Protein AF-0000000080283715 (afdb_homodimer)

Sequence (428 aa):
MSQRSVEQGFRPPQQARSRESLHKVLAAAEHVLAEQGIEEFTVAAVAERAGMSVGAIYRRFVGKNQLLYAVKDQLLGQLESGVSEALRAAPPGLDGIVGAFTRALADTFARHDRIFPELLDGQRADGRERGLQALAAIQTAFVEAARPWFEEIRRTDREQAIGMLTRTVIGSCVHRAATGRYWSDGLSWEVWASEMTEMALAYLGSGEPAAVVPMSQRSVEQGFRPPQQARSRESLHKVLAAAEHVLAEQGIEEFTVAAVAERAGMSVGAIYRRFVGKNQLLYAVKDQLLGQLESGVSEALRAAPPGLDGIVGAFTRALADTFARHDRIFPELLDGQRADGRERGLQALAAIQTAFVEAARPWFEEIRRTDREQAIGMLTRTVIGSCVHRAATGRYWSDGLSWEVWASEMTEMALAYLGSGEPAAVVP

Nearest PDB structures (foldseek):
  6o6o-assembly1_B  TM=7.882E-01  e=3.970E-05  Mycobacterium tuberculosis
  3on2-assembly3_C  TM=7.457E-01  e=5.225E-05  Rhodococcus jostii RHA1
  3anp-assembly2_B  TM=5.891E-01  e=2.630E-05  Thermus thermophilus
  5d1w-assembly3_E  TM=5.354E-01  e=2.159E-04  Mycobacterium tuberculosis H37Rv
  5d1w-assembly3_F  TM=5.425E-01  e=3.915E-04  Mycobacterium tuberculosis H37Rv

InterPro domains:
  IPR001647 DNA-binding HTH domain, TetR-type [PF00440] (26-71)
  IPR001647 DNA-binding HTH domain, TetR-type [PR00455] (25-38)
  IPR001647 DNA-binding HTH domain, TetR-type [PR00455] (46-69)
  IPR001647 DNA-binding HTH domain, TetR-type [PS50977] (19-79)
  IPR009057 Homedomain-like superfamily [SSF46689] (12-94)
  IPR050109 HTH-type, TetR-like transcriptional regulator [PTHR30055] (12-193)

Solvent-accessible surface area (backbone atoms only — not comparable to full-atom values): 22877 Å² total; per-residue (Å²): 134,78,70,76,56,71,75,71,59,52,71,80,58,86,51,73,73,39,49,54,51,48,49,42,45,42,52,20,41,50,49,40,30,47,75,58,28,68,90,65,54,42,58,58,59,25,17,59,66,47,72,45,53,55,65,64,50,49,75,52,29,91,41,60,66,55,46,50,45,50,44,50,51,51,52,45,49,48,46,42,50,42,34,53,53,32,48,72,68,31,53,84,55,55,68,26,40,45,41,25,42,36,42,30,52,27,52,50,46,61,76,38,53,61,39,40,35,55,65,70,44,50,55,52,72,68,53,49,51,52,51,51,51,40,52,51,50,45,48,51,52,49,52,61,68,41,54,88,36,51,84,69,40,46,33,84,56,51,69,58,50,52,51,52,46,51,49,39,52,51,20,20,48,52,38,42,45,47,35,35,90,84,56,65,87,86,65,53,47,67,56,46,21,53,52,51,30,50,30,50,51,28,29,37,58,32,62,67,79,73,73,76,70,126,133,81,68,76,58,69,75,70,63,53,71,80,58,86,51,72,71,41,48,54,52,49,49,43,45,45,52,20,40,49,48,42,30,47,75,59,28,67,88,64,54,42,57,60,58,25,17,59,66,48,73,45,52,56,65,64,50,50,76,51,27,89,41,60,64,54,47,52,43,50,45,48,51,52,53,42,48,48,45,42,50,41,34,52,52,31,48,73,67,29,52,84,54,55,69,27,39,46,40,26,43,36,41,31,52,26,53,51,45,59,76,38,53,61,40,40,34,55,64,69,45,48,54,53,73,67,54,48,51,53,51,51,50,40,52,50,50,46,48,50,53,48,52,61,68,41,53,90,36,50,84,69,39,47,33,84,55,50,69,59,51,52,51,52,46,51,50,38,52,51,22,19,50,53,39,42,45,48,36,36,90,84,56,66,86,86,66,53,47,65,56,47,21,53,51,51,30,50,29,48,49,28,30,38,58,30,62,70,78,73,72,77,69,127

Structure (mmCIF, N/CA/C/O backbone):
data_AF-0000000080283715-model_v1
#
loop_
_entity.id
_entity.type
_entity.pdbx_description
1 polymer 'TetR family transcriptional regulator'
#
loop_
_atom_site.group_PDB
_atom_site.id
_atom_site.type_symbol
_atom_site.label_atom_id
_atom_site.label_alt_id
_atom_site.label_comp_id
_atom_site.label_asym_id
_atom_site.label_entity_id
_atom_site.label_seq_id
_atom_site.pdbx_PDB_ins_code
_atom_site.Cartn_x
_atom_site.Cartn_y
_atom_site.Cartn_z
_atom_site.occupancy
_atom_site.B_iso_or_equiv
_atom_site.auth_seq_id
_atom_site.auth_comp_id
_atom_site.auth_asym_id
_atom_site.auth_atom_id
_atom_site.pdbx_PDB_model_num
ATOM 1 N N . MET A 1 1 ? 32.219 -18.859 5.137 1 27.64 1 MET A N 1
ATOM 2 C CA . MET A 1 1 ? 31.875 -18.734 3.721 1 27.64 1 MET A CA 1
ATOM 3 C C . MET A 1 1 ? 30.406 -19.047 3.48 1 27.64 1 MET A C 1
ATOM 5 O O . MET A 1 1 ? 29.953 -20.172 3.729 1 27.64 1 MET A O 1
ATOM 9 N N . SER A 1 2 ? 29.344 -18.141 3.621 1 33.16 2 SER A N 1
ATOM 10 C CA . SER A 1 2 ? 27.984 -18.266 4.156 1 33.16 2 SER A CA 1
ATOM 11 C C 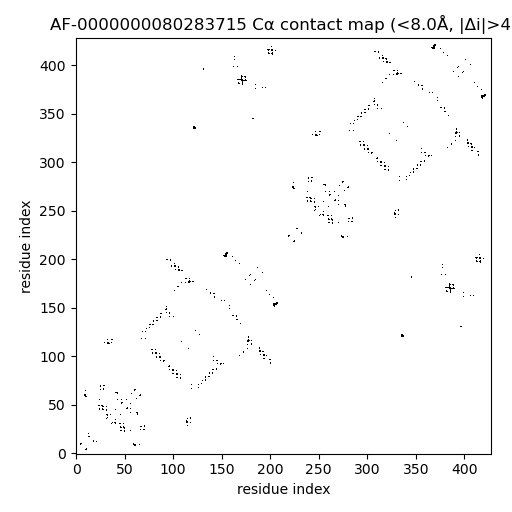. SER A 1 2 ? 27.094 -19.078 3.229 1 33.16 2 SER A C 1
ATOM 13 O O . SER A 1 2 ? 27.141 -18.906 2.01 1 33.16 2 SER A O 1
ATOM 15 N N . GLN A 1 3 ? 26.547 -20.25 3.564 1 35.31 3 GLN A N 1
ATOM 16 C CA . GLN A 1 3 ? 25.797 -21.375 3.018 1 35.31 3 GLN A CA 1
ATOM 17 C C . GLN A 1 3 ? 24.547 -20.906 2.291 1 35.31 3 GLN A C 1
ATOM 19 O O . GLN A 1 3 ? 23.922 -21.672 1.563 1 35.31 3 GLN A O 1
ATOM 24 N N . ARG A 1 4 ? 23.953 -19.828 2.682 1 39.78 4 ARG A N 1
ATOM 25 C CA . ARG A 1 4 ? 22.656 -19.406 2.172 1 39.78 4 ARG A CA 1
ATOM 26 C C . ARG A 1 4 ? 22.75 -19.016 0.699 1 39.78 4 ARG A C 1
ATOM 28 O O . ARG A 1 4 ? 21.734 -18.766 0.054 1 39.78 4 ARG A O 1
ATOM 35 N N . SER A 1 5 ? 23.891 -18.625 0.132 1 39.31 5 SER A N 1
ATOM 36 C CA . SER A 1 5 ? 24.094 -18.234 -1.26 1 39.31 5 SER A CA 1
ATOM 37 C C . SER A 1 5 ? 23.844 -19.406 -2.203 1 39.31 5 SER A C 1
ATOM 39 O O . SER A 1 5 ? 23.453 -19.219 -3.355 1 39.31 5 SER A O 1
ATOM 41 N N . VAL A 1 6 ? 24.219 -20.672 -1.836 1 41.06 6 VAL A N 1
ATOM 42 C CA . VAL A 1 6 ? 24.266 -21.859 -2.697 1 41.06 6 VAL A CA 1
ATOM 43 C C . VAL A 1 6 ? 22.844 -22.297 -3.053 1 41.06 6 VAL A C 1
ATOM 45 O O . VAL A 1 6 ? 22.625 -22.906 -4.094 1 41.06 6 VAL A O 1
ATOM 48 N N . GLU A 1 7 ? 21.844 -22.188 -2.086 1 38.78 7 GLU A N 1
ATOM 49 C CA . GLU A 1 7 ? 20.531 -22.781 -2.34 1 38.78 7 GLU A CA 1
ATOM 50 C C . GLU A 1 7 ? 19.734 -21.953 -3.342 1 38.78 7 GLU A C 1
ATOM 52 O O . GLU A 1 7 ? 18.688 -22.391 -3.834 1 38.78 7 GLU A O 1
ATOM 57 N N . GLN A 1 8 ? 19.844 -20.578 -3.318 1 44.84 8 GLN A N 1
ATOM 58 C CA . GLN A 1 8 ? 18.922 -19.844 -4.188 1 44.84 8 GLN A CA 1
ATOM 59 C C . GLN A 1 8 ? 19.453 -19.797 -5.621 1 44.84 8 GLN A C 1
ATOM 61 O O . GLN A 1 8 ? 18.859 -19.156 -6.484 1 44.84 8 GLN A O 1
ATOM 66 N N . GLY A 1 9 ? 20.172 -20.703 -6.172 1 42.84 9 GLY A N 1
ATOM 67 C CA . GLY A 1 9 ? 20.734 -21 -7.477 1 42.84 9 GLY A CA 1
ATOM 68 C C . GLY A 1 9 ? 21.359 -19.797 -8.156 1 42.84 9 GLY A C 1
ATOM 69 O O . GLY A 1 9 ? 21.562 -19.797 -9.375 1 42.84 9 GLY A O 1
ATOM 70 N N . PHE A 1 10 ? 21.094 -18.547 -7.684 1 46.72 10 PHE A N 1
ATOM 71 C CA . PHE A 1 10 ? 21.734 -17.422 -8.352 1 46.72 10 PHE A CA 1
ATOM 72 C C . PHE A 1 10 ? 23.234 -17.391 -8.078 1 46.72 10 PHE A C 1
ATOM 74 O O . PHE A 1 10 ? 23.656 -17.438 -6.922 1 46.72 10 PHE A O 1
ATOM 81 N N . ARG A 1 11 ? 24.125 -17.797 -8.922 1 48.97 11 ARG A N 1
ATOM 82 C CA . ARG A 1 11 ? 25.562 -17.625 -8.703 1 48.97 11 ARG A CA 1
ATOM 83 C C . ARG A 1 11 ? 26 -16.203 -9.07 1 48.97 11 ARG A C 1
ATOM 85 O O . ARG A 1 11 ? 25.938 -15.812 -10.234 1 48.97 11 ARG A O 1
ATOM 92 N N . PRO A 1 12 ? 26.188 -15.234 -8.133 1 50.72 12 PRO A N 1
ATOM 93 C CA . PRO A 1 12 ? 26.688 -13.914 -8.492 1 50.72 12 PRO A CA 1
ATOM 94 C C . PRO A 1 12 ? 28 -13.977 -9.273 1 50.72 12 PRO A C 1
ATOM 96 O O . PRO A 1 12 ? 28.875 -14.797 -8.961 1 50.72 12 PRO A O 1
ATOM 99 N N . PRO A 1 13 ? 28.078 -13.477 -10.484 1 51.12 13 PRO A N 1
ATOM 100 C CA . PRO A 1 13 ? 29.328 -13.57 -11.25 1 51.12 13 PRO A CA 1
ATOM 101 C C . PRO A 1 13 ? 30.484 -12.836 -10.578 1 51.12 13 PRO A C 1
ATOM 103 O O . PRO A 1 13 ? 30.281 -11.805 -9.938 1 51.12 13 PRO A O 1
ATOM 106 N N . GLN A 1 14 ? 31.531 -13.453 -10.312 1 50.94 14 GLN A N 1
ATOM 107 C CA . GLN A 1 14 ? 32.781 -12.891 -9.781 1 50.94 14 GLN A CA 1
ATOM 108 C C . GLN A 1 14 ? 33.469 -12 -10.805 1 50.94 14 GLN A C 1
ATOM 110 O O . GLN A 1 14 ? 34.188 -11.086 -10.445 1 50.94 14 GLN A O 1
ATOM 115 N N . GLN A 1 15 ? 33.5 -12.336 -12.07 1 55.72 15 GLN A N 1
ATOM 116 C CA . GLN A 1 15 ? 34.344 -11.609 -13.008 1 55.72 15 GLN A CA 1
ATOM 117 C C . GLN A 1 15 ? 33.594 -10.461 -13.664 1 55.72 15 GLN A C 1
ATOM 119 O O . GLN A 1 15 ? 32.375 -10.5 -13.758 1 55.72 15 GLN A O 1
ATOM 124 N N . ALA A 1 16 ? 34.219 -9.297 -13.898 1 51.44 16 ALA A N 1
ATOM 125 C CA . ALA A 1 16 ? 33.719 -8.062 -14.5 1 51.44 16 ALA A CA 1
ATOM 126 C C . ALA A 1 16 ? 32.75 -8.352 -15.656 1 51.44 16 ALA A C 1
ATOM 128 O O . ALA A 1 16 ? 31.719 -7.703 -15.797 1 51.44 16 ALA A O 1
ATOM 129 N N . ARG A 1 17 ? 33.156 -9.133 -16.594 1 52.16 17 ARG A N 1
ATOM 130 C CA . ARG A 1 17 ? 32.344 -9.516 -17.75 1 52.16 17 ARG A CA 1
ATOM 131 C C . ARG A 1 17 ? 31.016 -10.133 -17.297 1 52.16 17 ARG A C 1
ATOM 133 O O . ARG A 1 17 ? 29.984 -9.945 -17.953 1 52.16 17 ARG A O 1
ATOM 140 N N . SER A 1 18 ? 31 -10.758 -16.156 1 68.44 18 SER A N 1
ATOM 141 C CA . SER A 1 18 ? 29.828 -11.422 -15.586 1 68.44 18 SER A CA 1
ATOM 142 C C . SER A 1 18 ? 28.844 -10.414 -15.008 1 68.44 18 SER A C 1
ATOM 144 O O . SER A 1 18 ? 27.641 -10.531 -15.211 1 68.44 18 SER A O 1
ATOM 146 N N . ARG A 1 19 ? 29.375 -9.375 -14.586 1 73.25 19 ARG A N 1
ATOM 147 C CA . ARG A 1 19 ? 28.516 -8.328 -14.031 1 73.25 19 ARG A CA 1
ATOM 148 C C . ARG A 1 19 ? 27.812 -7.566 -15.141 1 73.25 19 ARG A C 1
ATOM 150 O O . ARG A 1 19 ? 26.625 -7.238 -15.016 1 73.25 19 ARG A O 1
ATOM 157 N N . GLU A 1 20 ? 28.531 -7.301 -16.188 1 80.69 20 GLU A N 1
ATOM 158 C CA . GLU A 1 20 ? 27.938 -6.613 -17.328 1 80.69 20 GLU A CA 1
ATOM 159 C C . GLU A 1 20 ? 26.828 -7.453 -17.969 1 80.69 20 GLU A C 1
ATOM 161 O O . GLU A 1 20 ? 25.781 -6.922 -18.359 1 80.69 20 GLU A O 1
ATOM 166 N N . SER A 1 21 ? 27.094 -8.711 -18.109 1 84.44 21 SER A N 1
ATOM 167 C CA . SER A 1 21 ? 26.109 -9.617 -18.672 1 84.44 21 SER A CA 1
ATOM 168 C C . SER A 1 21 ? 24.844 -9.68 -17.812 1 84.44 21 SER A C 1
ATOM 170 O O . SER A 1 21 ? 23.734 -9.672 -18.328 1 84.44 21 SER A O 1
ATOM 172 N N . LEU A 1 22 ? 25.062 -9.688 -16.578 1 88.62 22 LEU A N 1
ATOM 173 C CA . LEU A 1 22 ? 23.922 -9.695 -15.664 1 88.62 22 LEU A CA 1
ATOM 174 C C . LEU A 1 22 ? 23.094 -8.43 -15.82 1 88.62 22 LEU A C 1
ATOM 176 O O . LEU A 1 22 ? 21.859 -8.492 -15.898 1 88.62 22 LEU A O 1
ATOM 180 N N . HIS A 1 23 ? 23.797 -7.316 -15.891 1 91.06 23 HIS A N 1
ATOM 181 C CA . HIS A 1 23 ? 23.109 -6.043 -16.047 1 91.06 23 HIS A CA 1
ATOM 182 C C . HIS A 1 23 ? 22.297 -6.012 -17.344 1 91.06 23 HIS A C 1
ATOM 184 O O . HIS A 1 23 ? 21.172 -5.5 -17.359 1 91.06 23 HIS A O 1
ATOM 190 N N . LYS A 1 24 ? 22.859 -6.512 -18.312 1 92.75 24 LYS A N 1
ATOM 191 C CA . LYS A 1 24 ? 22.172 -6.559 -19.609 1 92.75 24 LYS A CA 1
ATOM 192 C C . LYS A 1 24 ? 20.906 -7.391 -19.531 1 92.75 24 LYS A C 1
ATOM 194 O O . LYS A 1 24 ? 19.859 -7 -20.062 1 92.75 24 LYS A O 1
ATOM 199 N N . VAL A 1 25 ? 21.047 -8.5 -18.906 1 95.25 25 VAL A N 1
ATOM 200 C CA . VAL A 1 25 ? 19.906 -9.406 -18.781 1 95.25 25 VAL A CA 1
ATOM 201 C C . VAL A 1 25 ? 18.812 -8.75 -17.938 1 95.25 25 VAL A C 1
ATOM 203 O O . VAL A 1 25 ? 17.625 -8.789 -18.297 1 95.25 25 VAL A O 1
ATOM 206 N N . LEU A 1 26 ? 19.203 -8.133 -16.891 1 96.06 26 LEU A N 1
ATOM 207 C CA . LEU A 1 26 ? 18.234 -7.52 -15.992 1 96.06 26 LEU A CA 1
ATOM 208 C C . LEU A 1 26 ? 17.578 -6.312 -16.656 1 96.06 26 LEU A C 1
ATOM 210 O O . LEU A 1 26 ? 16.375 -6.09 -16.484 1 96.06 26 LEU A O 1
ATOM 214 N N . ALA A 1 27 ? 18.359 -5.59 -17.406 1 95.81 27 ALA A N 1
ATOM 215 C CA . ALA A 1 27 ? 17.781 -4.469 -18.141 1 95.81 27 ALA A CA 1
ATOM 216 C C . ALA A 1 27 ? 16.781 -4.953 -19.188 1 95.81 27 ALA A C 1
ATOM 218 O O . ALA A 1 27 ? 15.719 -4.348 -19.359 1 95.81 27 ALA A O 1
ATOM 219 N N . ALA A 1 28 ? 17.109 -5.992 -19.812 1 96.75 28 ALA A N 1
ATOM 220 C CA . ALA A 1 28 ? 16.219 -6.594 -20.797 1 96.75 28 ALA A CA 1
ATOM 221 C C . ALA A 1 28 ? 14.938 -7.102 -20.125 1 96.75 28 ALA A C 1
ATOM 223 O O . ALA A 1 28 ? 13.836 -6.91 -20.641 1 96.75 28 ALA A O 1
ATOM 224 N N . ALA A 1 29 ? 15.117 -7.746 -19 1 96.44 29 ALA A N 1
ATOM 225 C CA . ALA A 1 29 ? 13.977 -8.258 -18.25 1 96.44 29 ALA A CA 1
ATOM 226 C C . ALA A 1 29 ? 13.047 -7.129 -17.828 1 96.44 29 ALA A C 1
ATOM 228 O O . ALA A 1 29 ? 11.82 -7.246 -17.938 1 96.44 29 ALA A O 1
ATOM 229 N N . GLU A 1 30 ? 13.625 -6.074 -17.391 1 94.94 30 GLU A N 1
ATOM 230 C CA . GLU A 1 30 ? 12.828 -4.914 -17.016 1 94.94 30 GLU A CA 1
ATOM 231 C C . GLU A 1 30 ? 12.047 -4.367 -18.203 1 94.94 30 GLU A C 1
ATOM 233 O O . GLU A 1 30 ? 10.875 -4.012 -18.062 1 94.94 30 GLU A O 1
ATOM 238 N N . HIS A 1 31 ? 12.703 -4.301 -19.266 1 95.38 31 HIS A N 1
ATOM 239 C CA . HIS A 1 31 ? 12.062 -3.799 -20.484 1 95.38 31 HIS A CA 1
ATOM 240 C C . HIS A 1 31 ? 10.891 -4.676 -20.891 1 95.38 31 HIS A C 1
ATOM 242 O O . HIS A 1 31 ? 9.812 -4.172 -21.219 1 95.38 31 HIS A O 1
ATOM 248 N N . VAL A 1 32 ? 11.086 -5.949 -20.859 1 95.94 32 VAL A N 1
ATOM 249 C CA . VAL A 1 32 ? 10.039 -6.891 -21.25 1 95.94 32 VAL A CA 1
ATOM 250 C C . VAL A 1 32 ? 8.859 -6.77 -20.297 1 95.94 32 VAL A C 1
ATOM 252 O O . VAL A 1 32 ? 7.703 -6.738 -20.719 1 95.94 32 VAL A O 1
ATOM 255 N N . LEU A 1 33 ? 9.156 -6.668 -19.094 1 93 33 LEU A N 1
ATOM 256 C CA . LEU A 1 33 ? 8.109 -6.543 -18.094 1 93 33 LEU A CA 1
ATOM 257 C C . LEU A 1 33 ? 7.32 -5.25 -18.281 1 93 33 LEU A C 1
ATOM 259 O O . LEU A 1 33 ? 6.09 -5.246 -18.203 1 93 33 LEU A O 1
ATOM 263 N N . ALA A 1 34 ? 8.016 -4.207 -18.531 1 92 34 ALA A N 1
ATOM 264 C CA . ALA A 1 34 ? 7.402 -2.889 -18.672 1 92 34 ALA A CA 1
ATOM 265 C C . ALA A 1 34 ? 6.543 -2.812 -19.938 1 92 34 ALA A C 1
ATOM 267 O O . ALA A 1 34 ? 5.465 -2.217 -19.922 1 92 34 ALA A O 1
ATOM 268 N N . GLU A 1 35 ? 6.957 -3.43 -20.969 1 92.56 35 GLU A N 1
ATOM 269 C CA . GLU A 1 35 ? 6.312 -3.277 -22.266 1 92.56 35 GLU A CA 1
ATOM 270 C C . GLU A 1 35 ? 5.234 -4.34 -22.469 1 92.56 35 GLU A C 1
ATOM 272 O O . GLU A 1 35 ? 4.195 -4.062 -23.078 1 92.56 35 GLU A O 1
ATOM 277 N N . GLN A 1 36 ? 5.547 -5.559 -21.953 1 91.12 36 GLN A N 1
ATOM 278 C CA . GLN A 1 36 ? 4.672 -6.672 -22.312 1 91.12 36 GLN A CA 1
ATOM 279 C C . GLN A 1 36 ? 3.893 -7.172 -21.109 1 91.12 36 GLN A C 1
ATOM 281 O O . GLN A 1 36 ? 2.891 -7.871 -21.25 1 91.12 36 GLN A O 1
ATOM 286 N N . GLY A 1 37 ? 4.352 -6.816 -19.984 1 88.81 37 GLY A N 1
ATOM 287 C CA . GLY A 1 37 ? 3.67 -7.266 -18.781 1 88.81 37 GLY A CA 1
ATOM 288 C C . GLY A 1 37 ? 4.094 -8.656 -18.328 1 88.81 37 GLY A C 1
ATOM 289 O O . GLY A 1 37 ? 4.859 -9.328 -19.031 1 88.81 37 GLY A O 1
ATOM 290 N N . ILE A 1 38 ? 3.605 -9.094 -17.188 1 88.06 38 ILE A N 1
ATOM 291 C CA . ILE A 1 38 ? 4.039 -10.328 -16.547 1 88.06 38 ILE A CA 1
ATOM 292 C C . ILE A 1 38 ? 3.498 -11.531 -17.312 1 88.06 38 ILE A C 1
ATOM 294 O O . ILE A 1 38 ? 4.141 -12.578 -17.359 1 88.06 38 ILE A O 1
ATOM 298 N N . GLU A 1 39 ? 2.348 -11.43 -17.891 1 84.75 39 GLU A N 1
ATOM 299 C CA . GLU A 1 39 ? 1.719 -12.539 -18.594 1 84.75 39 GLU A CA 1
ATOM 300 C C . GLU A 1 39 ? 2.523 -12.938 -19.828 1 84.75 39 GLU A C 1
ATOM 302 O O . GLU A 1 39 ? 2.557 -14.117 -20.203 1 84.75 39 GLU A O 1
ATOM 307 N N . GLU A 1 40 ? 3.182 -12.07 -20.375 1 90.81 40 GLU A N 1
ATOM 308 C CA . GLU A 1 40 ? 3.949 -12.328 -21.594 1 90.81 40 GLU A CA 1
ATOM 309 C C . GLU A 1 40 ? 5.441 -12.414 -21.297 1 90.81 40 GLU A C 1
ATOM 311 O O . GLU A 1 40 ? 6.262 -12.539 -22.219 1 90.81 40 GLU A O 1
ATOM 316 N N . PHE A 1 41 ? 5.766 -12.32 -20.062 1 93.81 41 PHE A N 1
ATOM 317 C CA . PHE A 1 41 ? 7.16 -12.375 -19.656 1 93.81 41 PHE A CA 1
ATOM 318 C C . PHE A 1 41 ? 7.699 -13.797 -19.75 1 93.81 41 PHE A C 1
ATOM 320 O O . PHE A 1 41 ? 7.211 -14.695 -19.062 1 93.81 41 PHE A O 1
ATOM 327 N N . THR A 1 42 ? 8.688 -14.016 -20.594 1 95.56 42 THR A N 1
ATOM 328 C CA . THR A 1 42 ? 9.328 -15.312 -20.734 1 95.56 42 THR A CA 1
ATOM 329 C C . THR A 1 42 ? 10.844 -15.156 -20.844 1 95.56 42 THR A C 1
ATOM 331 O O . THR A 1 42 ? 11.336 -14.078 -21.188 1 95.56 42 THR A O 1
ATOM 334 N N . VAL A 1 43 ? 11.484 -16.234 -20.547 1 96.12 43 VAL A N 1
ATOM 335 C CA . VAL A 1 43 ? 12.938 -16.25 -20.703 1 96.12 43 VAL A CA 1
ATOM 336 C C . VAL A 1 43 ? 13.305 -15.992 -22.156 1 96.12 43 VAL A C 1
ATOM 338 O O . VAL A 1 43 ? 14.266 -15.273 -22.438 1 96.12 43 VAL A O 1
ATOM 341 N N . ALA A 1 44 ? 12.523 -16.5 -23.047 1 96.94 44 ALA A N 1
ATOM 342 C CA . ALA A 1 44 ? 12.773 -16.328 -24.469 1 96.94 44 ALA A CA 1
ATOM 343 C C . ALA A 1 44 ? 12.68 -14.859 -24.859 1 96.94 44 ALA A C 1
ATOM 345 O O . ALA A 1 44 ? 13.523 -14.352 -25.594 1 96.94 44 ALA A O 1
ATOM 346 N N . ALA A 1 45 ? 11.68 -14.18 -24.422 1 97.25 45 ALA A N 1
ATOM 347 C CA . ALA A 1 45 ? 11.5 -12.758 -24.719 1 97.25 45 ALA A CA 1
ATOM 348 C C . ALA A 1 45 ? 12.664 -11.938 -24.172 1 97.25 45 ALA A C 1
ATOM 350 O O . ALA A 1 45 ? 13.141 -11.008 -24.844 1 97.25 45 ALA A O 1
ATOM 351 N N . VAL A 1 46 ? 13.125 -12.266 -22.984 1 97.56 46 VAL A N 1
ATOM 352 C CA . VAL A 1 46 ? 14.234 -11.562 -22.344 1 97.56 46 VAL A CA 1
ATOM 353 C C . VAL A 1 46 ? 15.516 -11.805 -23.125 1 97.56 46 VAL A C 1
ATOM 355 O O . VAL A 1 46 ? 16.297 -10.875 -23.375 1 97.56 46 VAL A O 1
ATOM 358 N N . ALA A 1 47 ? 15.703 -13.07 -23.484 1 97.31 47 ALA A N 1
ATOM 359 C CA . ALA A 1 47 ? 16.891 -13.43 -24.266 1 97.31 47 ALA A CA 1
ATOM 360 C C . ALA A 1 47 ? 16.938 -12.641 -25.578 1 97.31 47 ALA A C 1
ATOM 362 O O . ALA A 1 47 ? 17.984 -12.086 -25.922 1 97.31 47 ALA A O 1
ATOM 363 N N . GLU A 1 48 ? 15.859 -12.602 -26.234 1 97.31 48 GLU A N 1
ATOM 364 C CA . GLU A 1 48 ? 15.766 -11.867 -27.484 1 97.31 48 GLU A CA 1
ATOM 365 C C . GLU A 1 48 ? 16.094 -10.391 -27.281 1 97.31 48 GLU A C 1
ATOM 367 O O . GLU A 1 48 ? 16.891 -9.82 -28.031 1 97.31 48 GLU A O 1
ATOM 372 N N . ARG A 1 49 ? 15.539 -9.789 -26.297 1 96.56 49 ARG A N 1
ATOM 373 C CA . ARG A 1 49 ? 15.766 -8.375 -26 1 96.56 49 ARG A CA 1
ATOM 374 C C . ARG A 1 49 ? 17.219 -8.125 -25.625 1 96.56 49 ARG A C 1
ATOM 376 O O . ARG A 1 49 ? 17.781 -7.066 -25.938 1 96.56 49 ARG A O 1
ATOM 383 N N . ALA A 1 50 ? 17.828 -9.078 -24.953 1 96.38 50 ALA A N 1
ATOM 384 C CA . ALA A 1 50 ? 19.203 -8.945 -24.453 1 96.38 50 ALA A CA 1
ATOM 385 C C . ALA A 1 50 ? 20.219 -9.266 -25.562 1 96.38 50 ALA A C 1
ATOM 387 O O . ALA A 1 50 ? 21.406 -9.023 -25.391 1 96.38 50 ALA A O 1
ATOM 388 N N . GLY A 1 51 ? 19.734 -9.844 -26.641 1 96.62 51 GLY A N 1
ATOM 389 C CA . GLY A 1 51 ? 20.641 -10.297 -27.672 1 96.62 51 GLY A CA 1
ATOM 390 C C . GLY A 1 51 ? 21.469 -11.5 -27.266 1 96.62 51 GLY A C 1
ATOM 391 O O . GLY A 1 51 ? 22.656 -11.578 -27.578 1 96.62 51 GLY A O 1
ATOM 392 N N . MET A 1 52 ? 20.859 -12.289 -26.5 1 95.88 52 MET A N 1
ATOM 393 C CA . MET A 1 52 ? 21.531 -13.484 -26 1 95.88 52 MET A CA 1
ATOM 394 C C . MET A 1 52 ? 20.719 -14.734 -26.344 1 95.88 52 MET A C 1
ATOM 396 O O . MET A 1 52 ? 19.547 -14.641 -26.703 1 95.88 52 MET A O 1
ATOM 400 N N . SER A 1 53 ? 21.406 -15.891 -26.219 1 95.25 53 SER A N 1
ATOM 401 C CA . SER A 1 53 ? 20.672 -17.141 -26.375 1 95.25 53 SER A CA 1
ATOM 402 C C . SER A 1 53 ? 19.891 -17.484 -25.109 1 95.25 53 SER A C 1
ATOM 404 O O . SER A 1 53 ? 20.266 -17.078 -24.016 1 95.25 53 SER A O 1
ATOM 406 N N . VAL A 1 54 ? 18.797 -18.203 -25.328 1 95.69 54 VAL A N 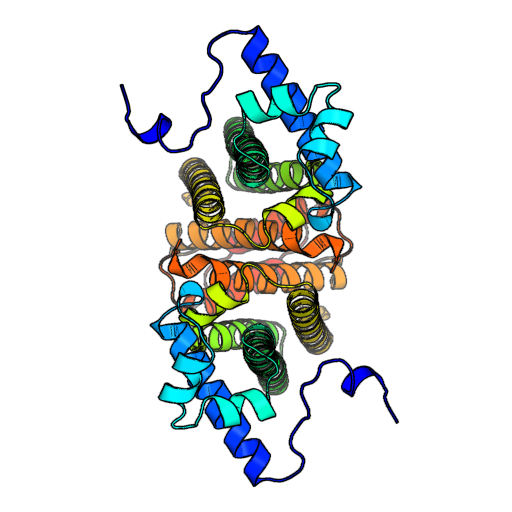1
ATOM 407 C CA . VAL A 1 54 ? 18.031 -18.688 -24.188 1 95.69 54 VAL A CA 1
ATOM 408 C C . VAL A 1 54 ? 18.922 -19.5 -23.266 1 95.69 54 VAL A C 1
ATOM 410 O O . VAL A 1 54 ? 18.828 -19.375 -22.031 1 95.69 54 VAL A O 1
ATOM 413 N N . GLY A 1 55 ? 19.844 -20.234 -23.797 1 94.56 55 GLY A N 1
ATOM 414 C CA . GLY A 1 55 ? 20.781 -21.047 -23.031 1 94.56 55 GLY A CA 1
ATOM 415 C C . GLY A 1 55 ? 21.688 -20.203 -22.141 1 94.56 55 GLY A C 1
ATOM 416 O O . GLY A 1 55 ? 21.969 -20.594 -21 1 94.56 55 GLY A O 1
ATOM 417 N N . ALA A 1 56 ? 22.125 -19.125 -22.625 1 93.31 56 ALA A N 1
ATOM 418 C CA . ALA A 1 56 ? 22.969 -18.219 -21.859 1 93.31 56 ALA A CA 1
ATOM 419 C C . ALA A 1 56 ? 22.25 -17.703 -20.625 1 93.31 56 ALA A C 1
ATOM 421 O O . ALA A 1 56 ? 22.875 -17.531 -19.562 1 93.31 56 ALA A O 1
ATOM 422 N N . ILE A 1 57 ? 20.938 -17.422 -20.75 1 94.5 57 ILE A N 1
ATOM 423 C CA . ILE A 1 57 ? 20.156 -16.953 -19.609 1 94.5 57 ILE A CA 1
ATOM 424 C C . ILE A 1 57 ? 20 -18.094 -18.594 1 94.5 57 ILE A C 1
ATOM 426 O O . ILE A 1 57 ? 20.141 -17.875 -17.391 1 94.5 57 ILE A O 1
ATOM 430 N N . TYR A 1 58 ? 19.828 -19.281 -19.062 1 93.69 58 TYR A N 1
ATOM 431 C CA . TYR A 1 58 ? 19.578 -20.438 -18.203 1 93.69 58 TYR A CA 1
ATOM 432 C C . TYR A 1 58 ? 20.844 -20.828 -17.469 1 93.69 58 TYR A C 1
ATOM 434 O O . TYR A 1 58 ? 20.781 -21.516 -16.438 1 93.69 58 TYR A O 1
ATOM 442 N N . ARG A 1 59 ? 21.984 -20.469 -17.953 1 92.19 59 ARG A N 1
ATOM 443 C CA . ARG A 1 59 ? 23.234 -20.703 -17.219 1 92.19 59 ARG A CA 1
ATOM 444 C C . ARG A 1 59 ? 23.281 -19.859 -15.953 1 92.19 59 ARG A C 1
ATOM 446 O O . ARG A 1 59 ? 23.938 -20.234 -14.977 1 92.19 59 ARG A O 1
ATOM 453 N N . ARG A 1 60 ? 22.547 -18.781 -16.031 1 90.94 60 ARG A N 1
ATOM 454 C CA . ARG A 1 60 ? 22.594 -17.844 -14.898 1 90.94 60 ARG A CA 1
ATOM 455 C C . ARG A 1 60 ? 21.328 -17.969 -14.047 1 90.94 60 ARG A C 1
ATOM 457 O O . ARG A 1 60 ? 21.391 -17.781 -12.828 1 90.94 60 ARG A O 1
ATOM 464 N N . PHE A 1 61 ? 20.25 -18.203 -14.766 1 92.94 61 PHE A N 1
ATOM 465 C CA . PHE A 1 61 ? 18.969 -18.25 -14.07 1 92.94 61 PHE A CA 1
ATOM 466 C C . PHE A 1 61 ? 18.25 -19.578 -14.352 1 92.94 61 PHE A C 1
ATOM 468 O O . PHE A 1 61 ? 18.188 -20.016 -15.5 1 92.94 61 PHE A O 1
ATOM 475 N N . VAL A 1 62 ? 17.688 -20.125 -13.305 1 89.81 62 VAL A N 1
ATOM 476 C CA . VAL A 1 62 ? 17.031 -21.422 -13.414 1 89.81 62 VAL A CA 1
ATOM 477 C C . VAL A 1 62 ? 15.695 -21.281 -14.125 1 89.81 62 VAL A C 1
ATOM 479 O O . VAL A 1 62 ? 15.172 -22.234 -14.688 1 89.81 62 VAL A O 1
ATOM 482 N N . GLY A 1 63 ? 15.141 -20.031 -14.234 1 90 63 GLY A N 1
ATOM 483 C CA . GLY A 1 63 ? 13.844 -19.844 -14.867 1 90 63 GLY A CA 1
ATOM 484 C C . GLY A 1 63 ? 13.289 -18.438 -14.68 1 90 63 GLY A C 1
ATOM 485 O O . GLY A 1 63 ? 13.977 -17.562 -14.172 1 90 63 GLY A O 1
ATOM 486 N N . LYS A 1 64 ? 12.047 -18.328 -15.102 1 90.19 64 LYS A N 1
ATOM 487 C CA . LYS A 1 64 ? 11.367 -17.031 -15.117 1 90.19 64 LYS A CA 1
ATOM 488 C C . LYS A 1 64 ? 11.25 -16.453 -13.703 1 90.19 64 LYS A C 1
ATOM 490 O O . LYS A 1 64 ? 11.445 -15.258 -13.5 1 90.19 64 LYS A O 1
ATOM 495 N N . ASN A 1 65 ? 11.031 -17.328 -12.727 1 89.5 65 ASN A N 1
ATOM 496 C CA . ASN A 1 65 ? 10.812 -16.859 -11.367 1 89.5 65 ASN A CA 1
ATOM 497 C C . ASN A 1 65 ? 12.094 -16.297 -10.75 1 89.5 65 ASN A C 1
ATOM 499 O O . ASN A 1 65 ? 12.055 -15.281 -10.062 1 89.5 65 ASN A O 1
ATOM 503 N N . GLN A 1 66 ? 13.125 -16.969 -10.984 1 91.56 66 GLN A N 1
ATOM 504 C CA . GLN A 1 66 ? 14.398 -16.484 -10.477 1 91.56 66 GLN A CA 1
ATOM 505 C C . GLN A 1 66 ? 14.789 -15.164 -11.148 1 91.56 66 GLN A C 1
ATOM 507 O O . GLN A 1 66 ? 15.375 -14.289 -10.516 1 91.56 66 GLN A O 1
ATOM 512 N N . LEU A 1 67 ? 14.508 -15.094 -12.406 1 92.44 67 LEU A N 1
ATOM 513 C CA . LEU A 1 67 ? 14.789 -13.867 -13.141 1 92.44 67 LEU A CA 1
ATOM 514 C C . LEU A 1 67 ? 13.945 -12.703 -12.609 1 92.44 67 LEU A C 1
ATOM 516 O O . LEU A 1 67 ? 14.469 -11.609 -12.391 1 92.44 67 LEU A O 1
ATOM 520 N N . LEU A 1 68 ? 12.727 -12.93 -12.359 1 92 68 LEU A N 1
ATOM 521 C CA . LEU A 1 68 ? 11.836 -11.914 -11.805 1 92 68 LEU A CA 1
ATOM 522 C C . LEU A 1 68 ? 12.297 -11.484 -10.414 1 92 68 LEU A C 1
ATOM 524 O O . LEU A 1 68 ? 12.266 -10.297 -10.078 1 92 68 LEU A O 1
ATOM 528 N N . TYR A 1 69 ? 12.711 -12.461 -9.656 1 92.25 69 TYR A N 1
ATOM 529 C CA . TYR A 1 69 ? 13.234 -12.156 -8.336 1 92.25 69 TYR A CA 1
ATOM 530 C C . TYR A 1 69 ? 14.461 -11.258 -8.43 1 92.25 69 TYR A C 1
ATOM 532 O O . TYR A 1 69 ? 14.602 -10.305 -7.656 1 92.25 69 TYR A O 1
ATOM 540 N N . ALA A 1 70 ? 15.273 -11.586 -9.352 1 93.88 70 ALA A N 1
ATOM 541 C CA . ALA A 1 70 ? 16.5 -10.812 -9.516 1 93.88 70 ALA A CA 1
ATOM 542 C C . ALA A 1 70 ? 16.188 -9.375 -9.922 1 93.88 70 ALA A C 1
ATOM 544 O O . ALA A 1 70 ? 16.828 -8.438 -9.453 1 93.88 70 ALA A O 1
ATOM 545 N N . VAL A 1 71 ? 15.242 -9.18 -10.766 1 94.06 71 VAL A N 1
ATOM 546 C CA . VAL A 1 71 ? 14.805 -7.844 -11.156 1 94.06 71 VAL A CA 1
ATOM 547 C C . VAL A 1 71 ? 14.273 -7.098 -9.938 1 94.06 71 VAL A C 1
ATOM 549 O O . VAL A 1 71 ? 14.656 -5.949 -9.688 1 94.06 71 VAL A O 1
ATOM 552 N N . LYS A 1 72 ? 13.461 -7.738 -9.203 1 94.06 72 LYS A N 1
ATOM 553 C CA . LYS A 1 72 ? 12.906 -7.133 -7.992 1 94.06 72 LYS A CA 1
ATOM 554 C C . LYS A 1 72 ? 14.008 -6.754 -7.008 1 94.06 72 LYS A C 1
ATOM 556 O O . LYS A 1 72 ? 14.008 -5.648 -6.461 1 94.06 72 LYS A O 1
ATOM 561 N N . ASP A 1 73 ? 14.875 -7.707 -6.812 1 94.88 73 ASP A N 1
ATOM 562 C CA . ASP A 1 73 ? 15.977 -7.477 -5.879 1 94.88 73 ASP A CA 1
ATOM 563 C C . ASP A 1 73 ? 16.797 -6.262 -6.293 1 94.88 73 ASP A C 1
ATOM 565 O O . ASP A 1 73 ? 17.188 -5.453 -5.449 1 94.88 73 ASP A O 1
ATOM 569 N N . GLN A 1 74 ? 17.047 -6.152 -7.523 1 94.5 74 GLN A N 1
ATOM 570 C CA . GLN A 1 74 ? 17.797 -5.012 -8.031 1 94.5 74 GLN A CA 1
ATOM 571 C C . GLN A 1 74 ? 17.062 -3.703 -7.766 1 94.5 74 GLN A C 1
ATOM 573 O O . GLN A 1 74 ? 17.656 -2.725 -7.316 1 94.5 74 GLN A O 1
ATOM 578 N N . LEU A 1 75 ? 15.836 -3.65 -8.031 1 94.5 75 LEU A N 1
ATOM 579 C CA . LEU A 1 75 ? 15.031 -2.443 -7.855 1 94.5 75 LEU A CA 1
ATOM 580 C C . LEU A 1 75 ? 14.922 -2.076 -6.383 1 94.5 75 LEU A C 1
ATOM 582 O O . LEU A 1 75 ? 14.961 -0.896 -6.027 1 94.5 75 LEU A O 1
ATOM 586 N N . LEU A 1 76 ? 14.797 -3.076 -5.539 1 95.88 76 LEU A N 1
ATOM 587 C CA . LEU A 1 76 ? 14.742 -2.84 -4.102 1 95.88 76 LEU A CA 1
ATOM 588 C C . LEU A 1 76 ? 16.078 -2.334 -3.576 1 95.88 76 LEU A C 1
ATOM 590 O O . LEU A 1 76 ? 16.125 -1.5 -2.668 1 95.88 76 LEU A O 1
ATOM 594 N N . GLY A 1 77 ? 17.109 -2.881 -4.141 1 96.69 77 GLY A N 1
ATOM 595 C CA . GLY A 1 77 ? 18.422 -2.33 -3.826 1 96.69 77 GLY A CA 1
ATOM 596 C C . GLY A 1 77 ? 18.547 -0.865 -4.191 1 96.69 77 GLY A C 1
ATOM 597 O O . GLY A 1 77 ? 19.109 -0.077 -3.428 1 96.69 77 GLY A O 1
ATOM 598 N N . GLN A 1 78 ? 18.047 -0.507 -5.316 1 95.94 78 GLN A N 1
ATOM 599 C CA . GLN A 1 78 ? 18.047 0.886 -5.754 1 95.94 78 GLN A CA 1
ATOM 600 C C . GLN A 1 78 ? 17.219 1.757 -4.812 1 95.94 78 GLN A C 1
ATOM 602 O O . GLN A 1 78 ? 17.594 2.891 -4.512 1 95.94 78 GLN A O 1
ATOM 607 N N . LEU A 1 79 ? 16.141 1.279 -4.391 1 97.44 79 LEU A N 1
ATOM 608 C CA . LEU A 1 79 ? 15.305 1.988 -3.426 1 97.44 79 LEU A CA 1
ATOM 609 C C . LEU A 1 79 ? 16.062 2.25 -2.133 1 97.44 79 LEU A C 1
ATOM 611 O O . LEU A 1 79 ? 16.109 3.381 -1.646 1 97.44 79 LEU A O 1
ATOM 615 N N . GLU A 1 80 ? 16.672 1.159 -1.609 1 98.5 80 GLU A N 1
ATOM 616 C CA . GLU A 1 80 ? 17.438 1.261 -0.369 1 98.5 80 GLU A CA 1
ATOM 617 C C . GLU A 1 80 ? 18.578 2.264 -0.504 1 98.5 80 GLU A C 1
ATOM 619 O O . GLU A 1 80 ? 18.75 3.146 0.342 1 98.5 80 GLU A O 1
ATOM 624 N N . SER A 1 81 ? 19.312 2.168 -1.626 1 98.06 81 SER A N 1
ATOM 625 C CA . SER A 1 81 ? 20.453 3.061 -1.836 1 98.06 81 SER A CA 1
ATOM 626 C C . SER A 1 81 ? 19.984 4.492 -2.092 1 98.06 81 SER A C 1
ATOM 628 O O . SER A 1 81 ? 20.594 5.441 -1.596 1 98.06 81 SER A O 1
ATOM 630 N N . GLY A 1 82 ? 18.922 4.613 -2.863 1 98 82 GLY A N 1
ATOM 631 C CA . GLY A 1 82 ? 18.375 5.934 -3.143 1 98 82 GLY A CA 1
ATOM 632 C C . GLY A 1 82 ? 17.922 6.664 -1.895 1 98 82 GLY A C 1
ATOM 633 O O . GLY A 1 82 ? 18.234 7.844 -1.71 1 98 82 GLY A O 1
ATOM 634 N N . VAL A 1 83 ? 17.25 5.996 -1.024 1 98.75 83 VAL A N 1
ATOM 635 C CA . VAL A 1 83 ? 16.766 6.586 0.217 1 98.75 83 VAL A CA 1
ATOM 636 C C . VAL A 1 83 ? 17.938 6.949 1.116 1 98.75 83 VAL A C 1
ATOM 638 O O . VAL A 1 83 ? 18 8.055 1.664 1 98.75 83 VAL A O 1
ATOM 641 N N . SER A 1 84 ? 18.875 6 1.23 1 98.56 84 SER A N 1
ATOM 642 C CA . SER A 1 84 ? 20.047 6.242 2.07 1 98.56 84 SER A CA 1
ATOM 643 C C . SER A 1 84 ? 20.828 7.469 1.604 1 98.56 84 SER A C 1
ATOM 645 O O . SER A 1 84 ? 21.188 8.328 2.414 1 98.56 84 SER A O 1
ATOM 647 N N . GLU A 1 85 ? 21.031 7.574 0.332 1 98.56 85 GLU A N 1
ATOM 648 C CA . GLU A 1 85 ? 21.766 8.695 -0.238 1 98.56 85 GLU A CA 1
ATOM 649 C C . GLU A 1 85 ? 21.016 10.008 -0.053 1 98.56 85 GLU A C 1
ATOM 651 O O . GLU A 1 85 ? 21.609 11.031 0.296 1 98.56 85 GLU A O 1
ATOM 656 N N . ALA A 1 86 ? 19.734 10.008 -0.297 1 98.81 86 ALA A N 1
ATOM 657 C CA . ALA A 1 86 ? 18.906 11.203 -0.152 1 98.81 86 ALA A CA 1
ATOM 658 C C . ALA A 1 86 ? 18.922 11.703 1.289 1 98.81 86 ALA A C 1
ATOM 660 O O . ALA A 1 86 ? 19 12.906 1.532 1 98.81 86 ALA A O 1
ATOM 661 N N . LEU A 1 87 ? 18.859 10.789 2.264 1 98.81 87 LEU A N 1
ATOM 662 C CA . LEU A 1 87 ? 18.828 11.164 3.672 1 98.81 87 LEU A CA 1
ATOM 663 C C . LEU A 1 87 ? 20.188 11.719 4.121 1 98.81 87 LEU A C 1
ATOM 665 O O . LEU A 1 87 ? 20.234 12.656 4.914 1 98.81 87 LEU A O 1
ATOM 669 N N . ARG A 1 88 ? 21.234 11.156 3.57 1 98.25 88 ARG A N 1
ATOM 670 C CA . ARG A 1 88 ? 22.578 11.641 3.898 1 98.25 88 ARG A CA 1
ATOM 671 C C . ARG A 1 88 ? 22.781 13.062 3.383 1 98.25 88 ARG A C 1
ATOM 673 O O . ARG A 1 88 ? 23.469 13.867 4.023 1 98.25 88 ARG A O 1
ATOM 680 N N . ALA A 1 89 ? 22.156 13.367 2.309 1 98.44 89 ALA A N 1
ATOM 681 C CA . ALA A 1 89 ? 22.359 14.656 1.652 1 98.44 89 ALA A CA 1
ATOM 682 C C . ALA A 1 89 ? 21.25 15.648 2.039 1 98.44 89 ALA A C 1
ATOM 684 O O . ALA A 1 89 ? 21.219 16.766 1.534 1 98.44 89 ALA A O 1
ATOM 685 N N . ALA A 1 90 ? 20.375 15.25 2.875 1 98.56 90 ALA A N 1
ATOM 686 C CA . ALA A 1 90 ? 19.203 16.047 3.189 1 98.56 90 ALA A CA 1
ATOM 687 C C . ALA A 1 90 ? 19.594 17.344 3.898 1 98.56 90 ALA A C 1
ATOM 689 O O . ALA A 1 90 ? 20.484 17.359 4.738 1 9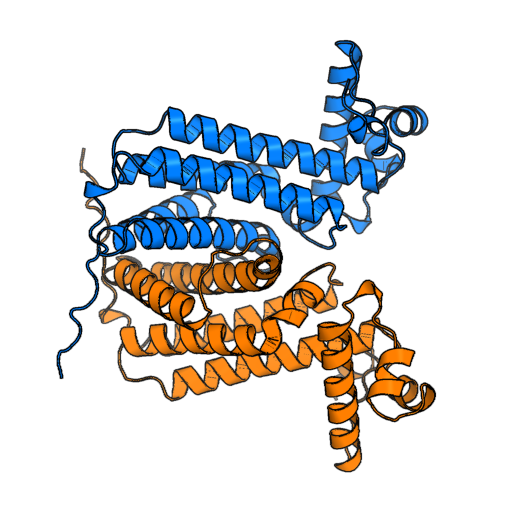8.56 90 ALA A O 1
ATOM 690 N N . PRO A 1 91 ? 18.906 18.453 3.572 1 97.88 91 PRO A N 1
ATOM 691 C CA . PRO A 1 91 ? 19.078 19.656 4.402 1 97.88 91 PRO A CA 1
ATOM 692 C C . PRO A 1 91 ? 18.75 19.406 5.871 1 97.88 91 PRO A C 1
ATOM 694 O O . PRO A 1 91 ? 17.922 18.547 6.191 1 97.88 91 PRO A O 1
ATOM 697 N N . PRO A 1 92 ? 19.375 20.156 6.699 1 97.31 92 PRO A N 1
ATOM 698 C CA . PRO A 1 92 ? 19.109 19.953 8.125 1 97.31 92 PRO A CA 1
ATOM 699 C C . PRO A 1 92 ? 17.672 20.281 8.516 1 97.31 92 PRO A C 1
ATOM 701 O O . PRO A 1 92 ? 17.062 21.172 7.91 1 97.31 92 PRO A O 1
ATOM 704 N N . GLY A 1 93 ? 17.188 19.5 9.562 1 98.19 93 GLY A N 1
ATOM 705 C CA . GLY A 1 93 ? 15.844 19.719 10.078 1 98.19 93 GLY A CA 1
ATOM 706 C C . GLY A 1 93 ? 14.867 18.625 9.695 1 98.19 93 GLY A C 1
ATOM 707 O O . GLY A 1 93 ? 15.141 17.828 8.789 1 98.19 93 GLY A O 1
ATOM 708 N N . LEU A 1 94 ? 13.844 18.609 10.391 1 97.62 94 LEU A N 1
ATOM 709 C CA . LEU A 1 94 ? 12.828 17.594 10.164 1 97.62 94 LEU A CA 1
ATOM 710 C C . LEU A 1 94 ? 12.219 17.734 8.773 1 97.62 94 LEU A C 1
ATOM 712 O O . LEU A 1 94 ? 11.938 16.734 8.102 1 97.62 94 LEU A O 1
ATOM 716 N N . ASP A 1 95 ? 11.992 18.969 8.352 1 97.94 95 ASP A N 1
ATOM 717 C CA . ASP A 1 95 ? 11.422 19.219 7.031 1 97.94 95 ASP A CA 1
ATOM 718 C C . ASP A 1 95 ? 12.336 18.703 5.926 1 97.94 95 ASP A C 1
ATOM 720 O O . ASP A 1 95 ? 11.875 18.109 4.953 1 97.94 95 ASP A O 1
ATOM 724 N N . GLY A 1 96 ? 13.648 18.906 6.082 1 98.56 96 GLY A N 1
ATOM 725 C CA . GLY A 1 96 ? 14.609 18.391 5.117 1 98.56 96 GLY A CA 1
ATOM 726 C C . GLY A 1 96 ? 14.625 16.875 5.027 1 98.56 96 GLY A C 1
ATOM 727 O O . GLY A 1 96 ? 14.633 16.312 3.932 1 98.56 96 GLY A O 1
ATOM 728 N N . ILE A 1 97 ? 14.562 16.172 6.168 1 98.62 97 ILE A N 1
ATOM 729 C CA . ILE A 1 97 ? 14.633 14.719 6.242 1 98.62 97 ILE A CA 1
ATOM 730 C C . ILE A 1 97 ? 13.359 14.117 5.664 1 98.62 97 ILE A C 1
ATOM 732 O O . ILE A 1 97 ? 13.414 13.172 4.871 1 98.62 97 ILE A O 1
ATOM 736 N N . VAL A 1 98 ? 12.203 14.695 6.012 1 98.75 98 VAL A N 1
ATOM 737 C CA . VAL A 1 98 ? 10.93 14.188 5.527 1 98.75 98 VAL A CA 1
ATOM 738 C C . VAL A 1 98 ? 10.828 14.391 4.016 1 98.75 98 VAL A C 1
ATOM 740 O O . VAL A 1 98 ? 10.438 13.484 3.283 1 98.75 98 VAL A O 1
ATOM 743 N N . GLY A 1 99 ? 11.227 15.578 3.572 1 98.81 99 GLY A N 1
ATOM 744 C CA . GLY A 1 99 ? 11.211 15.867 2.146 1 98.81 99 GLY A CA 1
ATOM 745 C C . GLY A 1 99 ? 12.125 14.961 1.343 1 98.81 99 GLY A C 1
ATOM 746 O O . GLY A 1 99 ? 11.742 14.461 0.287 1 98.81 99 GLY A O 1
ATOM 747 N N . ALA A 1 100 ? 13.336 14.75 1.829 1 98.88 100 ALA A N 1
ATOM 748 C CA . ALA A 1 100 ? 14.297 13.875 1.148 1 98.88 100 ALA A CA 1
ATOM 749 C C . ALA A 1 100 ? 13.766 12.453 1.049 1 98.88 100 ALA A C 1
ATOM 751 O O . ALA A 1 100 ? 13.906 11.797 0.011 1 98.88 100 ALA A O 1
ATOM 752 N N . PHE A 1 101 ? 13.195 12 2.127 1 98.94 101 PHE A N 1
ATOM 753 C CA . PHE A 1 101 ? 12.664 10.641 2.178 1 98.94 101 PHE A CA 1
ATOM 754 C C . PHE A 1 101 ? 11.539 10.461 1.165 1 98.94 101 PHE A C 1
ATOM 756 O O . PHE A 1 101 ? 11.586 9.547 0.34 1 98.94 101 PHE A O 1
ATOM 763 N N . THR A 1 102 ? 10.516 11.336 1.173 1 98.88 102 THR A N 1
ATOM 764 C CA . THR A 1 102 ? 9.359 11.219 0.29 1 98.88 102 THR A CA 1
ATOM 765 C C . THR A 1 102 ? 9.773 11.359 -1.171 1 98.88 102 THR A C 1
ATOM 767 O O . THR A 1 102 ? 9.289 10.633 -2.037 1 98.88 102 THR A O 1
ATOM 770 N N . ARG A 1 103 ? 10.703 12.258 -1.455 1 98.69 103 ARG A N 1
ATOM 771 C CA . ARG A 1 103 ? 11.18 12.461 -2.82 1 98.69 103 ARG A CA 1
ATOM 772 C C . ARG A 1 103 ? 11.938 11.242 -3.328 1 98.69 103 ARG A C 1
ATOM 774 O O . ARG A 1 103 ? 11.789 10.852 -4.488 1 98.69 103 ARG A O 1
ATOM 781 N N . ALA A 1 104 ? 12.758 10.664 -2.467 1 98.75 104 ALA A N 1
ATOM 782 C CA . ALA A 1 104 ? 13.523 9.484 -2.867 1 98.75 104 ALA A CA 1
ATOM 783 C C . ALA A 1 104 ? 12.594 8.328 -3.221 1 98.75 104 ALA A C 1
ATOM 785 O O . ALA A 1 104 ? 12.812 7.621 -4.207 1 98.75 104 ALA A O 1
ATOM 786 N N . LEU A 1 105 ? 11.578 8.133 -2.396 1 98.56 105 LEU A N 1
ATOM 787 C CA . LEU A 1 105 ? 10.57 7.117 -2.705 1 98.56 105 LEU A CA 1
ATOM 788 C C . LEU A 1 105 ? 9.914 7.398 -4.051 1 9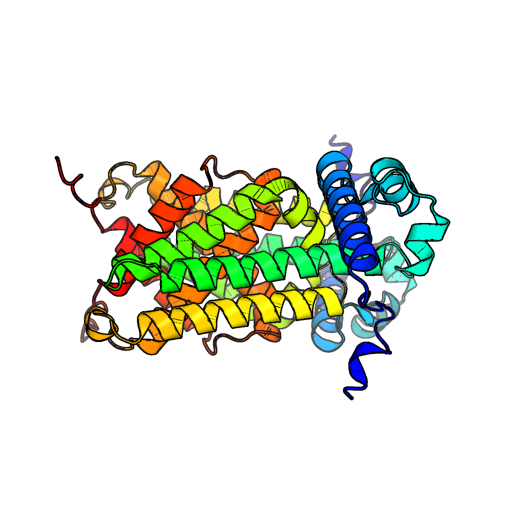8.56 105 LEU A C 1
ATOM 790 O O . LEU A 1 105 ? 9.898 6.539 -4.934 1 98.56 105 LEU A O 1
ATOM 794 N N . ALA A 1 106 ? 9.445 8.617 -4.199 1 98 106 ALA A N 1
ATOM 795 C CA . ALA A 1 106 ? 8.734 9.023 -5.406 1 98 106 ALA A CA 1
ATOM 796 C C . ALA A 1 106 ? 9.609 8.836 -6.645 1 98 106 ALA A C 1
ATOM 798 O O . ALA A 1 106 ? 9.141 8.336 -7.672 1 98 106 ALA A O 1
ATOM 799 N N . ASP A 1 107 ? 10.836 9.227 -6.527 1 97.19 107 ASP A N 1
ATOM 800 C CA . ASP A 1 107 ? 11.75 9.148 -7.66 1 97.19 107 ASP A CA 1
ATOM 801 C C . ASP A 1 107 ? 11.953 7.699 -8.102 1 97.19 107 ASP A C 1
ATOM 803 O O . ASP A 1 107 ? 11.945 7.41 -9.305 1 97.19 107 ASP A O 1
ATOM 807 N N . THR A 1 108 ? 12.109 6.812 -7.172 1 95.12 108 THR A N 1
ATOM 808 C CA . THR A 1 108 ? 12.328 5.406 -7.492 1 95.12 108 THR A CA 1
ATOM 809 C C . THR A 1 108 ? 11.102 4.809 -8.164 1 95.12 108 THR A C 1
ATOM 811 O O . THR A 1 108 ? 11.211 4.16 -9.211 1 95.12 108 THR A O 1
ATOM 814 N N . PHE A 1 109 ? 9.984 5.062 -7.68 1 93.81 109 PHE A N 1
ATOM 815 C CA . PHE A 1 109 ? 8.766 4.453 -8.195 1 93.81 109 PHE A CA 1
ATOM 816 C C . PHE A 1 109 ? 8.336 5.121 -9.5 1 93.81 109 PHE A C 1
ATOM 818 O O . PHE A 1 109 ? 7.77 4.469 -10.383 1 93.81 109 PHE A O 1
ATOM 825 N N . ALA A 1 110 ? 8.641 6.441 -9.641 1 94.69 110 ALA A N 1
ATOM 826 C CA . ALA A 1 110 ? 8.375 7.129 -10.898 1 94.69 110 ALA A CA 1
ATOM 827 C C . ALA A 1 110 ? 9.164 6.504 -12.047 1 94.69 110 ALA A C 1
ATOM 829 O O . ALA A 1 110 ? 8.641 6.359 -13.156 1 94.69 110 ALA A O 1
ATOM 830 N N . ARG A 1 111 ? 10.352 6.074 -11.789 1 92.44 111 ARG A N 1
ATOM 831 C CA . ARG A 1 111 ? 11.25 5.543 -12.812 1 92.44 111 ARG A CA 1
ATOM 832 C C . ARG A 1 111 ? 10.836 4.133 -13.219 1 92.44 111 ARG A C 1
ATOM 834 O O . ARG A 1 111 ? 11.195 3.668 -14.305 1 92.44 111 ARG A O 1
ATOM 841 N N . HIS A 1 112 ? 10.062 3.49 -12.375 1 90.88 112 HIS A N 1
ATOM 842 C CA . HIS A 1 112 ? 9.727 2.094 -12.617 1 90.88 112 HIS A CA 1
ATOM 843 C C . HIS A 1 112 ? 8.227 1.86 -12.523 1 90.88 112 HIS A C 1
ATOM 845 O O . HIS A 1 112 ? 7.785 0.804 -12.062 1 90.88 112 HIS A O 1
ATOM 851 N N . ASP A 1 113 ? 7.469 2.807 -12.883 1 88 113 ASP A N 1
ATOM 852 C CA . ASP A 1 113 ? 6.027 2.85 -12.664 1 88 113 ASP A CA 1
ATOM 853 C C . ASP A 1 113 ? 5.324 1.724 -13.414 1 88 113 ASP A C 1
ATOM 855 O O . ASP A 1 113 ? 4.242 1.283 -13.016 1 88 113 ASP A O 1
ATOM 859 N N . ARG A 1 114 ? 5.93 1.18 -14.445 1 86.88 114 ARG A N 1
ATOM 860 C CA . ARG A 1 114 ? 5.285 0.148 -15.25 1 86.88 114 ARG A CA 1
ATOM 861 C C . ARG A 1 114 ? 5.598 -1.244 -14.703 1 86.88 114 ARG A C 1
ATOM 863 O O . ARG A 1 114 ? 4.922 -2.215 -15.055 1 86.88 114 ARG A O 1
ATOM 870 N N . ILE A 1 115 ? 6.578 -1.312 -13.859 1 90 115 ILE A N 1
ATOM 871 C CA . ILE A 1 115 ? 7.055 -2.639 -13.484 1 90 115 ILE A CA 1
ATOM 872 C C . ILE A 1 115 ? 6.566 -2.984 -12.086 1 90 115 ILE A C 1
ATOM 874 O O . ILE A 1 115 ? 6.289 -4.148 -11.781 1 90 115 ILE A O 1
ATOM 878 N N . PHE A 1 116 ? 6.371 -2.023 -11.258 1 86.88 116 PHE A N 1
ATOM 879 C CA . PHE A 1 116 ? 6.07 -2.297 -9.859 1 86.88 116 PHE A CA 1
ATOM 880 C C . PHE A 1 116 ? 4.715 -2.98 -9.727 1 86.88 116 PHE A C 1
ATOM 882 O O . PHE A 1 116 ? 4.574 -3.949 -8.977 1 86.88 116 PHE A O 1
ATOM 889 N N . PRO A 1 117 ? 3.703 -2.609 -10.453 1 83.38 117 PRO A N 1
ATOM 890 C CA . PRO A 1 117 ? 2.445 -3.354 -10.344 1 83.38 117 PRO A CA 1
ATOM 891 C C . PRO A 1 117 ? 2.615 -4.844 -10.633 1 83.38 117 PRO A C 1
ATOM 893 O O . PRO A 1 117 ? 1.955 -5.676 -10.008 1 83.38 117 PRO A O 1
ATOM 896 N N . GLU A 1 118 ? 3.547 -5.137 -11.516 1 82.69 118 GLU A N 1
ATOM 897 C CA . GLU A 1 118 ? 3.795 -6.523 -11.914 1 82.69 118 GLU A CA 1
ATOM 898 C C . GLU A 1 118 ? 4.582 -7.27 -10.836 1 82.69 118 GLU A C 1
ATOM 900 O O . GLU A 1 118 ? 4.348 -8.453 -10.602 1 82.69 118 GLU A O 1
ATOM 905 N N . LEU A 1 119 ? 5.418 -6.551 -10.195 1 86.56 119 LEU A N 1
ATOM 906 C CA . LEU A 1 119 ? 6.332 -7.188 -9.258 1 86.56 119 LEU A CA 1
ATOM 907 C C . LEU A 1 119 ? 5.711 -7.277 -7.871 1 86.56 119 LEU A C 1
ATOM 909 O O . LEU A 1 119 ? 6.129 -8.094 -7.047 1 86.56 119 LEU A O 1
ATOM 913 N N . LEU A 1 120 ? 4.77 -6.402 -7.617 1 82.38 120 LEU A N 1
ATOM 914 C CA . LEU A 1 120 ? 4.16 -6.355 -6.293 1 82.38 120 LEU A CA 1
ATOM 915 C C . LEU A 1 120 ? 2.947 -7.273 -6.219 1 82.38 120 LEU A C 1
ATOM 917 O O . LEU A 1 120 ? 2.488 -7.617 -5.129 1 82.38 120 LEU A O 1
ATOM 921 N N . ASP A 1 121 ? 2.494 -7.727 -7.359 1 74.25 121 ASP A N 1
ATOM 922 C CA . ASP A 1 121 ? 1.356 -8.641 -7.414 1 74.25 121 ASP A CA 1
ATOM 923 C C . ASP A 1 121 ? 1.818 -10.086 -7.559 1 74.25 121 ASP A C 1
ATOM 925 O O . ASP A 1 121 ? 2.729 -10.383 -8.336 1 74.25 121 ASP A O 1
ATOM 929 N N . GLY A 1 122 ? 1.174 -11.023 -6.785 1 68.5 122 GLY A N 1
ATOM 930 C CA . GLY A 1 122 ? 1.403 -12.453 -6.957 1 68.5 122 GLY A CA 1
ATOM 931 C C . GLY A 1 122 ? 2.807 -12.883 -6.574 1 68.5 122 GLY A C 1
ATOM 932 O O . GLY A 1 122 ? 3.461 -13.617 -7.32 1 68.5 122 GLY A O 1
ATOM 933 N N . GLN A 1 123 ? 3.264 -12.414 -5.535 1 69.19 123 GLN A N 1
ATOM 934 C CA . GLN A 1 123 ? 4.637 -12.711 -5.145 1 69.19 123 GLN A CA 1
ATOM 935 C C . GLN A 1 123 ? 4.719 -14.047 -4.414 1 69.19 123 GLN A C 1
ATOM 937 O O . GLN A 1 123 ? 3.811 -14.414 -3.666 1 69.19 123 GLN A O 1
ATOM 942 N N . ARG A 1 124 ? 5.789 -14.734 -4.852 1 71.69 124 ARG A N 1
ATOM 943 C CA . ARG A 1 124 ? 6.18 -15.859 -4.008 1 71.69 124 ARG A CA 1
ATOM 944 C C . ARG A 1 124 ? 6.641 -15.383 -2.637 1 71.69 124 ARG A C 1
ATOM 946 O O . ARG A 1 124 ? 6.91 -14.195 -2.445 1 71.69 124 ARG A O 1
ATOM 953 N N . ALA A 1 125 ? 6.719 -16.312 -1.744 1 75.5 125 ALA A N 1
ATOM 954 C CA . ALA A 1 125 ? 7.078 -16 -0.362 1 75.5 125 ALA A CA 1
ATOM 955 C C . ALA A 1 125 ? 8.43 -15.305 -0.291 1 75.5 125 ALA A C 1
ATOM 957 O O . ALA A 1 125 ? 8.609 -14.359 0.484 1 75.5 125 ALA A O 1
ATOM 958 N N . ASP A 1 126 ? 9.312 -15.703 -1.131 1 81 126 ASP A N 1
ATOM 959 C CA . ASP A 1 126 ? 10.648 -15.125 -1.105 1 81 126 ASP A CA 1
ATOM 960 C C . ASP A 1 126 ? 10.633 -13.68 -1.608 1 81 126 ASP A C 1
ATOM 962 O O . ASP A 1 126 ? 11.359 -12.828 -1.091 1 81 126 ASP A O 1
ATOM 966 N N . GLY A 1 127 ? 9.859 -13.438 -2.592 1 86.56 127 GLY A N 1
ATOM 967 C CA . GLY A 1 127 ? 9.711 -12.078 -3.078 1 86.56 127 GLY A CA 1
ATOM 968 C C . GLY A 1 127 ? 9.086 -11.148 -2.061 1 86.56 127 GLY A C 1
ATOM 969 O O . GLY A 1 127 ? 9.539 -10.008 -1.889 1 86.56 127 GLY A O 1
ATOM 970 N N . ARG A 1 128 ? 8.172 -11.641 -1.396 1 88.19 128 ARG A N 1
ATOM 971 C CA . ARG A 1 128 ? 7.52 -10.859 -0.346 1 88.19 128 ARG A CA 1
ATOM 972 C C . ARG A 1 128 ? 8.492 -10.547 0.784 1 88.19 128 ARG A C 1
ATOM 974 O O . ARG A 1 128 ? 8.57 -9.406 1.248 1 88.19 128 ARG A O 1
ATOM 981 N N . GLU A 1 129 ? 9.211 -11.516 1.154 1 91.81 129 GLU A N 1
ATOM 982 C CA . GLU A 1 129 ? 10.172 -11.352 2.24 1 91.81 129 GLU A CA 1
ATOM 983 C C . GLU A 1 129 ? 11.234 -10.312 1.885 1 91.81 129 GLU A C 1
ATOM 985 O O . GLU A 1 129 ? 11.562 -9.453 2.703 1 91.81 129 GLU A O 1
ATOM 990 N N . ARG A 1 130 ? 11.695 -10.375 0.664 1 94.44 130 ARG A N 1
ATOM 991 C CA . ARG A 1 130 ? 12.695 -9.406 0.231 1 94.44 130 ARG A CA 1
ATOM 992 C C . ARG A 1 130 ? 12.125 -7.992 0.217 1 94.44 130 ARG A C 1
ATOM 994 O O . ARG A 1 130 ? 12.812 -7.035 0.584 1 94.44 130 ARG A O 1
ATOM 1001 N N . GLY A 1 131 ? 10.953 -7.859 -0.23 1 95.38 131 GLY A N 1
ATOM 1002 C CA . GLY A 1 131 ? 10.281 -6.57 -0.213 1 95.38 131 GLY A CA 1
ATOM 1003 C C . GLY A 1 131 ? 10.141 -5.988 1.182 1 95.38 131 GLY A C 1
ATOM 1004 O O . GLY A 1 131 ? 10.438 -4.812 1.403 1 95.38 131 GLY A O 1
ATOM 1005 N N . LEU A 1 132 ? 9.75 -6.836 2.127 1 95.56 132 LEU A N 1
ATOM 1006 C CA . LEU A 1 132 ? 9.562 -6.387 3.502 1 95.56 132 LEU A CA 1
ATOM 1007 C C . LEU A 1 132 ? 10.891 -6.012 4.145 1 95.56 132 LEU A C 1
ATOM 1009 O O . LEU A 1 132 ? 10.961 -5.055 4.918 1 95.56 132 LEU A O 1
ATOM 1013 N N . GLN A 1 133 ? 11.898 -6.719 3.771 1 97 133 GLN A N 1
ATOM 1014 C CA . GLN A 1 133 ? 13.234 -6.375 4.258 1 97 133 GLN A CA 1
ATOM 1015 C C . GLN A 1 133 ? 13.656 -4.996 3.77 1 97 133 GLN A C 1
ATOM 1017 O O . GLN A 1 133 ? 14.234 -4.211 4.527 1 97 133 GLN A O 1
ATOM 1022 N N . ALA A 1 134 ? 13.383 -4.719 2.553 1 97.62 134 ALA A N 1
ATOM 1023 C CA . ALA A 1 134 ? 13.734 -3.418 1.988 1 97.62 134 ALA A CA 1
ATOM 1024 C C . ALA A 1 134 ? 12.953 -2.295 2.664 1 97.62 134 ALA A C 1
ATOM 1026 O O . ALA A 1 134 ? 13.516 -1.242 2.979 1 97.62 134 ALA A O 1
ATOM 1027 N N . LEU A 1 135 ? 11.711 -2.512 2.912 1 98.06 135 LEU A N 1
ATOM 1028 C CA . LEU A 1 135 ? 10.875 -1.501 3.549 1 98.06 135 LEU A CA 1
ATOM 1029 C C . LEU A 1 135 ? 11.32 -1.249 4.984 1 98.06 135 LEU A C 1
ATOM 1031 O O . LEU A 1 135 ? 11.367 -0.101 5.434 1 98.06 135 LEU A O 1
ATOM 1035 N N . ALA A 1 136 ? 11.648 -2.326 5.645 1 98.12 136 ALA A N 1
ATOM 1036 C CA . ALA A 1 136 ? 12.156 -2.191 7.004 1 98.12 136 ALA A CA 1
ATOM 1037 C C . ALA A 1 136 ? 13.469 -1.41 7.023 1 98.12 136 ALA A C 1
ATOM 1039 O O . ALA A 1 136 ? 13.703 -0.59 7.914 1 98.12 136 ALA A O 1
ATOM 1040 N N . ALA A 1 137 ? 14.281 -1.669 6.039 1 98.62 137 ALA A N 1
ATOM 1041 C CA . ALA A 1 137 ? 15.578 -0.999 5.961 1 98.62 137 ALA A CA 1
ATOM 1042 C C . ALA A 1 137 ? 15.406 0.503 5.75 1 98.62 137 ALA A C 1
ATOM 1044 O O . ALA A 1 137 ? 16.078 1.309 6.402 1 98.62 137 ALA A O 1
ATOM 1045 N N . ILE A 1 138 ? 14.516 0.881 4.906 1 98.69 138 ILE A N 1
ATOM 1046 C CA . ILE A 1 138 ? 14.375 2.309 4.633 1 98.69 138 ILE A CA 1
ATOM 1047 C C . ILE A 1 138 ? 13.648 2.984 5.793 1 98.69 138 ILE A C 1
ATOM 1049 O O . ILE A 1 138 ? 13.906 4.148 6.102 1 98.69 138 ILE A O 1
ATOM 1053 N N . GLN A 1 139 ? 12.766 2.277 6.418 1 98.5 139 GLN A N 1
ATOM 1054 C CA . GLN A 1 139 ? 12.156 2.807 7.633 1 98.5 139 GLN A CA 1
ATOM 1055 C C . GLN A 1 139 ? 13.219 3.1 8.695 1 98.5 139 GLN A C 1
ATOM 1057 O O . GLN A 1 139 ? 13.211 4.176 9.297 1 98.5 139 GLN A O 1
ATOM 1062 N N . THR A 1 140 ? 14.078 2.133 8.891 1 98.38 140 THR A N 1
ATOM 1063 C CA . THR A 1 140 ? 15.141 2.287 9.883 1 98.38 140 THR A CA 1
ATOM 1064 C C . THR A 1 140 ? 16.047 3.469 9.531 1 98.38 140 THR A C 1
ATOM 1066 O O . THR A 1 140 ? 16.375 4.273 10.398 1 98.38 140 THR A O 1
ATOM 1069 N N . ALA A 1 141 ? 16.359 3.584 8.273 1 98.75 141 ALA A N 1
ATOM 1070 C CA . ALA A 1 141 ? 17.203 4.688 7.82 1 98.75 141 ALA A CA 1
ATOM 1071 C C . ALA A 1 141 ? 16.531 6.035 8.094 1 98.75 141 ALA A C 1
ATOM 1073 O O . ALA A 1 141 ? 17.188 6.977 8.539 1 98.75 141 ALA A O 1
ATOM 1074 N N . PHE A 1 142 ? 15.281 6.148 7.844 1 98.88 142 PHE A N 1
ATOM 1075 C CA . PHE A 1 142 ? 14.555 7.395 8.055 1 98.88 142 PHE A CA 1
ATOM 1076 C C . PHE A 1 142 ? 14.516 7.75 9.539 1 98.88 142 PHE A C 1
ATOM 1078 O O . PHE A 1 142 ? 14.766 8.898 9.914 1 98.88 142 PHE A O 1
ATOM 1085 N N . VAL A 1 143 ? 14.125 6.762 10.383 1 98.25 143 VAL A N 1
ATOM 1086 C CA . VAL A 1 143 ? 13.984 7 11.812 1 98.25 143 VAL A CA 1
ATOM 1087 C C . VAL A 1 143 ? 15.328 7.457 12.391 1 98.25 143 VAL A C 1
ATOM 1089 O O . VAL A 1 143 ? 15.375 8.398 13.18 1 98.25 143 VAL A O 1
ATOM 1092 N N . GLU A 1 144 ? 16.375 6.801 11.938 1 98 144 GLU A N 1
ATOM 1093 C CA . GLU A 1 144 ? 17.719 7.172 12.398 1 98 144 GLU A CA 1
ATOM 1094 C C . GLU A 1 144 ? 18.078 8.586 11.961 1 98 144 GLU A C 1
ATOM 1096 O O . GLU A 1 144 ? 18.641 9.359 12.734 1 98 144 GLU A O 1
ATOM 1101 N N . ALA A 1 145 ? 17.719 8.93 10.773 1 98.38 145 ALA A N 1
ATOM 1102 C CA . ALA A 1 145 ? 18.016 10.258 10.242 1 98.38 145 ALA A CA 1
ATOM 1103 C C . ALA A 1 145 ? 17.188 11.328 10.938 1 98.38 145 ALA A C 1
ATOM 1105 O O . ALA A 1 145 ? 17.609 12.477 11.07 1 98.38 145 ALA A O 1
ATOM 1106 N N . ALA A 1 146 ? 16 10.969 11.414 1 98.31 146 ALA A N 1
ATOM 1107 C CA . ALA A 1 146 ? 15.07 11.922 12.023 1 98.31 146 ALA A CA 1
ATOM 1108 C C . ALA A 1 146 ? 15.398 12.141 13.5 1 98.31 146 ALA A C 1
ATOM 1110 O O . ALA A 1 146 ? 14.992 13.148 14.086 1 98.31 146 ALA A O 1
ATOM 1111 N N . ARG A 1 147 ? 16.109 11.242 14.102 1 97.38 147 ARG A N 1
ATOM 1112 C CA . ARG A 1 147 ? 16.312 11.188 15.547 1 97.38 147 ARG A CA 1
ATOM 1113 C C . ARG A 1 147 ? 16.906 12.492 16.062 1 97.38 147 ARG A C 1
ATOM 1115 O O . ARG A 1 147 ? 16.453 13.016 17.094 1 97.38 147 ARG A O 1
ATOM 1122 N N . PRO A 1 148 ? 17.891 13.133 15.383 1 97.75 148 PRO A N 1
ATOM 1123 C CA . PRO A 1 148 ? 18.484 14.383 15.891 1 97.75 148 PRO A CA 1
ATOM 1124 C C . PRO A 1 148 ? 17.469 15.531 15.922 1 97.75 148 PRO A C 1
ATOM 1126 O O . PRO A 1 148 ? 17.719 16.547 16.562 1 97.75 148 PRO A O 1
ATOM 1129 N N . TRP A 1 149 ? 16.359 15.367 15.289 1 97.69 149 TRP A N 1
ATOM 1130 C CA . TRP A 1 149 ? 15.43 16.469 15.141 1 97.69 149 TRP A CA 1
ATOM 1131 C C . TRP A 1 149 ? 14.133 16.203 15.906 1 97.69 149 TRP A C 1
ATOM 1133 O O . TRP A 1 149 ? 13.117 16.859 15.672 1 97.69 149 TRP A O 1
ATOM 1143 N N . PHE A 1 150 ? 14.125 15.242 16.844 1 97 150 PHE A N 1
ATOM 1144 C CA . PHE A 1 150 ? 12.938 14.836 17.578 1 97 150 PHE A CA 1
ATOM 1145 C C . PHE A 1 150 ? 12.367 16 18.375 1 97 150 PHE A C 1
ATOM 1147 O O . PHE A 1 150 ? 11.156 16.062 18.625 1 97 150 PHE A O 1
ATOM 1154 N N . GLU A 1 151 ? 13.164 16.938 18.734 1 96.5 151 GLU A N 1
ATOM 1155 C CA . GLU A 1 151 ? 12.711 18.078 19.531 1 96.5 151 GLU A CA 1
ATOM 1156 C C . GLU A 1 151 ? 11.781 18.984 18.719 1 96.5 151 GLU A C 1
ATOM 1158 O O . GLU A 1 151 ? 11.016 19.766 19.281 1 96.5 151 GLU A O 1
ATOM 1163 N N . GLU A 1 152 ? 11.812 18.844 17.375 1 97 152 GLU A N 1
ATOM 1164 C CA . GLU A 1 152 ? 10.945 19.625 16.5 1 97 152 GLU A CA 1
ATOM 1165 C C . GLU A 1 152 ? 9.539 19.031 16.438 1 97 152 GLU A C 1
ATOM 1167 O O . GLU A 1 152 ? 8.617 19.672 15.938 1 97 152 GLU A O 1
ATOM 1172 N N . ILE A 1 153 ? 9.43 17.828 16.969 1 97.25 153 ILE A N 1
ATOM 1173 C CA . ILE A 1 153 ? 8.148 17.141 16.922 1 97.25 153 ILE A CA 1
ATOM 1174 C C . ILE A 1 153 ? 7.285 17.578 18.094 1 97.25 153 ILE A C 1
ATOM 1176 O O . ILE A 1 153 ? 7.727 17.516 19.25 1 97.25 153 ILE A O 1
ATOM 1180 N N . ARG A 1 154 ? 6.047 17.969 17.844 1 96.62 154 ARG A N 1
ATOM 1181 C CA . ARG A 1 154 ? 5.176 18.516 18.875 1 96.62 154 ARG A CA 1
ATOM 1182 C C . ARG A 1 154 ? 4.258 17.438 19.438 1 96.62 154 ARG A C 1
ATOM 1184 O O . ARG A 1 154 ? 3.641 17.625 20.484 1 96.62 154 ARG A O 1
ATOM 1191 N N . ARG A 1 155 ? 4.277 16.281 18.766 1 95.62 155 ARG A N 1
ATOM 1192 C CA . ARG A 1 155 ? 3.512 15.148 19.281 1 95.62 155 ARG A CA 1
ATOM 1193 C C . ARG A 1 155 ? 4.086 14.672 20.609 1 95.62 155 ARG A C 1
ATOM 1195 O O . ARG A 1 155 ? 5.301 14.68 20.812 1 95.62 155 ARG A O 1
ATOM 1202 N N . THR A 1 156 ? 3.189 14.203 21.453 1 92.75 156 THR A N 1
ATOM 1203 C CA . THR A 1 156 ? 3.619 13.781 22.781 1 92.75 156 THR A CA 1
ATOM 1204 C C . THR A 1 156 ? 4.543 12.57 22.688 1 92.75 156 THR A C 1
ATOM 1206 O O . THR A 1 156 ? 5.637 12.57 23.25 1 92.75 156 THR A O 1
ATOM 1209 N N . ASP A 1 157 ? 4.09 11.539 22 1 94.56 157 ASP A N 1
ATOM 1210 C CA . ASP A 1 157 ? 4.918 10.367 21.766 1 94.56 157 ASP A CA 1
ATOM 1211 C C . ASP A 1 157 ? 5.645 10.469 20.422 1 94.56 157 ASP A C 1
ATOM 1213 O O . ASP A 1 157 ? 5.121 10.031 19.406 1 94.56 157 ASP A O 1
ATOM 1217 N N . ARG A 1 158 ? 6.855 10.984 20.516 1 96.44 158 ARG A N 1
ATOM 1218 C CA . ARG A 1 158 ? 7.613 11.312 19.312 1 96.44 158 ARG A CA 1
ATOM 1219 C C . ARG A 1 158 ? 7.992 10.047 18.547 1 96.44 158 ARG A C 1
ATOM 1221 O O . ARG A 1 158 ? 7.949 10.023 17.312 1 96.44 158 ARG A O 1
ATOM 1228 N N . GLU A 1 159 ? 8.336 8.984 19.234 1 95.5 159 GLU A N 1
ATOM 1229 C CA . GLU A 1 159 ? 8.703 7.719 18.594 1 95.5 159 GLU A CA 1
ATOM 1230 C C . GLU A 1 159 ? 7.508 7.105 17.875 1 95.5 159 GLU A C 1
ATOM 1232 O O . GLU A 1 159 ? 7.637 6.648 16.734 1 95.5 159 GLU A O 1
ATOM 1237 N N . GLN A 1 160 ? 6.398 7.152 18.5 1 95.44 160 GLN A N 1
ATOM 1238 C CA . GLN A 1 160 ? 5.188 6.641 17.859 1 95.44 160 GLN A CA 1
ATOM 1239 C C . GLN A 1 160 ? 4.809 7.48 16.641 1 95.44 160 GLN A C 1
ATOM 1241 O O . GLN A 1 160 ? 4.387 6.941 15.625 1 95.44 160 GLN A O 1
ATOM 1246 N N . ALA A 1 161 ? 4.949 8.797 16.812 1 96.75 161 ALA A N 1
ATOM 1247 C CA . ALA A 1 161 ? 4.594 9.695 15.711 1 96.75 161 ALA A CA 1
ATOM 1248 C C . ALA A 1 161 ? 5.461 9.438 14.484 1 96.75 161 ALA A C 1
ATOM 1250 O O . ALA A 1 161 ? 4.957 9.367 13.367 1 96.75 161 ALA A O 1
ATOM 1251 N N . ILE A 1 162 ? 6.715 9.227 14.688 1 97.38 162 ILE A N 1
ATOM 1252 C CA . ILE A 1 162 ? 7.641 8.984 13.586 1 97.38 162 ILE A CA 1
ATOM 1253 C C . ILE A 1 162 ? 7.348 7.625 12.961 1 97.38 162 ILE A C 1
ATOM 1255 O O . ILE A 1 162 ? 7.379 7.48 11.734 1 97.38 162 ILE A O 1
ATOM 1259 N N . GLY A 1 163 ? 7.074 6.652 13.758 1 96.5 163 GLY A N 1
ATOM 1260 C CA . GLY A 1 163 ? 6.699 5.344 13.25 1 96.5 163 GLY A CA 1
ATOM 1261 C C . GLY A 1 163 ? 5.43 5.371 12.414 1 96.5 163 GLY A C 1
ATOM 1262 O O . GLY A 1 163 ? 5.391 4.809 11.32 1 96.5 163 GLY A O 1
ATOM 1263 N N . MET A 1 164 ? 4.453 6.051 12.945 1 96.69 164 MET A N 1
ATOM 1264 C CA . MET A 1 164 ? 3.18 6.184 12.242 1 96.69 164 MET A CA 1
ATOM 1265 C C . MET A 1 164 ? 3.373 6.871 10.891 1 96.69 164 MET A C 1
ATOM 1267 O O . MET A 1 164 ? 2.848 6.41 9.875 1 96.69 164 MET A O 1
ATOM 1271 N N . LEU A 1 165 ? 4.082 7.902 10.93 1 97.81 165 LEU A N 1
ATOM 1272 C CA . LEU A 1 165 ? 4.32 8.688 9.727 1 97.81 165 LEU A CA 1
ATOM 1273 C C . LEU A 1 165 ? 5.062 7.855 8.68 1 97.81 165 LEU A C 1
ATOM 1275 O O . LEU A 1 165 ? 4.68 7.84 7.508 1 97.81 165 LEU A O 1
ATOM 1279 N N . THR A 1 166 ? 6.125 7.242 9.094 1 98.19 166 THR A N 1
ATOM 1280 C CA . THR A 1 166 ? 6.973 6.512 8.156 1 98.19 166 THR A CA 1
ATOM 1281 C C . THR A 1 166 ? 6.203 5.355 7.527 1 98.19 166 THR A C 1
ATOM 1283 O O . THR A 1 166 ? 6.281 5.141 6.316 1 98.19 166 THR A O 1
ATOM 1286 N N . ARG A 1 167 ? 5.422 4.641 8.328 1 97.94 167 ARG A N 1
ATOM 1287 C CA . ARG A 1 167 ? 4.613 3.533 7.824 1 97.94 167 ARG A CA 1
ATOM 1288 C C . ARG A 1 167 ? 3.527 4.035 6.875 1 97.94 167 ARG A C 1
ATOM 1290 O O . ARG A 1 167 ? 3.244 3.402 5.859 1 97.94 167 ARG A O 1
ATOM 1297 N N . THR A 1 168 ? 2.949 5.145 7.242 1 98.5 168 THR A N 1
ATOM 1298 C CA . THR A 1 168 ? 1.917 5.73 6.395 1 98.5 168 THR A CA 1
ATOM 1299 C C . THR A 1 168 ? 2.494 6.133 5.039 1 98.5 168 THR A C 1
ATOM 1301 O O . THR A 1 168 ? 1.924 5.812 3.994 1 98.5 168 THR A O 1
ATOM 1304 N N . VAL A 1 169 ? 3.641 6.777 5.051 1 98.81 169 VAL A N 1
ATOM 1305 C CA . VAL A 1 169 ? 4.285 7.23 3.822 1 98.81 169 VAL A CA 1
ATOM 1306 C C . VAL A 1 169 ? 4.668 6.027 2.963 1 98.81 169 VAL A C 1
ATOM 1308 O O . VAL A 1 169 ? 4.348 5.98 1.773 1 98.81 169 VAL A O 1
ATOM 1311 N N . ILE A 1 170 ? 5.297 5.062 3.572 1 98.62 170 ILE A N 1
ATOM 1312 C CA . ILE A 1 170 ? 5.75 3.877 2.857 1 98.62 170 ILE A CA 1
ATOM 1313 C C . ILE A 1 170 ? 4.547 3.111 2.312 1 98.62 170 ILE A C 1
ATOM 1315 O O . ILE A 1 170 ? 4.5 2.779 1.125 1 98.62 170 ILE A O 1
ATOM 1319 N N . GLY A 1 171 ? 3.588 2.879 3.17 1 97.88 171 GLY A N 1
ATOM 1320 C CA . GLY A 1 171 ? 2.41 2.131 2.76 1 97.88 171 GLY A CA 1
ATOM 1321 C C . GLY A 1 171 ? 1.637 2.801 1.64 1 97.88 171 GLY A C 1
ATOM 1322 O O . GLY A 1 171 ? 1.217 2.141 0.687 1 97.88 171 GLY A O 1
ATOM 1323 N N . SER A 1 172 ? 1.418 4.094 1.748 1 98.19 172 SER A N 1
ATOM 1324 C CA . SER A 1 172 ? 0.716 4.84 0.708 1 98.19 172 SER A CA 1
ATOM 1325 C C . SER A 1 172 ? 1.493 4.824 -0.604 1 98.19 172 SER A C 1
ATOM 1327 O O . SER A 1 172 ? 0.903 4.703 -1.679 1 98.19 172 SER A O 1
ATOM 1329 N N . CYS A 1 173 ? 2.75 4.906 -0.52 1 98 173 CYS A N 1
ATOM 1330 C CA . CYS A 1 173 ? 3.609 4.91 -1.698 1 98 173 CYS A CA 1
ATOM 1331 C C . CYS A 1 173 ? 3.543 3.574 -2.428 1 98 173 CYS A C 1
ATOM 1333 O O . CYS A 1 173 ? 3.32 3.535 -3.639 1 98 173 CYS A O 1
ATOM 1335 N N . VAL A 1 174 ? 3.693 2.525 -1.674 1 96.44 174 VAL A N 1
ATOM 1336 C CA . VAL A 1 174 ? 3.715 1.191 -2.262 1 96.44 174 VAL A CA 1
ATOM 1337 C C . VAL A 1 174 ? 2.348 0.869 -2.863 1 96.44 174 VAL A C 1
ATOM 1339 O O . VAL A 1 174 ? 2.26 0.333 -3.971 1 96.44 174 VAL A O 1
ATOM 1342 N N . HIS A 1 175 ? 1.332 1.186 -2.18 1 95.81 175 HIS A N 1
ATOM 1343 C CA . HIS A 1 175 ? -0.008 0.941 -2.703 1 95.81 175 HIS A CA 1
ATOM 1344 C C . HIS A 1 175 ? -0.263 1.754 -3.967 1 95.81 175 HIS A C 1
ATOM 1346 O O . HIS A 1 175 ? -0.846 1.248 -4.93 1 95.81 175 HIS A O 1
ATOM 1352 N N . ARG A 1 176 ? 0.165 2.992 -3.977 1 96.25 176 ARG A N 1
ATOM 1353 C CA . ARG A 1 176 ? 0.029 3.832 -5.164 1 96.25 176 ARG A CA 1
ATOM 1354 C C . ARG A 1 176 ? 0.805 3.246 -6.34 1 96.25 176 ARG A C 1
ATOM 1356 O O . ARG A 1 176 ? 0.312 3.229 -7.469 1 96.25 176 ARG A O 1
ATOM 1363 N N . ALA A 1 177 ? 1.952 2.795 -6.051 1 94.38 177 ALA A N 1
ATOM 1364 C CA . ALA A 1 177 ? 2.768 2.186 -7.102 1 94.38 177 ALA A CA 1
ATOM 1365 C C . ALA A 1 177 ? 2.092 0.94 -7.668 1 94.38 177 ALA A C 1
ATOM 1367 O O . ALA A 1 177 ? 2.141 0.695 -8.875 1 94.38 177 ALA A O 1
ATOM 1368 N N . ALA A 1 178 ? 1.506 0.219 -6.816 1 91.31 178 ALA A N 1
ATOM 1369 C CA . ALA A 1 178 ? 0.88 -1.045 -7.191 1 91.31 178 ALA A CA 1
ATOM 1370 C C . ALA A 1 178 ? -0.402 -0.807 -7.988 1 91.31 178 ALA A C 1
ATOM 1372 O O . ALA A 1 178 ? -0.765 -1.612 -8.844 1 91.31 178 ALA A O 1
ATOM 1373 N N . THR A 1 179 ? -1.079 0.284 -7.742 1 92.25 179 THR A N 1
ATOM 1374 C CA . THR A 1 179 ? -2.441 0.404 -8.25 1 92.25 179 THR A CA 1
ATOM 1375 C C . THR A 1 179 ? -2.551 1.568 -9.227 1 92.25 179 THR A C 1
ATOM 1377 O O . THR A 1 179 ? -3.537 1.68 -9.961 1 92.25 179 THR A O 1
ATOM 1380 N N . GLY A 1 180 ? -1.626 2.451 -9.227 1 91.19 180 GLY A N 1
ATOM 1381 C CA . GLY A 1 180 ? -1.728 3.729 -9.914 1 91.19 180 GLY A CA 1
ATOM 1382 C C . GLY A 1 180 ? -2.033 3.584 -11.391 1 91.19 180 GLY A C 1
ATOM 1383 O O . GLY A 1 180 ? -2.666 4.457 -11.992 1 91.19 180 GLY A O 1
ATOM 1384 N N . ARG A 1 181 ? -1.6 2.543 -12 1 87.5 181 ARG A N 1
ATOM 1385 C CA . ARG A 1 181 ? -1.862 2.293 -13.414 1 87.5 181 ARG A CA 1
ATOM 1386 C C . ARG A 1 181 ? -3.344 2.021 -13.656 1 87.5 181 ARG A C 1
ATOM 1388 O O . ARG A 1 181 ? -3.877 2.359 -14.719 1 87.5 181 ARG A O 1
ATOM 1395 N N . TYR A 1 182 ? -4.016 1.477 -12.688 1 88.62 182 TYR A N 1
ATOM 1396 C CA . TYR A 1 182 ? -5.391 1.017 -12.852 1 88.62 182 TYR A CA 1
ATOM 1397 C C . TYR A 1 182 ? -6.363 1.931 -12.117 1 88.62 182 TYR A C 1
ATOM 1399 O O . TYR A 1 182 ? -7.562 1.93 -12.398 1 88.62 182 TYR A O 1
ATOM 1407 N N . TRP A 1 183 ? -5.863 2.598 -11.211 1 93.69 183 TRP A N 1
ATOM 1408 C CA . TRP A 1 183 ? -6.629 3.518 -10.375 1 93.69 183 TRP A CA 1
ATOM 1409 C C . TRP A 1 183 ? -5.848 4.801 -10.117 1 93.69 183 TRP A C 1
ATOM 1411 O O . TRP A 1 183 ? -5.332 5.008 -9.016 1 93.69 183 TRP A O 1
ATOM 1421 N N . SER A 1 184 ? -5.863 5.629 -11.086 1 94.06 184 SER A N 1
ATOM 1422 C CA . SER A 1 184 ? -5.043 6.836 -11.062 1 94.06 184 SER A CA 1
ATOM 1423 C C . SER A 1 184 ? -5.633 7.887 -10.125 1 94.06 184 SER A C 1
ATOM 1425 O O . SER A 1 184 ? -6.852 8.031 -10.031 1 94.06 184 SER A O 1
ATOM 1427 N N . ASP A 1 185 ? -4.789 8.602 -9.438 1 94.38 185 ASP A N 1
ATOM 1428 C CA . ASP A 1 185 ? -5.223 9.742 -8.625 1 94.38 185 ASP A CA 1
ATOM 1429 C C . ASP A 1 185 ? -5 11.055 -9.367 1 94.38 185 ASP A C 1
ATOM 1431 O O . ASP A 1 185 ? -5.32 12.125 -8.844 1 94.38 185 ASP A O 1
ATOM 1435 N N . GLY A 1 186 ? -4.383 11 -10.508 1 94.31 186 GLY A N 1
ATOM 1436 C CA . GLY A 1 186 ? -4.18 12.164 -11.352 1 94.31 186 GLY A CA 1
ATOM 1437 C C . GLY A 1 186 ? -2.975 12.992 -10.945 1 94.31 186 GLY A C 1
ATOM 1438 O O . GLY A 1 186 ? -2.732 14.062 -11.508 1 94.31 186 GLY A O 1
ATOM 1439 N N . LEU A 1 187 ? -2.166 12.586 -10.008 1 95.62 187 LEU A N 1
ATOM 1440 C CA . LEU A 1 187 ? -1.002 13.32 -9.531 1 95.62 187 LEU A CA 1
ATOM 1441 C C . LEU A 1 187 ? 0.287 12.719 -10.078 1 95.62 187 LEU A C 1
ATOM 1443 O O . LEU A 1 187 ? 0.406 11.5 -10.195 1 95.62 187 LEU A O 1
ATOM 1447 N N . SER A 1 188 ? 1.237 13.57 -10.391 1 96.38 188 SER A N 1
ATOM 1448 C CA . SER A 1 188 ? 2.592 13.07 -10.602 1 96.38 188 SER A CA 1
ATOM 1449 C C . SER A 1 188 ? 3.219 12.594 -9.297 1 96.38 188 SER A C 1
ATOM 1451 O O . SER A 1 188 ? 2.74 12.938 -8.211 1 96.38 188 SER A O 1
ATOM 1453 N N . TRP A 1 189 ? 4.273 11.852 -9.438 1 97.25 189 TRP A N 1
ATOM 1454 C CA . TRP A 1 189 ? 4.98 11.406 -8.242 1 97.25 189 TRP A CA 1
ATOM 1455 C C . TRP A 1 189 ? 5.617 12.586 -7.512 1 97.25 189 TRP A C 1
ATOM 1457 O O . TRP A 1 189 ? 5.715 12.586 -6.281 1 97.25 189 TRP A O 1
ATOM 1467 N N . GLU A 1 190 ? 6.004 13.57 -8.219 1 97.19 190 GLU A N 1
ATOM 1468 C CA . GLU A 1 190 ? 6.582 14.766 -7.629 1 97.19 190 GLU A CA 1
ATOM 1469 C C . GLU A 1 190 ? 5.562 15.5 -6.762 1 97.19 190 GLU A C 1
ATOM 1471 O O . GLU A 1 190 ? 5.871 15.914 -5.641 1 97.19 190 GLU A O 1
ATOM 1476 N N . VAL A 1 191 ? 4.41 15.672 -7.312 1 96.81 191 VAL A N 1
ATOM 1477 C CA . VAL A 1 191 ? 3.354 16.344 -6.566 1 96.81 191 VAL A CA 1
ATOM 1478 C C . VAL A 1 191 ? 2.953 15.492 -5.359 1 96.81 191 VAL A C 1
ATOM 1480 O O . VAL A 1 191 ? 2.744 16.016 -4.266 1 96.81 191 VAL A O 1
ATOM 1483 N N . TRP A 1 192 ? 2.881 14.195 -5.547 1 97.75 192 TRP A N 1
ATOM 1484 C CA . TRP A 1 192 ? 2.586 13.297 -4.438 1 97.75 192 TRP A CA 1
ATOM 1485 C C . TRP A 1 192 ? 3.594 13.477 -3.309 1 97.75 192 TRP A C 1
ATOM 1487 O O . TRP A 1 192 ? 3.211 13.602 -2.141 1 97.75 192 TRP A O 1
ATOM 1497 N N . ALA A 1 193 ? 4.855 13.508 -3.674 1 98.5 193 ALA A N 1
ATOM 1498 C CA . ALA A 1 193 ? 5.91 13.633 -2.672 1 98.5 193 ALA A CA 1
ATOM 1499 C C . ALA A 1 193 ? 5.797 14.945 -1.908 1 98.5 193 ALA A C 1
ATOM 1501 O O . ALA A 1 193 ? 5.977 14.977 -0.688 1 98.5 193 ALA A O 1
ATOM 1502 N N . SER A 1 194 ? 5.527 15.992 -2.619 1 97.31 194 SER A N 1
ATOM 1503 C CA . SER A 1 194 ? 5.387 17.297 -1.993 1 97.31 194 SER A CA 1
ATOM 1504 C C . SER A 1 194 ? 4.215 17.328 -1.02 1 97.31 194 SER A C 1
ATOM 1506 O O . SER A 1 194 ? 4.355 17.781 0.116 1 97.31 194 SER A O 1
ATOM 1508 N N . GLU A 1 195 ? 3.086 16.781 -1.464 1 96.81 195 GLU A N 1
ATOM 1509 C CA . GLU A 1 195 ? 1.898 16.766 -0.615 1 96.81 195 GLU A CA 1
ATOM 1510 C C . GLU A 1 195 ? 2.088 15.828 0.58 1 96.81 195 GLU A C 1
ATOM 1512 O O . GLU A 1 195 ? 1.638 16.141 1.688 1 96.81 195 GLU A O 1
ATOM 1517 N N . MET A 1 196 ? 2.709 14.703 0.336 1 98.25 196 MET A N 1
ATOM 1518 C CA . MET A 1 196 ? 2.986 13.766 1.422 1 98.25 196 MET A CA 1
ATOM 1519 C C . MET A 1 196 ? 3.904 14.398 2.463 1 98.25 196 MET A C 1
ATOM 1521 O O . MET A 1 196 ? 3.721 14.195 3.664 1 98.25 196 MET A O 1
ATOM 1525 N N . THR A 1 197 ? 4.867 15.164 1.991 1 98.31 197 THR A N 1
ATOM 1526 C CA . THR A 1 197 ? 5.766 15.875 2.893 1 98.31 197 THR A CA 1
ATOM 1527 C C . THR A 1 197 ? 4.988 16.875 3.748 1 98.31 197 THR A C 1
ATOM 1529 O O . THR A 1 197 ? 5.16 16.922 4.969 1 98.31 197 THR A O 1
ATOM 1532 N N . GLU A 1 198 ? 4.109 17.641 3.141 1 97.44 198 GLU A N 1
ATOM 1533 C CA . GLU A 1 198 ? 3.303 18.625 3.863 1 97.44 198 GLU A CA 1
ATOM 1534 C C . GLU A 1 198 ? 2.396 17.938 4.887 1 97.44 198 GLU A C 1
ATOM 1536 O O . GLU A 1 198 ? 2.242 18.438 6.008 1 97.44 198 GLU A O 1
ATOM 1541 N N . MET A 1 199 ? 1.844 16.828 4.504 1 97.75 199 MET A N 1
ATOM 1542 C CA . MET A 1 199 ? 0.983 16.078 5.414 1 97.75 199 MET A CA 1
ATOM 1543 C C . MET A 1 199 ? 1.774 15.57 6.613 1 97.75 199 MET A C 1
ATOM 1545 O O . MET A 1 199 ? 1.326 15.703 7.758 1 97.75 199 MET A O 1
ATOM 1549 N N . ALA A 1 200 ? 2.904 15.008 6.328 1 98 200 ALA A N 1
ATOM 1550 C CA . ALA A 1 200 ? 3.77 14.484 7.383 1 98 200 ALA A CA 1
ATOM 1551 C C . ALA A 1 200 ? 4.172 15.586 8.359 1 98 200 ALA A C 1
ATOM 1553 O O . ALA A 1 200 ? 4.074 15.414 9.578 1 98 200 ALA A O 1
ATOM 1554 N N . LEU A 1 201 ? 4.551 16.75 7.824 1 97.56 201 LEU A N 1
ATOM 1555 C CA . LEU A 1 201 ? 5.039 17.844 8.664 1 97.56 201 LEU A CA 1
ATOM 1556 C C . LEU A 1 201 ? 3.895 18.469 9.445 1 97.56 201 LEU A C 1
ATOM 1558 O O . LEU A 1 201 ? 4.074 18.891 10.594 1 97.56 201 LEU A O 1
ATOM 1562 N N . ALA A 1 202 ? 2.73 18.547 8.812 1 97.25 202 ALA A N 1
ATOM 1563 C CA . ALA A 1 202 ? 1.558 19.031 9.539 1 97.25 202 ALA A CA 1
ATOM 1564 C C . ALA A 1 202 ? 1.256 18.141 10.742 1 97.25 202 ALA A C 1
ATOM 1566 O O . ALA A 1 202 ? 0.978 18.641 11.836 1 97.25 202 ALA A O 1
ATOM 1567 N N . TYR A 1 203 ? 1.315 16.844 10.578 1 97.56 203 TYR A N 1
ATOM 1568 C CA . TYR A 1 203 ? 1.061 15.875 11.641 1 97.56 203 TYR A CA 1
ATOM 1569 C C . TYR A 1 203 ? 2.096 16 12.75 1 97.56 203 TYR A C 1
ATOM 1571 O O . TYR A 1 203 ? 1.74 16.141 13.922 1 97.56 203 TYR A O 1
ATOM 1579 N N . LEU A 1 204 ? 3.371 16.047 12.391 1 97.31 204 LEU A N 1
ATOM 1580 C CA . LEU A 1 204 ? 4.453 16.094 13.367 1 97.31 204 LEU A CA 1
ATOM 1581 C C . LEU A 1 204 ? 4.453 17.422 14.109 1 97.31 204 LEU A C 1
ATOM 1583 O O . LEU A 1 204 ? 4.879 17.5 15.266 1 97.31 204 LEU A O 1
ATOM 1587 N N . GLY A 1 205 ? 3.994 18.438 13.414 1 95.75 205 GLY A N 1
ATOM 1588 C CA . GLY A 1 205 ? 3.982 19.766 14 1 95.75 205 GLY A CA 1
ATOM 1589 C C . GLY A 1 205 ? 2.727 20.047 14.805 1 95.75 205 GLY A C 1
ATOM 1590 O O . GLY A 1 205 ? 2.592 21.125 15.391 1 95.75 205 GLY A O 1
ATOM 1591 N N . SER A 1 206 ? 1.817 19.109 14.82 1 91.81 206 SER A N 1
ATOM 1592 C CA . SER A 1 206 ? 0.559 19.312 15.531 1 91.81 206 SER A CA 1
ATOM 1593 C C . SER A 1 206 ? 0.605 18.719 16.938 1 91.81 206 SER A C 1
ATOM 1595 O O . SER A 1 206 ? 1.218 17.672 17.141 1 91.81 206 SER A O 1
ATOM 1597 N N . GLY A 1 207 ? 0.155 19.422 17.906 1 83.56 207 GLY A N 1
ATOM 1598 C CA . GLY A 1 207 ? -0.008 18.875 19.234 1 83.56 207 GLY A CA 1
ATOM 1599 C C . GLY A 1 207 ? -1.236 18 19.375 1 83.56 207 GLY A C 1
ATOM 1600 O O . GLY A 1 207 ? -2.07 17.938 18.469 1 83.56 207 GLY A O 1
ATOM 1601 N N . GLU A 1 208 ? -1.286 17.078 20.312 1 73.5 208 GLU A N 1
ATOM 1602 C CA . GLU A 1 208 ? -2.439 16.203 20.547 1 73.5 208 GLU A CA 1
ATOM 1603 C C . GLU A 1 208 ? -3.635 17.016 21.062 1 73.5 208 GLU A C 1
ATOM 1605 O O . GLU A 1 208 ? -3.469 17.969 21.812 1 73.5 208 GLU A O 1
ATOM 1610 N N . PRO A 1 209 ? -4.793 16.797 20.344 1 66.06 209 PRO A N 1
ATOM 1611 C CA . PRO A 1 209 ? -5.961 17.516 20.859 1 66.06 209 PRO A CA 1
ATOM 1612 C C . PRO A 1 209 ? -6.145 17.344 22.359 1 66.06 209 PRO A C 1
ATOM 1614 O O . PRO A 1 209 ? -5.797 16.297 22.906 1 66.06 209 PRO A O 1
ATOM 1617 N N . ALA A 1 210 ? -6.105 18.438 23.203 1 53.06 210 ALA A N 1
ATOM 1618 C CA . ALA A 1 210 ? -6.312 18.422 24.641 1 53.06 210 ALA A CA 1
ATOM 1619 C C . ALA A 1 210 ? -7.457 17.484 25.016 1 53.06 210 ALA A C 1
ATOM 1621 O O . ALA A 1 210 ? -8.461 17.406 24.312 1 53.06 210 ALA A O 1
ATOM 1622 N N . ALA A 1 211 ? -7.168 16.422 25.672 1 50.41 211 ALA A N 1
ATOM 1623 C CA . ALA A 1 211 ? -8.211 1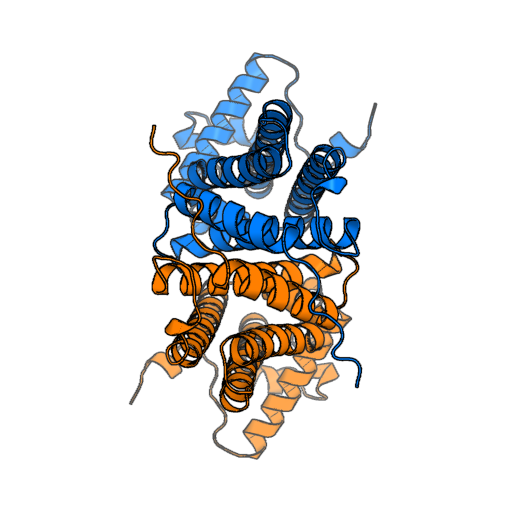5.586 26.266 1 50.41 211 ALA A CA 1
ATOM 1624 C C . ALA A 1 211 ? -9.32 16.438 26.859 1 50.41 211 ALA A C 1
ATOM 1626 O O . ALA A 1 211 ? -9.047 17.406 27.594 1 50.41 211 ALA A O 1
ATOM 1627 N N . VAL A 1 212 ? -10.375 16.703 26.016 1 36.41 212 VAL A N 1
ATOM 1628 C CA . VAL A 1 212 ? -11.484 17.328 26.719 1 36.41 212 VAL A CA 1
ATOM 1629 C C . VAL A 1 212 ? -11.672 16.688 28.078 1 36.41 212 VAL A C 1
ATOM 1631 O O . VAL A 1 212 ? -11.93 15.484 28.188 1 36.41 212 VAL A O 1
ATOM 1634 N N . VAL A 1 213 ? -10.891 17.156 29.031 1 34.72 213 VAL A N 1
ATOM 1635 C CA . VAL A 1 213 ? -11.328 16.812 30.391 1 34.72 213 VAL A CA 1
ATOM 1636 C C . VAL A 1 213 ? -12.852 16.891 30.469 1 34.72 213 VAL A C 1
ATOM 1638 O O . VAL A 1 213 ? -13.445 17.922 30.125 1 34.72 213 VAL A O 1
ATOM 1641 N N . PRO A 1 214 ? -13.367 15.648 30.719 1 37.78 214 PRO A N 1
ATOM 1642 C CA . PRO A 1 214 ? -14.766 15.867 31.109 1 37.78 214 PRO A CA 1
ATOM 1643 C C . PRO A 1 214 ? -14.922 16.969 32.156 1 37.78 214 PRO A C 1
ATOM 1645 O O . PRO A 1 214 ? -14 17.219 32.938 1 37.78 214 PRO A O 1
ATOM 1648 N N . MET B 1 1 ? -31.75 -7.797 -20.062 1 27.8 1 MET B N 1
ATOM 1649 C CA . MET B 1 1 ? -31.609 -8.883 -19.094 1 27.8 1 MET B CA 1
ATOM 1650 C C . MET B 1 1 ? -30.141 -9.273 -18.953 1 27.8 1 MET B C 1
ATOM 1652 O O . MET B 1 1 ? -29.484 -9.641 -19.938 1 27.8 1 MET B O 1
ATOM 1656 N N . SER B 1 2 ? -29.234 -8.703 -18.031 1 32.69 2 SER B N 1
ATOM 1657 C CA . SER B 1 2 ? -27.828 -8.289 -18.062 1 32.69 2 SER B CA 1
ATOM 1658 C C . SER B 1 2 ? -26.906 -9.5 -18.109 1 32.69 2 SER B C 1
ATOM 1660 O O . SER B 1 2 ? -26.984 -10.391 -17.266 1 32.69 2 SER B O 1
ATOM 1662 N N . GLN B 1 3 ? -26.266 -9.914 -19.219 1 33.75 3 GLN B N 1
ATOM 1663 C CA . GLN B 1 3 ? -25.484 -11.016 -19.781 1 33.75 3 GLN B CA 1
ATOM 1664 C C . GLN B 1 3 ? -24.25 -11.289 -18.938 1 33.75 3 GLN B C 1
ATOM 1666 O O . GLN B 1 3 ? -23.609 -12.336 -19.078 1 33.75 3 GLN B O 1
ATOM 1671 N N . ARG B 1 4 ? -23.688 -10.328 -18.312 1 39.28 4 ARG B N 1
ATOM 1672 C CA . ARG B 1 4 ? -22.406 -10.461 -17.609 1 39.28 4 ARG B CA 1
ATOM 1673 C C . ARG B 1 4 ? -22.531 -11.406 -16.422 1 39.28 4 ARG B C 1
ATOM 1675 O O . ARG B 1 4 ? -21.531 -11.742 -15.789 1 39.28 4 ARG B O 1
ATOM 1682 N N . SER B 1 5 ? -23.672 -11.656 -15.805 1 39.03 5 SER B N 1
ATOM 1683 C CA . SER B 1 5 ? -23.922 -12.547 -14.672 1 39.03 5 SER B CA 1
ATOM 1684 C C . SER B 1 5 ? -23.641 -14 -15.039 1 39.03 5 SER B C 1
ATOM 1686 O O . SER B 1 5 ? -23.25 -14.797 -14.18 1 39.03 5 SER B O 1
ATOM 1688 N N . VAL B 1 6 ? -23.922 -14.461 -16.297 1 40.66 6 VAL B N 1
ATOM 1689 C CA . VAL B 1 6 ? -23.938 -15.859 -16.719 1 40.66 6 VAL B CA 1
ATOM 1690 C C . VAL B 1 6 ? -22.516 -16.391 -16.781 1 40.66 6 VAL B C 1
ATOM 1692 O O . VAL B 1 6 ? -22.297 -17.609 -16.672 1 40.66 6 VAL B O 1
ATOM 1695 N N . GLU B 1 7 ? -21.5 -15.57 -17.234 1 38.78 7 GLU B N 1
ATOM 1696 C CA . GLU B 1 7 ? -20.172 -16.141 -17.5 1 38.78 7 GLU B CA 1
ATOM 1697 C C . GLU B 1 7 ? -19.438 -16.438 -16.188 1 38.78 7 GLU B C 1
ATOM 1699 O O . GLU B 1 7 ? -18.391 -17.094 -16.203 1 38.78 7 GLU B O 1
ATOM 1704 N N . GLN B 1 8 ? -19.594 -15.586 -15.133 1 45.19 8 GLN B N 1
ATOM 1705 C CA . GLN B 1 8 ? -18.781 -15.867 -13.961 1 45.19 8 GLN B CA 1
ATOM 1706 C C . GLN B 1 8 ? -19.391 -16.984 -13.109 1 45.19 8 GLN B C 1
ATOM 1708 O O . GLN B 1 8 ? -18.875 -17.297 -12.031 1 45.19 8 GLN B O 1
ATOM 1713 N N . GLY B 1 9 ? -19.891 -18.094 -13.531 1 42.78 9 GLY B N 1
ATOM 1714 C CA . GLY B 1 9 ? -20.484 -19.328 -13.062 1 42.78 9 GLY B CA 1
ATOM 1715 C C . GLY B 1 9 ? -21.141 -19.203 -11.703 1 42.78 9 GLY B C 1
ATOM 1716 O O . GLY B 1 9 ? -21.375 -20.203 -11.031 1 42.78 9 GLY B O 1
ATOM 1717 N N . PHE B 1 10 ? -20.953 -18.094 -10.945 1 47.12 10 PHE B N 1
ATOM 1718 C CA . PHE B 1 10 ? -21.625 -18.016 -9.656 1 47.12 10 PHE B CA 1
ATOM 1719 C C . PHE B 1 10 ? -23.125 -17.828 -9.852 1 47.12 10 PHE B C 1
ATOM 1721 O O . PHE B 1 10 ? -23.562 -16.906 -10.539 1 47.12 10 PHE B O 1
ATOM 1728 N N . ARG B 1 11 ? -24 -18.781 -9.758 1 48.78 11 ARG B N 1
ATOM 1729 C CA . ARG B 1 11 ? -25.438 -18.547 -9.781 1 48.78 11 ARG B CA 1
ATOM 1730 C C . ARG B 1 11 ? -25.938 -18.062 -8.422 1 48.78 11 ARG B C 1
ATOM 1732 O O . ARG B 1 11 ? -25.891 -18.797 -7.441 1 48.78 11 ARG B O 1
ATOM 1739 N N . PRO B 1 12 ? -26.156 -16.734 -8.141 1 50.91 12 PRO B N 1
ATOM 1740 C CA . PRO B 1 12 ? -26.734 -16.297 -6.859 1 50.91 12 PRO B CA 1
ATOM 1741 C C . PRO B 1 12 ? -28.031 -17.031 -6.52 1 50.91 12 PRO B C 1
ATOM 1743 O O . PRO B 1 12 ? -28.859 -17.25 -7.398 1 50.91 12 PRO B O 1
ATOM 1746 N N . PRO B 1 13 ? -28.109 -17.766 -5.422 1 50.72 13 PRO B N 1
ATOM 1747 C CA . PRO B 1 13 ? -29.328 -18.5 -5.117 1 50.72 13 PRO B CA 1
ATOM 1748 C C . PRO B 1 13 ? -30.531 -17.578 -4.91 1 50.72 13 PRO B C 1
ATOM 1750 O O . PRO B 1 13 ? -30.391 -16.469 -4.395 1 50.72 13 PRO B O 1
ATOM 1753 N N . GLN B 1 14 ? -31.562 -17.766 -5.57 1 51.59 14 GLN B N 1
ATOM 1754 C CA . GLN B 1 14 ? -32.844 -17.062 -5.441 1 51.59 14 GLN B CA 1
ATOM 1755 C C . GLN B 1 14 ? -33.531 -17.438 -4.137 1 51.59 14 GLN B C 1
ATOM 1757 O O . GLN B 1 14 ? -34.312 -16.641 -3.605 1 51.59 14 GLN B O 1
ATOM 1762 N N . GLN B 1 15 ? -33.562 -18.641 -3.709 1 56 15 GLN B N 1
ATOM 1763 C CA . GLN B 1 15 ? -34.438 -19.016 -2.598 1 56 15 GLN B CA 1
ATOM 1764 C C . GLN B 1 15 ? -33.688 -18.891 -1.265 1 56 15 GLN B C 1
ATOM 1766 O O . GLN B 1 15 ? -32.469 -18.969 -1.219 1 56 15 GLN B O 1
ATOM 1771 N N . ALA B 1 16 ? -34.375 -18.469 -0.198 1 51.09 16 ALA B N 1
ATOM 1772 C CA . ALA B 1 16 ? -33.906 -18.25 1.173 1 51.09 16 ALA B CA 1
ATOM 1773 C C . ALA B 1 16 ? -32.938 -19.328 1.603 1 51.09 16 ALA B C 1
ATOM 1775 O O . ALA B 1 16 ? -31.906 -19.031 2.23 1 51.09 16 ALA B O 1
ATOM 1776 N N . ARG B 1 17 ? -33.25 -20.562 1.468 1 51.62 17 ARG B N 1
ATOM 1777 C CA . ARG B 1 17 ? -32.406 -21.688 1.82 1 51.62 17 ARG B CA 1
ATOM 1778 C C . ARG B 1 17 ? -31.062 -21.625 1.097 1 51.62 17 ARG B C 1
ATOM 1780 O O . ARG B 1 17 ? -30.031 -22.016 1.646 1 51.62 17 ARG B O 1
ATOM 1787 N N . SER B 1 18 ? -31.031 -21.031 -0.07 1 68.38 18 SER B N 1
ATOM 1788 C CA . SER B 1 18 ? -29.844 -20.891 -0.906 1 68.38 18 SER B CA 1
ATOM 1789 C C . SER B 1 18 ? -28.906 -19.797 -0.377 1 68.38 18 SER B C 1
ATOM 1791 O O . SER B 1 18 ? -27.688 -19.984 -0.326 1 68.38 18 SER B O 1
ATOM 1793 N N . ARG B 1 19 ? -29.484 -18.891 0.229 1 72.56 19 ARG B N 1
ATOM 1794 C CA . ARG B 1 19 ? -28.688 -17.812 0.802 1 72.56 19 ARG B CA 1
ATOM 1795 C C . ARG B 1 19 ? -27.984 -18.266 2.078 1 72.56 19 ARG B C 1
ATOM 1797 O O . ARG B 1 19 ? -26.828 -17.922 2.309 1 72.56 19 ARG B O 1
ATOM 1804 N N . GLU B 1 20 ? -28.703 -19 2.867 1 80.44 20 GLU B N 1
ATOM 1805 C CA . GLU B 1 20 ? -28.125 -19.531 4.094 1 80.44 20 GLU B CA 1
ATOM 1806 C C . GLU B 1 20 ? -26.969 -20.484 3.789 1 80.44 20 GLU B C 1
ATOM 1808 O O . GLU B 1 20 ? -25.938 -20.453 4.469 1 80.44 20 GLU B O 1
ATOM 1813 N N . SER B 1 21 ? -27.172 -21.297 2.838 1 84.31 21 SER B N 1
ATOM 1814 C CA . SER B 1 21 ? -26.125 -22.25 2.436 1 84.31 21 SER B CA 1
ATOM 1815 C C . SER B 1 21 ? -24.891 -21.516 1.93 1 84.31 21 SER B C 1
ATOM 1817 O O . SER B 1 21 ? -23.75 -21.891 2.26 1 84.31 21 SER B O 1
ATOM 1819 N N . LEU B 1 22 ? -25.125 -20.516 1.225 1 88.56 22 LEU B N 1
ATOM 1820 C CA . LEU B 1 22 ? -24 -19.719 0.729 1 88.56 22 LEU B CA 1
ATOM 1821 C C . LEU B 1 22 ? -23.234 -19.094 1.884 1 88.56 22 LEU B C 1
ATOM 1823 O O . LEU B 1 22 ? -22 -19.141 1.909 1 88.56 22 LEU B O 1
ATOM 1827 N N . HIS B 1 23 ? -23.984 -18.562 2.822 1 91.06 23 HIS B N 1
ATOM 1828 C CA . HIS B 1 23 ? -23.359 -17.953 3.98 1 91.06 23 HIS B CA 1
ATOM 1829 C C . HIS B 1 23 ? -22.516 -18.969 4.754 1 91.06 23 HIS B C 1
ATOM 1831 O O . HIS B 1 23 ? -21.422 -18.641 5.223 1 91.06 23 HIS B O 1
ATOM 1837 N N . LYS B 1 24 ? -23.031 -20.062 4.879 1 92.81 24 LYS B N 1
ATOM 1838 C CA . LYS B 1 24 ? -22.312 -21.125 5.59 1 92.81 24 LYS B CA 1
ATOM 1839 C C . LYS B 1 24 ? -21.016 -21.469 4.887 1 92.81 24 LYS B C 1
ATOM 1841 O O . LYS B 1 24 ? -19.984 -21.656 5.539 1 92.81 24 LYS B O 1
ATOM 1846 N N . VAL B 1 25 ? -21.125 -21.594 3.619 1 95.25 25 VAL B N 1
ATOM 1847 C CA . VAL B 1 25 ? -19.938 -21.953 2.838 1 95.25 25 VAL B CA 1
ATOM 1848 C C . VAL B 1 25 ? -18.906 -20.844 2.922 1 95.25 25 VAL B C 1
ATOM 1850 O O . VAL B 1 25 ? -17.719 -21.109 3.127 1 95.25 25 VAL B O 1
ATOM 1853 N N . LEU B 1 26 ? -19.344 -19.656 2.838 1 96 26 LEU B N 1
ATOM 1854 C CA . LEU B 1 26 ? -18.422 -18.531 2.865 1 96 26 LEU B CA 1
ATOM 1855 C C . LEU B 1 26 ? -17.797 -18.359 4.25 1 96 26 LEU B C 1
ATOM 1857 O O . LEU B 1 26 ? -16.609 -18.047 4.371 1 96 26 LEU B O 1
ATOM 1861 N N . ALA B 1 27 ? -18.594 -18.609 5.242 1 95.75 27 ALA B N 1
ATOM 1862 C CA . ALA B 1 27 ? -18.062 -18.578 6.602 1 95.75 27 ALA B CA 1
ATOM 1863 C C . ALA B 1 27 ? -17.016 -19.656 6.812 1 95.75 27 ALA B C 1
ATOM 1865 O O . ALA B 1 27 ? -15.977 -19.422 7.434 1 95.75 27 ALA B O 1
ATOM 1866 N N . ALA B 1 28 ? -17.281 -20.781 6.305 1 96.75 28 ALA B N 1
ATOM 1867 C CA . ALA B 1 28 ? -16.344 -21.891 6.379 1 96.75 28 ALA B CA 1
ATOM 1868 C C . ALA B 1 28 ? -15.055 -21.562 5.617 1 96.75 28 ALA B C 1
ATOM 1870 O O . ALA B 1 28 ? -13.953 -21.828 6.098 1 96.75 28 ALA B O 1
ATOM 1871 N N . ALA B 1 29 ? -15.227 -21 4.453 1 96.44 29 ALA B N 1
ATOM 1872 C CA . ALA B 1 29 ? -14.086 -20.625 3.631 1 96.44 29 ALA B CA 1
ATOM 1873 C C . ALA B 1 29 ? -13.211 -19.594 4.348 1 96.44 29 ALA B C 1
ATOM 1875 O O . ALA B 1 29 ? -11.984 -19.703 4.352 1 96.44 29 ALA B O 1
ATOM 1876 N N . GLU B 1 30 ? -13.836 -18.672 4.953 1 94.94 30 GLU B N 1
ATOM 1877 C CA . GLU B 1 30 ? -13.102 -17.672 5.719 1 94.94 30 GLU B CA 1
ATOM 1878 C C . GLU B 1 30 ? -12.32 -18.312 6.859 1 94.94 30 GLU B C 1
ATOM 1880 O O . GLU B 1 30 ? -11.164 -17.953 7.109 1 94.94 30 GLU B O 1
ATOM 1885 N N . HIS B 1 31 ? -12.961 -19.172 7.512 1 95.38 31 HIS B N 1
ATOM 1886 C CA . HIS B 1 31 ? -12.328 -19.875 8.625 1 95.38 31 HIS B CA 1
ATOM 1887 C C . HIS B 1 31 ? -11.109 -20.656 8.164 1 95.38 31 HIS B C 1
ATOM 1889 O O . HIS B 1 31 ? -10.047 -20.594 8.789 1 95.38 31 HIS B O 1
ATOM 1895 N N . VAL B 1 32 ? -11.25 -21.359 7.094 1 96 32 VAL B N 1
ATOM 1896 C CA . VAL B 1 32 ? -10.156 -22.172 6.566 1 96 32 VAL B CA 1
ATOM 1897 C C . VAL B 1 32 ? -9 -21.266 6.152 1 96 32 VAL B C 1
ATOM 1899 O O . VAL B 1 32 ? -7.84 -21.562 6.453 1 96 32 VAL B O 1
ATOM 1902 N N . LEU B 1 33 ? -9.336 -20.234 5.555 1 93.06 33 LEU B N 1
ATOM 1903 C CA . LEU B 1 33 ? -8.312 -19.281 5.117 1 93.06 33 LEU B CA 1
ATOM 1904 C C . LEU B 1 33 ? -7.582 -18.688 6.312 1 93.06 33 LEU B C 1
ATOM 1906 O O . LEU B 1 33 ? -6.355 -18.562 6.301 1 93.06 33 LEU B O 1
ATOM 1910 N N . ALA B 1 34 ? -8.305 -18.344 7.285 1 92.06 34 ALA B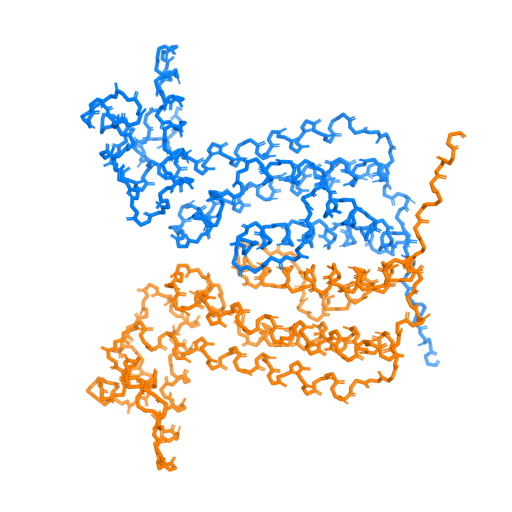 N 1
ATOM 1911 C CA . ALA B 1 34 ? -7.75 -17.688 8.469 1 92.06 34 ALA B CA 1
ATOM 1912 C C . ALA B 1 34 ? -6.871 -18.641 9.266 1 92.06 34 ALA B C 1
ATOM 1914 O O . ALA B 1 34 ? -5.82 -18.25 9.781 1 92.06 34 ALA B O 1
ATOM 1915 N N . GLU B 1 35 ? -7.234 -19.844 9.336 1 92.5 35 GLU B N 1
ATOM 1916 C CA . GLU B 1 35 ? -6.574 -20.812 10.211 1 92.5 35 GLU B CA 1
ATOM 1917 C C . GLU B 1 35 ? -5.441 -21.531 9.484 1 92.5 35 GLU B C 1
ATOM 1919 O O . GLU B 1 35 ? -4.402 -21.828 10.078 1 92.5 35 GLU B O 1
ATOM 1924 N N . GLN B 1 36 ? -5.691 -21.812 8.188 1 91.25 36 GLN B N 1
ATOM 1925 C CA . GLN B 1 36 ? -4.758 -22.703 7.496 1 91.25 36 GLN B CA 1
ATOM 1926 C C . GLN B 1 36 ? -3.979 -21.938 6.422 1 91.25 36 GLN B C 1
ATOM 1928 O O . GLN B 1 36 ? -2.939 -22.422 5.953 1 91.25 36 GLN B O 1
ATOM 1933 N N . GLY B 1 37 ? -4.492 -20.828 6.051 1 88.88 37 GLY B N 1
ATOM 1934 C CA . GLY B 1 37 ? -3.814 -20.062 5.016 1 88.88 37 GLY B CA 1
ATOM 1935 C C . GLY B 1 37 ? -4.184 -20.5 3.609 1 88.88 37 GLY B C 1
ATOM 1936 O O . GLY B 1 37 ? -4.898 -21.484 3.43 1 88.88 37 GLY B O 1
ATOM 1937 N N . ILE B 1 38 ? -3.703 -19.781 2.627 1 88.12 38 ILE B N 1
ATOM 1938 C CA . ILE B 1 38 ? -4.094 -19.953 1.234 1 88.12 38 ILE B CA 1
ATOM 1939 C C . ILE B 1 38 ? -3.482 -21.234 0.686 1 88.12 38 ILE B C 1
ATOM 1941 O O . ILE B 1 38 ? -4.07 -21.906 -0.172 1 88.12 38 ILE B O 1
ATOM 1945 N N . GLU B 1 39 ? -2.326 -21.609 1.124 1 84.94 39 GLU B N 1
ATOM 1946 C CA . GLU B 1 39 ? -1.63 -22.797 0.617 1 84.94 39 GLU B CA 1
ATOM 1947 C C . GLU B 1 39 ? -2.387 -24.078 0.961 1 84.94 39 GLU B C 1
ATOM 1949 O O . GLU B 1 39 ? -2.357 -25.047 0.2 1 84.94 39 GLU B O 1
ATOM 1954 N N . GLU B 1 40 ? -3.076 -24.062 1.99 1 90.88 40 GLU B N 1
ATOM 1955 C CA . GLU B 1 40 ? -3.805 -25.25 2.441 1 90.88 40 GLU B CA 1
ATOM 1956 C C . GLU B 1 40 ? -5.297 -25.109 2.156 1 90.88 40 GLU B C 1
ATOM 1958 O O . GLU B 1 40 ? -6.09 -25.969 2.561 1 90.88 40 GLU B O 1
ATOM 1963 N N . PHE B 1 41 ? -5.652 -24.062 1.538 1 93.88 41 PHE B N 1
ATOM 1964 C CA . PHE B 1 41 ? -7.055 -23.812 1.222 1 93.88 41 PHE B CA 1
ATOM 1965 C C . PHE B 1 41 ? -7.523 -24.719 0.085 1 93.88 41 PHE B C 1
ATOM 1967 O O . PHE B 1 41 ? -7.008 -24.625 -1.032 1 93.88 41 PHE B O 1
ATOM 1974 N N . THR B 1 42 ? -8.484 -25.578 0.351 1 95.62 42 THR B N 1
ATOM 1975 C CA . THR B 1 42 ? -9.07 -26.453 -0.656 1 95.62 42 THR B CA 1
ATOM 1976 C C . THR B 1 42 ? -10.586 -26.516 -0.506 1 95.62 42 THR B C 1
ATOM 1978 O O . THR B 1 42 ? -11.117 -26.203 0.56 1 95.62 42 THR B O 1
ATOM 1981 N N . VAL B 1 43 ? -11.172 -26.906 -1.58 1 96.12 43 VAL B N 1
ATOM 1982 C CA . VAL B 1 43 ? -12.617 -27.094 -1.549 1 96.12 43 VAL B CA 1
ATOM 1983 C C . VAL B 1 43 ? -12.977 -28.172 -0.526 1 96.12 43 VAL B C 1
ATOM 1985 O O . VAL B 1 43 ? -13.961 -28.047 0.201 1 96.12 43 VAL B O 1
ATOM 1988 N N . ALA B 1 44 ? -12.148 -29.172 -0.429 1 96.94 44 ALA B N 1
ATOM 1989 C CA . ALA B 1 44 ? -12.375 -30.25 0.515 1 96.94 44 ALA B CA 1
ATOM 1990 C C . ALA B 1 44 ? -12.344 -29.75 1.955 1 96.94 44 ALA B C 1
ATOM 1992 O O . ALA B 1 44 ? -13.195 -30.109 2.766 1 96.94 44 ALA B O 1
ATOM 1993 N N . ALA B 1 45 ? -11.398 -28.953 2.287 1 97.31 45 ALA B N 1
ATOM 1994 C CA . ALA B 1 45 ? -11.273 -28.406 3.631 1 97.31 45 ALA B CA 1
ATOM 1995 C C . ALA B 1 45 ? -12.484 -27.531 3.977 1 97.31 45 ALA B C 1
ATOM 1997 O O . ALA B 1 45 ? -12.984 -27.578 5.102 1 97.31 45 ALA B O 1
ATOM 1998 N N . VAL B 1 46 ? -12.938 -26.75 3.02 1 97.56 46 VAL B N 1
ATOM 1999 C CA . VAL B 1 46 ? -14.094 -25.875 3.213 1 97.56 46 VAL B CA 1
ATOM 2000 C C . VAL B 1 46 ? -15.352 -26.719 3.416 1 97.56 46 VAL B C 1
ATOM 2002 O O . VAL B 1 46 ? -16.156 -26.422 4.301 1 97.56 46 VAL B O 1
ATOM 2005 N N . ALA B 1 47 ? -15.477 -27.734 2.568 1 97.31 47 ALA B N 1
ATOM 2006 C CA . ALA B 1 47 ? -16.625 -28.625 2.682 1 97.31 47 ALA B CA 1
ATOM 2007 C C . ALA B 1 47 ? -16.688 -29.266 4.066 1 97.31 47 ALA B C 1
ATOM 2009 O O . ALA B 1 47 ? -17.75 -29.281 4.695 1 97.31 47 ALA B O 1
ATOM 2010 N N . GLU B 1 48 ? -15.602 -29.734 4.508 1 97.31 48 GLU B N 1
ATOM 2011 C CA . GLU B 1 48 ? -15.516 -30.359 5.828 1 97.31 48 GLU B CA 1
ATOM 2012 C C . GLU B 1 48 ? -15.914 -29.375 6.926 1 97.31 48 GLU B C 1
ATOM 2014 O O . GLU B 1 48 ? -16.719 -29.703 7.793 1 97.31 48 GLU B O 1
ATOM 2019 N N . ARG B 1 49 ? -15.398 -28.203 6.871 1 96.56 49 ARG B N 1
ATOM 2020 C CA . ARG B 1 49 ? -15.695 -27.172 7.863 1 96.56 49 ARG B CA 1
ATOM 2021 C C . ARG B 1 49 ? -17.172 -26.781 7.82 1 96.56 49 ARG B C 1
ATOM 2023 O O . ARG B 1 49 ? -17.766 -26.469 8.852 1 96.56 49 ARG B O 1
ATOM 2030 N N . ALA B 1 50 ? -17.75 -26.781 6.637 1 96.38 50 ALA B N 1
ATOM 2031 C CA . ALA B 1 50 ? -19.125 -26.359 6.434 1 96.38 50 ALA B CA 1
ATOM 2032 C C . ALA B 1 50 ? -20.094 -27.484 6.766 1 96.38 50 ALA B C 1
ATOM 2034 O O . ALA B 1 50 ? -21.312 -27.266 6.84 1 96.38 50 ALA B O 1
ATOM 2035 N N . GLY B 1 51 ? -19.578 -28.672 6.902 1 96.62 51 GLY B N 1
ATOM 2036 C CA . GLY B 1 51 ? -20.438 -29.828 7.098 1 96.62 51 GLY B CA 1
ATOM 2037 C C . GLY B 1 51 ? -21.234 -30.203 5.852 1 96.62 51 GLY B C 1
ATOM 2038 O O . GLY B 1 51 ? -22.406 -30.547 5.938 1 96.62 51 GLY B O 1
ATOM 2039 N N . MET B 1 52 ? -20.594 -29.984 4.785 1 95.81 52 MET B N 1
ATOM 2040 C CA . MET B 1 52 ? -21.219 -30.281 3.494 1 95.81 52 MET B CA 1
ATOM 2041 C C . MET B 1 52 ? -20.359 -31.234 2.674 1 95.81 52 MET B C 1
ATOM 2043 O O . MET B 1 52 ? -19.188 -31.438 2.996 1 95.81 52 MET B O 1
ATOM 2047 N N . SER B 1 53 ? -20.969 -31.812 1.634 1 95.25 53 SER B N 1
ATOM 2048 C CA . SER B 1 53 ? -20.172 -32.625 0.702 1 95.25 53 SER B CA 1
ATOM 2049 C C . SER B 1 53 ? -19.406 -31.719 -0.269 1 95.25 53 SER B C 1
ATOM 2051 O O . SER B 1 53 ? -19.828 -30.609 -0.559 1 95.25 53 SER B O 1
ATOM 2053 N N . VAL B 1 54 ? -18.297 -32.25 -0.713 1 95.69 54 VAL B N 1
ATOM 2054 C CA . VAL B 1 54 ? -17.531 -31.562 -1.735 1 95.69 54 VAL B CA 1
ATOM 2055 C C . VAL B 1 54 ? -18.406 -31.297 -2.955 1 95.69 54 VAL B C 1
ATOM 2057 O O . VAL B 1 54 ? -18.344 -30.203 -3.545 1 95.69 54 VAL B O 1
ATOM 2060 N N . GLY B 1 55 ? -19.281 -32.188 -3.283 1 94.56 55 GLY B N 1
ATOM 2061 C CA . GLY B 1 55 ? -20.188 -32.062 -4.398 1 94.56 55 GLY B CA 1
ATOM 2062 C C . GLY B 1 55 ? -21.156 -30.891 -4.238 1 94.56 55 GLY B C 1
ATOM 2063 O O . GLY B 1 55 ? -21.438 -30.172 -5.207 1 94.56 55 GLY B O 1
ATOM 2064 N N . ALA B 1 56 ? -21.641 -30.688 -3.082 1 93.25 56 ALA B N 1
ATOM 2065 C CA . ALA B 1 56 ? -22.547 -29.594 -2.791 1 93.25 56 ALA B CA 1
ATOM 2066 C C . ALA B 1 56 ? -21.875 -28.234 -3.049 1 93.25 56 ALA B C 1
ATOM 2068 O O . ALA B 1 56 ? -22.516 -27.297 -3.525 1 93.25 56 ALA B O 1
ATOM 2069 N N . ILE B 1 57 ? -20.562 -28.125 -2.719 1 94.5 57 ILE B N 1
ATOM 2070 C CA . ILE B 1 57 ? -19.828 -26.891 -2.957 1 94.5 57 ILE B CA 1
ATOM 2071 C C . ILE B 1 57 ? -19.641 -26.688 -4.457 1 94.5 57 ILE B C 1
ATOM 2073 O O . ILE B 1 57 ? -19.812 -25.578 -4.961 1 94.5 57 ILE B O 1
ATOM 2077 N N . TYR B 1 58 ? -19.406 -27.75 -5.16 1 93.62 58 TYR B N 1
ATOM 2078 C CA . TYR B 1 58 ? -19.125 -27.672 -6.59 1 93.62 58 TYR B CA 1
ATOM 2079 C C . TYR B 1 58 ? -20.391 -27.344 -7.375 1 93.62 58 TYR B C 1
ATOM 2081 O O . TYR B 1 58 ? -20.312 -26.875 -8.516 1 93.62 58 TYR B O 1
ATOM 2089 N N . ARG B 1 59 ? -21.531 -27.578 -6.836 1 92.19 59 ARG B N 1
ATOM 2090 C CA . ARG B 1 59 ? -22.781 -27.156 -7.465 1 92.19 59 ARG B CA 1
ATOM 2091 C C . ARG B 1 59 ? -22.891 -25.641 -7.484 1 92.19 59 ARG B C 1
ATOM 2093 O O . ARG B 1 59 ? -23.547 -25.078 -8.367 1 92.19 59 ARG B O 1
ATOM 2100 N N . ARG B 1 60 ? -22.203 -25.062 -6.539 1 90.94 60 ARG B N 1
ATOM 2101 C CA . ARG B 1 60 ? -22.312 -23.609 -6.41 1 90.94 60 ARG B CA 1
ATOM 2102 C C . ARG B 1 60 ? -21.062 -22.906 -6.953 1 90.94 60 ARG B C 1
ATOM 2104 O O . ARG B 1 60 ? -21.156 -21.812 -7.492 1 90.94 60 ARG B O 1
ATOM 2111 N N . PHE B 1 61 ? -19.969 -23.594 -6.723 1 92.94 61 PHE B N 1
ATOM 2112 C CA . PHE B 1 61 ? -18.688 -23 -7.117 1 92.94 61 PHE B CA 1
ATOM 2113 C C . PHE B 1 61 ? -17.922 -23.938 -8.023 1 92.94 61 PHE B C 1
ATOM 2115 O O . PHE B 1 61 ? -17.812 -25.125 -7.746 1 92.94 61 PHE B O 1
ATOM 2122 N N . VAL B 1 62 ? -17.328 -23.359 -9.039 1 90 62 VAL B N 1
ATOM 2123 C CA . VAL B 1 62 ? -16.625 -24.141 -10.039 1 90 62 VAL B CA 1
ATOM 2124 C C . VAL B 1 62 ? -15.273 -24.594 -9.477 1 90 62 VAL B C 1
ATOM 2126 O O . VAL B 1 62 ? -14.711 -25.594 -9.922 1 90 62 VAL B O 1
ATOM 2129 N N . GLY B 1 63 ? -14.781 -23.953 -8.391 1 90.06 63 GLY B N 1
ATOM 2130 C CA . GLY B 1 63 ? -13.484 -24.328 -7.84 1 90.06 63 GLY B CA 1
ATOM 2131 C C . GLY B 1 63 ? -12.992 -23.375 -6.777 1 90.06 63 GLY B C 1
ATOM 2132 O O . GLY B 1 63 ? -13.734 -22.484 -6.352 1 90.06 63 GLY B O 1
ATOM 2133 N N . LYS B 1 64 ? -11.75 -23.594 -6.406 1 90.19 64 LYS B N 1
ATOM 2134 C CA . LYS B 1 64 ? -11.125 -22.859 -5.316 1 90.19 64 LYS B CA 1
ATOM 2135 C C . LYS B 1 64 ? -11.062 -21.359 -5.633 1 90.19 64 LYS B C 1
ATOM 2137 O O . LYS B 1 64 ? -11.312 -20.531 -4.762 1 90.19 64 LYS B O 1
ATOM 2142 N N . ASN B 1 65 ? -10.836 -21.031 -6.898 1 89.44 65 ASN B N 1
ATOM 2143 C CA . ASN B 1 65 ? -10.664 -19.641 -7.273 1 89.44 65 ASN B CA 1
ATOM 2144 C C . ASN B 1 65 ? -11.984 -18.875 -7.188 1 89.44 65 ASN B C 1
ATOM 2146 O O . ASN B 1 65 ? -12.008 -17.719 -6.727 1 89.44 65 ASN B O 1
ATOM 2150 N N . GLN B 1 66 ? -12.969 -19.484 -7.629 1 91.56 66 GLN B N 1
ATOM 2151 C CA . GLN B 1 66 ? -14.281 -18.844 -7.539 1 91.56 66 GLN B CA 1
ATOM 2152 C C . GLN B 1 66 ? -14.719 -18.688 -6.086 1 91.56 66 GLN B C 1
ATOM 2154 O O . GLN B 1 66 ? -15.352 -17.688 -5.73 1 91.56 66 GLN B O 1
ATOM 2159 N N . LEU B 1 67 ? -14.414 -19.656 -5.316 1 92.5 67 LEU B N 1
ATOM 2160 C CA . LEU B 1 67 ? -14.727 -19.594 -3.893 1 92.5 67 LEU B CA 1
ATOM 2161 C C . LEU B 1 67 ? -13.961 -18.469 -3.213 1 92.5 67 LEU B C 1
ATOM 2163 O O . LEU B 1 67 ? -14.531 -17.688 -2.449 1 92.5 67 LEU B O 1
ATOM 2167 N N . LEU B 1 68 ? -12.734 -18.328 -3.508 1 92 68 LEU B N 1
ATOM 2168 C CA . LEU B 1 68 ? -11.906 -17.266 -2.961 1 92 68 LEU B CA 1
ATOM 2169 C C . LEU B 1 68 ? -12.414 -15.898 -3.402 1 92 68 LEU B C 1
ATOM 2171 O O . LEU B 1 68 ? -12.43 -14.953 -2.611 1 92 68 LEU B O 1
ATOM 2175 N N . TYR B 1 69 ? -12.789 -15.844 -4.633 1 92.31 69 TYR B N 1
ATOM 2176 C CA . TYR B 1 69 ? -13.359 -14.602 -5.145 1 92.31 69 TYR B CA 1
ATOM 2177 C C . TYR B 1 69 ? -14.625 -14.227 -4.379 1 92.31 69 TYR B C 1
ATOM 2179 O O . TYR B 1 69 ? -14.82 -13.062 -4.031 1 92.31 69 TYR B O 1
ATOM 2187 N N . ALA B 1 70 ? -15.406 -15.203 -4.16 1 93.81 70 ALA B N 1
ATOM 2188 C CA . ALA B 1 70 ? -16.656 -14.961 -3.453 1 93.81 70 ALA B CA 1
ATOM 2189 C C . ALA B 1 70 ? -16.406 -14.469 -2.031 1 93.81 70 ALA B C 1
ATOM 2191 O O . ALA B 1 70 ? -17.109 -13.586 -1.538 1 93.81 70 ALA B O 1
ATOM 2192 N N . VAL B 1 71 ? -15.445 -15.016 -1.381 1 94.06 71 VAL B N 1
ATOM 2193 C CA . VAL B 1 71 ? -15.062 -14.57 -0.046 1 94.06 71 VAL B CA 1
ATOM 2194 C C . VAL B 1 71 ? -14.594 -13.117 -0.104 1 94.06 71 VAL B C 1
ATOM 2196 O O . VAL B 1 71 ? -15.031 -12.281 0.693 1 94.06 71 VAL B O 1
ATOM 2199 N N . LYS B 1 72 ? -13.766 -12.844 -1.023 1 94.12 72 LYS B N 1
ATOM 2200 C CA . LYS B 1 72 ? -13.266 -11.484 -1.19 1 94.12 72 LYS B CA 1
ATOM 2201 C C . LYS B 1 72 ? -14.414 -10.508 -1.46 1 94.12 72 LYS B C 1
ATOM 2203 O O . LYS B 1 72 ? -14.477 -9.43 -0.855 1 94.12 72 LYS B O 1
ATOM 2208 N N . ASP B 1 73 ? -15.234 -10.914 -2.377 1 94.94 73 ASP B N 1
ATOM 2209 C CA . ASP B 1 73 ? -16.359 -10.07 -2.742 1 94.94 73 ASP B CA 1
ATOM 2210 C C . ASP B 1 73 ? -17.234 -9.758 -1.526 1 94.94 73 ASP B C 1
ATOM 2212 O O . ASP B 1 73 ? -17.672 -8.625 -1.344 1 94.94 73 ASP B O 1
ATOM 2216 N N . GLN B 1 74 ? -17.453 -10.719 -0.744 1 94.44 74 GLN B N 1
ATOM 2217 C CA . GLN B 1 74 ? -18.25 -10.531 0.468 1 94.44 74 GLN B CA 1
ATOM 2218 C C . GLN B 1 74 ? -17.578 -9.547 1.416 1 94.44 74 GLN B C 1
ATOM 2220 O O . GLN B 1 74 ? -18.234 -8.648 1.959 1 94.44 74 GLN B O 1
ATOM 2225 N N . LEU B 1 75 ? -16.359 -9.68 1.623 1 94.5 75 LEU B N 1
ATOM 2226 C CA . LEU B 1 75 ? -15.609 -8.82 2.541 1 94.5 75 LEU B CA 1
ATOM 2227 C C . LEU B 1 75 ? -15.547 -7.387 2.014 1 94.5 75 LEU B C 1
ATOM 2229 O O . LEU B 1 75 ? -15.648 -6.434 2.785 1 94.5 75 LEU B O 1
ATOM 2233 N N . LEU B 1 76 ? -15.398 -7.246 0.733 1 95.88 76 LEU B N 1
ATOM 2234 C CA . LEU B 1 76 ? -15.383 -5.922 0.12 1 95.88 76 LEU B CA 1
ATOM 2235 C C . LEU B 1 76 ? -16.75 -5.266 0.21 1 95.88 76 LEU B C 1
ATOM 2237 O O . LEU B 1 76 ? -16.859 -4.051 0.384 1 95.88 76 LEU B O 1
ATOM 2241 N N . GLY B 1 77 ? -17.734 -6.094 0.04 1 96.69 77 GLY B N 1
ATOM 2242 C CA . GLY B 1 77 ? -19.078 -5.582 0.285 1 96.69 77 GLY B CA 1
ATOM 2243 C C . GLY B 1 77 ? -19.266 -5.062 1.698 1 96.69 77 GLY B C 1
ATOM 2244 O O . GLY B 1 77 ? -19.891 -4.016 1.903 1 96.69 77 GLY B O 1
ATOM 2245 N N . GLN B 1 78 ? -18.766 -5.773 2.652 1 95.94 78 GLN B N 1
ATOM 2246 C CA . GLN B 1 78 ? -18.812 -5.348 4.047 1 95.94 78 GLN B CA 1
ATOM 2247 C C . GLN B 1 78 ? -18.047 -4.043 4.254 1 95.94 78 GLN B C 1
ATOM 2249 O O . GLN B 1 78 ? -18.484 -3.172 5.008 1 95.94 78 GLN B O 1
ATOM 2254 N N . LEU B 1 79 ? -16.953 -3.918 3.633 1 97.38 79 LEU B N 1
ATOM 2255 C CA . LEU B 1 79 ? -16.172 -2.684 3.693 1 97.38 79 LEU B CA 1
ATOM 2256 C C . LEU B 1 79 ? -16.984 -1.505 3.162 1 97.38 79 LEU B C 1
ATOM 2258 O O . LEU B 1 79 ? -17.078 -0.468 3.82 1 97.38 79 LEU B O 1
ATOM 2262 N N . GLU B 1 80 ? -17.547 -1.706 1.974 1 98.5 80 GLU B N 1
ATOM 2263 C CA . GLU B 1 80 ? -18.344 -0.658 1.342 1 98.5 80 GLU B CA 1
ATOM 2264 C C . GLU B 1 80 ? -19.531 -0.257 2.221 1 98.5 80 GLU B C 1
ATOM 2266 O O . GLU B 1 80 ? -19.75 0.931 2.465 1 98.5 80 GLU B O 1
ATOM 2271 N N . SER B 1 81 ? -20.234 -1.27 2.74 1 98.06 81 SER B N 1
ATOM 2272 C CA . SER B 1 81 ? -21.391 -0.992 3.57 1 98.06 81 SER B CA 1
ATOM 2273 C C . SER B 1 81 ? -20.984 -0.377 4.906 1 98.06 81 SER B C 1
ATOM 2275 O O . SER B 1 81 ? -21.656 0.54 5.398 1 98.06 81 SER B O 1
ATOM 2277 N N . GLY B 1 82 ? -19.906 -0.9 5.477 1 98 82 GLY B N 1
ATOM 2278 C CA . GLY B 1 82 ? -19.422 -0.361 6.734 1 98 82 GLY B CA 1
ATOM 2279 C C . GLY B 1 82 ? -19.031 1.102 6.645 1 98 82 GLY B C 1
ATOM 2280 O O . GLY B 1 82 ? -19.391 1.903 7.504 1 98 82 GLY B O 1
ATOM 2281 N N . VAL B 1 83 ? -18.359 1.465 5.602 1 98.75 83 VAL B N 1
ATOM 2282 C CA . VAL B 1 83 ? -17.938 2.844 5.395 1 98.75 83 VAL B CA 1
ATOM 2283 C C . VAL B 1 83 ? -19.156 3.734 5.164 1 98.75 83 VAL B C 1
ATOM 2285 O O . VAL B 1 83 ? -19.266 4.805 5.762 1 98.75 83 VAL B O 1
ATOM 2288 N N . SER B 1 84 ? -20.031 3.27 4.297 1 98.56 84 SER B N 1
ATOM 2289 C CA . SER B 1 84 ? -21.234 4.047 3.994 1 98.56 84 SER B CA 1
ATOM 2290 C C . SER B 1 84 ? -22.047 4.32 5.254 1 98.56 84 SER B C 1
ATOM 2292 O O . SER B 1 84 ? -22.469 5.453 5.492 1 98.56 84 SER B O 1
ATOM 2294 N N . GLU B 1 85 ? -22.234 3.311 6.055 1 98.56 85 GLU B N 1
ATOM 2295 C CA . GLU B 1 85 ? -23.016 3.436 7.285 1 98.56 85 GLU B CA 1
ATOM 2296 C C . GLU B 1 85 ? -22.328 4.363 8.281 1 98.56 85 GLU B C 1
ATOM 2298 O O . GLU B 1 85 ? -22.984 5.199 8.906 1 98.56 85 GLU B O 1
ATOM 2303 N N . ALA B 1 86 ? -21.031 4.223 8.43 1 98.81 86 ALA B N 1
ATOM 2304 C CA . ALA B 1 86 ? -20.266 5.051 9.359 1 98.81 86 ALA B CA 1
ATOM 2305 C C . ALA B 1 86 ? -20.328 6.523 8.953 1 98.81 86 ALA B C 1
ATOM 2307 O O . ALA B 1 86 ? -20.484 7.398 9.812 1 98.81 86 ALA B O 1
ATOM 2308 N N . LEU B 1 87 ? -20.266 6.809 7.672 1 98.81 87 LEU B N 1
ATOM 2309 C CA . LEU B 1 87 ? -20.281 8.188 7.188 1 98.81 87 LEU B CA 1
ATOM 2310 C C . LEU B 1 87 ? -21.672 8.805 7.359 1 98.81 87 LEU B C 1
ATOM 2312 O O . LEU B 1 87 ? -21.781 9.984 7.684 1 98.81 87 LEU B O 1
ATOM 2316 N N . ARG B 1 88 ? -22.688 8.008 7.168 1 98.25 88 ARG B N 1
ATOM 2317 C CA . ARG B 1 88 ? -24.047 8.492 7.352 1 98.25 88 ARG B CA 1
ATOM 2318 C C . ARG B 1 88 ? -24.312 8.852 8.812 1 98.25 88 ARG B C 1
ATOM 2320 O O . ARG B 1 88 ? -25.031 9.805 9.102 1 98.25 88 ARG B O 1
ATOM 2327 N N . ALA B 1 89 ? -23.672 8.164 9.688 1 98.44 89 ALA B N 1
ATOM 2328 C CA . ALA B 1 89 ? -23.906 8.336 11.117 1 98.44 89 ALA B CA 1
ATOM 2329 C C . ALA B 1 89 ? -22.875 9.266 11.742 1 98.44 89 ALA B C 1
ATOM 2331 O O . ALA B 1 89 ? -22.875 9.484 12.953 1 98.44 89 ALA B O 1
ATOM 2332 N N . ALA B 1 90 ? -22 9.766 10.945 1 98.56 90 ALA B N 1
ATOM 2333 C CA . ALA B 1 90 ? -20.859 10.531 11.453 1 98.56 90 ALA B CA 1
ATOM 2334 C C . ALA B 1 90 ? -21.328 11.828 12.117 1 98.56 90 ALA B C 1
ATOM 2336 O O . ALA B 1 90 ? -22.25 12.484 11.625 1 98.56 90 ALA B O 1
ATOM 2337 N N . PRO B 1 91 ? -20.672 12.211 13.258 1 97.88 91 PRO B N 1
ATOM 2338 C CA . PRO B 1 91 ? -20.922 13.562 13.773 1 97.88 91 PRO B CA 1
ATOM 2339 C C . PRO B 1 91 ? -20.625 14.648 12.742 1 97.88 91 PRO B C 1
ATOM 2341 O O . PRO B 1 91 ? -19.781 14.461 11.867 1 97.88 91 PRO B O 1
ATOM 2344 N N . PRO B 1 92 ? -21.297 15.727 12.867 1 97.31 92 PRO B N 1
ATOM 2345 C CA . PRO B 1 92 ? -21.062 16.812 11.906 1 97.31 92 PRO B CA 1
ATOM 2346 C C . PRO B 1 92 ? -19.656 17.375 12 1 97.31 92 PRO B C 1
ATOM 2348 O O . PRO B 1 92 ? -19.062 17.391 13.078 1 97.31 92 PRO B O 1
ATOM 2351 N N . GLY B 1 93 ? -19.172 17.828 10.766 1 98.19 93 GLY B N 1
ATOM 2352 C CA . GLY B 1 93 ? -17.844 18.422 10.688 1 98.19 93 GLY B CA 1
ATOM 2353 C C . GLY B 1 93 ? -16.812 17.531 10.023 1 98.19 93 GLY B C 1
ATOM 2354 O O . GLY B 1 93 ? -17.031 16.328 9.867 1 98.19 93 GLY B O 1
ATOM 2355 N N . LEU B 1 94 ? -15.789 18.141 9.648 1 97.56 94 LEU B N 1
ATOM 2356 C CA . LEU B 1 94 ? -14.727 17.422 8.969 1 97.56 94 LEU B CA 1
ATOM 2357 C C . LEU B 1 94 ? -14.086 16.391 9.891 1 97.56 94 LEU B C 1
ATOM 2359 O O . LEU B 1 94 ? -13.75 15.281 9.453 1 97.56 94 LEU B O 1
ATOM 2363 N N . ASP B 1 95 ? -13.906 16.75 11.141 1 97.88 95 ASP B N 1
ATOM 2364 C CA . ASP B 1 95 ? -13.312 15.836 12.102 1 97.88 95 ASP B CA 1
ATOM 2365 C C . ASP B 1 95 ? -14.188 14.594 12.281 1 97.88 95 ASP B C 1
ATOM 2367 O O . ASP B 1 95 ? -13.672 13.477 12.352 1 97.88 95 ASP B O 1
ATOM 2371 N N . GLY B 1 96 ? -15.516 14.766 12.328 1 98.56 96 GLY B N 1
ATOM 2372 C CA . GLY B 1 96 ? -16.438 13.648 12.43 1 98.56 96 GLY B CA 1
ATOM 2373 C C . GLY B 1 96 ? -16.375 12.719 11.227 1 98.56 96 GLY B C 1
ATOM 2374 O O . GLY B 1 96 ? -16.328 11.5 11.383 1 98.56 96 GLY B O 1
ATOM 2375 N N . ILE B 1 97 ? -16.297 13.266 10.016 1 98.62 97 ILE B N 1
ATOM 2376 C CA . ILE B 1 97 ? -16.312 12.5 8.773 1 98.62 97 ILE B CA 1
ATOM 2377 C C . ILE B 1 97 ? -14.992 11.734 8.625 1 98.62 97 ILE B C 1
ATOM 2379 O O . ILE B 1 97 ? -14.992 10.547 8.297 1 98.62 97 ILE B O 1
ATOM 2383 N N . VAL B 1 98 ? -13.891 12.406 8.93 1 98.75 98 VAL B N 1
ATOM 2384 C CA . VAL B 1 98 ? -12.578 11.781 8.812 1 98.75 98 VAL B CA 1
ATOM 2385 C C . VAL B 1 98 ? -12.453 10.656 9.844 1 98.75 98 VAL B C 1
ATOM 2387 O O . VAL B 1 98 ? -12.008 9.555 9.508 1 98.75 98 VAL B O 1
ATOM 2390 N N . GLY B 1 99 ? -12.875 10.938 11.062 1 98.81 99 GLY B N 1
ATOM 2391 C CA . GLY B 1 99 ? -12.836 9.922 12.109 1 98.81 99 GLY B CA 1
ATOM 2392 C C . GLY B 1 99 ? -13.695 8.711 11.797 1 98.81 99 GLY B C 1
ATOM 2393 O O . GLY B 1 99 ? -13.258 7.574 11.977 1 98.81 99 GLY B O 1
ATOM 2394 N N . ALA B 1 100 ? -14.93 8.93 11.297 1 98.88 100 ALA B N 1
ATOM 2395 C CA . ALA B 1 100 ? -15.828 7.84 10.945 1 98.88 100 ALA B CA 1
ATOM 2396 C C . ALA B 1 100 ? -15.234 6.973 9.836 1 98.88 100 ALA B C 1
ATOM 2398 O O . ALA B 1 100 ? -15.32 5.746 9.891 1 98.88 100 ALA B O 1
ATOM 2399 N N . PHE B 1 101 ? -14.648 7.641 8.875 1 98.94 101 PHE B N 1
ATOM 2400 C CA . PHE B 1 101 ? -14.062 6.941 7.738 1 98.94 101 PHE B CA 1
ATOM 2401 C C . PHE B 1 101 ? -12.906 6.055 8.188 1 98.94 101 PHE B C 1
ATOM 2403 O O . PHE B 1 101 ? -12.891 4.855 7.895 1 98.94 101 PHE B O 1
ATOM 2410 N N . THR B 1 102 ? -11.93 6.594 8.93 1 98.88 102 THR B N 1
ATOM 2411 C CA . THR B 1 102 ? -10.75 5.852 9.359 1 98.88 102 THR B CA 1
ATOM 2412 C C . THR B 1 102 ? -11.141 4.707 10.289 1 98.88 102 THR B C 1
ATOM 2414 O O . THR B 1 102 ? -10.594 3.605 10.188 1 98.88 102 THR B O 1
ATOM 2417 N N . ARG B 1 103 ? -12.102 4.93 11.164 1 98.69 103 ARG B N 1
ATOM 2418 C CA . ARG B 1 103 ? -12.555 3.898 12.094 1 98.69 103 ARG B CA 1
ATOM 2419 C C . ARG B 1 103 ? -13.242 2.76 11.352 1 98.69 103 ARG B C 1
ATOM 2421 O O . ARG B 1 103 ? -13.055 1.589 11.688 1 98.69 103 ARG B O 1
ATOM 2428 N N . ALA B 1 104 ? -14.055 3.111 10.375 1 98.75 104 ALA B N 1
ATOM 2429 C CA . ALA B 1 104 ? -14.758 2.082 9.609 1 98.75 104 ALA B CA 1
ATOM 2430 C C . ALA B 1 104 ? -13.766 1.183 8.875 1 98.75 104 ALA B C 1
ATOM 2432 O O . ALA B 1 104 ? -13.93 -0.039 8.844 1 98.75 104 ALA B O 1
ATOM 2433 N N . LEU B 1 105 ? -12.758 1.798 8.281 1 98.5 105 LEU B N 1
ATOM 2434 C CA . LEU B 1 105 ? -11.703 1.02 7.641 1 98.5 105 LEU B CA 1
ATOM 2435 C C . LEU B 1 105 ? -11.023 0.097 8.648 1 98.5 105 LEU B C 1
ATOM 2437 O O . LEU B 1 105 ? -10.953 -1.116 8.438 1 98.5 105 LEU B O 1
ATOM 2441 N N . ALA B 1 106 ? -10.617 0.673 9.734 1 98 106 ALA B N 1
ATOM 2442 C CA . ALA B 1 106 ? -9.891 -0.066 10.766 1 98 106 ALA B CA 1
ATOM 2443 C C . ALA B 1 106 ? -10.727 -1.23 11.289 1 98 106 ALA B C 1
ATOM 2445 O O . ALA B 1 106 ? -10.211 -2.34 11.461 1 98 106 ALA B O 1
ATOM 2446 N N . ASP B 1 107 ? -11.969 -0.957 11.531 1 97.19 107 ASP B N 1
ATOM 2447 C CA . ASP B 1 107 ? -12.859 -1.979 12.078 1 97.19 107 ASP B CA 1
ATOM 2448 C C . ASP B 1 107 ? -12.977 -3.168 11.133 1 97.19 107 ASP B C 1
ATOM 2450 O O . ASP B 1 107 ? -12.938 -4.32 11.562 1 97.19 107 ASP B O 1
ATOM 2454 N N . THR B 1 108 ? -13.133 -2.918 9.859 1 95.06 108 THR B N 1
ATOM 2455 C CA . THR B 1 108 ? -13.281 -3.986 8.883 1 95.06 108 THR B CA 1
ATOM 2456 C C . THR B 1 108 ? -12.008 -4.824 8.797 1 95.06 108 THR B C 1
ATOM 2458 O O . THR B 1 108 ? -12.062 -6.055 8.844 1 95.06 108 THR B O 1
ATOM 2461 N N . PHE B 1 109 ? -10.891 -4.207 8.781 1 93.5 109 PHE B N 1
ATOM 2462 C CA . PHE B 1 109 ? -9.633 -4.922 8.594 1 93.5 109 PHE B CA 1
ATOM 2463 C C . PHE B 1 109 ? -9.203 -5.602 9.891 1 93.5 109 PHE B C 1
ATOM 2465 O O . PHE B 1 109 ? -8.594 -6.672 9.867 1 93.5 109 PHE B O 1
ATOM 2472 N N . ALA B 1 110 ? -9.594 -5.008 11.023 1 94.56 110 ALA B N 1
ATOM 2473 C CA . ALA B 1 110 ? -9.328 -5.648 12.312 1 94.56 110 ALA B CA 1
ATOM 2474 C C . ALA B 1 110 ? -10.062 -6.98 12.422 1 94.56 110 ALA B C 1
ATOM 2476 O O . ALA B 1 110 ? -9.516 -7.957 12.938 1 94.56 110 ALA B O 1
ATOM 2477 N N . ARG B 1 111 ? -11.227 -7.051 11.906 1 92.31 111 ARG B N 1
ATOM 2478 C CA . ARG B 1 111 ? -12.078 -8.234 12.023 1 92.31 111 ARG B CA 1
ATOM 2479 C C . ARG B 1 111 ? -11.602 -9.344 11.094 1 92.31 111 ARG B C 1
ATOM 2481 O O . ARG B 1 111 ? -11.914 -10.516 11.305 1 92.31 111 ARG B O 1
ATOM 2488 N N . HIS B 1 112 ? -10.82 -8.984 10.102 1 90.75 112 HIS B N 1
ATOM 2489 C CA . HIS B 1 112 ? -10.422 -9.961 9.094 1 90.75 112 HIS B CA 1
ATOM 2490 C C . HIS B 1 112 ? -8.914 -9.945 8.883 1 90.75 112 HIS B C 1
ATOM 2492 O O . HIS B 1 112 ? -8.438 -10.148 7.762 1 90.75 112 HIS B O 1
ATOM 2498 N N . ASP B 1 113 ? -8.18 -9.664 9.891 1 87.81 113 ASP B N 1
ATOM 2499 C CA . ASP B 1 113 ? -6.746 -9.391 9.828 1 87.81 113 ASP B CA 1
ATOM 2500 C C . ASP B 1 113 ? -5.98 -10.625 9.344 1 87.81 113 ASP B C 1
ATOM 2502 O O . ASP B 1 113 ? -4.891 -10.5 8.781 1 87.81 113 ASP B O 1
ATOM 2506 N N . ARG B 1 114 ? -6.535 -11.797 9.461 1 86.75 114 ARG B N 1
ATOM 2507 C CA . ARG B 1 114 ? -5.828 -13.016 9.086 1 86.75 114 ARG B CA 1
ATOM 2508 C C . ARG B 1 114 ? -6.086 -13.367 7.621 1 86.75 114 ARG B C 1
ATOM 2510 O O . ARG B 1 114 ? -5.352 -14.164 7.031 1 86.75 114 ARG B O 1
ATOM 2517 N N . ILE B 1 115 ? -7.094 -12.773 7.074 1 90 115 ILE B N 1
ATOM 2518 C CA . ILE B 1 115 ? -7.52 -13.234 5.754 1 90 115 ILE B CA 1
ATOM 2519 C C . ILE B 1 115 ? -7.047 -12.25 4.688 1 90 115 ILE B C 1
ATOM 2521 O O . ILE B 1 115 ? -6.727 -12.648 3.566 1 90 115 ILE B O 1
ATOM 2525 N N . PHE B 1 116 ? -6.91 -11.016 5.031 1 86.75 116 PHE B N 1
ATOM 2526 C CA . PHE B 1 116 ? -6.633 -10 4.02 1 86.75 116 PHE B CA 1
ATOM 2527 C C . PHE B 1 116 ? -5.254 -10.211 3.406 1 86.75 116 PHE B C 1
ATOM 2529 O O . PHE B 1 116 ? -5.094 -10.141 2.186 1 86.75 116 PHE B O 1
ATOM 2536 N N . PRO B 1 117 ? -4.254 -10.547 4.137 1 83.44 117 PRO B N 1
ATOM 2537 C CA . PRO B 1 117 ? -2.969 -10.82 3.488 1 83.44 117 PRO B CA 1
ATOM 2538 C C . PRO B 1 117 ? -3.062 -11.906 2.42 1 83.44 117 PRO B C 1
ATOM 2540 O O . PRO B 1 117 ? -2.393 -11.82 1.388 1 83.44 117 PRO B O 1
ATOM 2543 N N . GLU B 1 118 ? -3.934 -12.852 2.662 1 82.69 118 GLU B N 1
ATOM 2544 C CA . GLU B 1 118 ? -4.109 -13.969 1.736 1 82.69 118 GLU B CA 1
ATOM 2545 C C . GLU B 1 118 ? -4.887 -13.539 0.495 1 82.69 118 GLU B C 1
ATOM 2547 O O . GLU B 1 118 ? -4.609 -14.008 -0.611 1 82.69 118 GLU B O 1
ATOM 2552 N N . LEU B 1 119 ? -5.785 -12.641 0.711 1 86.56 119 LEU B N 1
ATOM 2553 C CA . LEU B 1 119 ? -6.691 -12.266 -0.368 1 86.56 119 LEU B CA 1
ATOM 2554 C C . LEU B 1 119 ? -6.09 -11.148 -1.214 1 86.56 119 LEU B C 1
ATOM 2556 O O . LEU B 1 119 ? -6.492 -10.945 -2.363 1 86.56 119 LEU B O 1
ATOM 2560 N N . LEU B 1 120 ? -5.176 -10.406 -0.611 1 82.31 120 LEU B N 1
ATOM 2561 C CA . LEU B 1 120 ? -4.59 -9.266 -1.305 1 82.31 120 LEU B CA 1
ATOM 2562 C C . LEU B 1 120 ? -3.342 -9.68 -2.078 1 82.31 120 LEU B C 1
ATOM 2564 O O . LEU B 1 120 ? -2.895 -8.961 -2.975 1 82.31 120 LEU B O 1
ATOM 2568 N N . ASP B 1 121 ? -2.859 -10.844 -1.778 1 74.38 121 ASP B N 1
ATOM 2569 C CA . ASP B 1 121 ? -1.681 -11.359 -2.469 1 74.38 121 ASP B CA 1
ATOM 2570 C C . ASP B 1 121 ? -2.074 -12.305 -3.598 1 74.38 121 ASP B C 1
ATOM 2572 O O . ASP B 1 121 ? -2.941 -13.164 -3.418 1 74.38 121 ASP B O 1
ATOM 2576 N N . GLY B 1 122 ? -1.408 -12.172 -4.793 1 68.62 122 GLY B N 1
ATOM 2577 C CA . GLY B 1 122 ? -1.578 -13.117 -5.883 1 68.62 122 GLY B CA 1
ATOM 2578 C C . GLY B 1 122 ? -2.971 -13.094 -6.48 1 68.62 122 GLY B C 1
ATOM 2579 O O . GLY B 1 122 ? -3.584 -14.141 -6.684 1 68.62 122 GLY B O 1
ATOM 2580 N N . GLN B 1 123 ? -3.459 -11.992 -6.699 1 69.5 123 GLN B N 1
ATOM 2581 C CA . GLN B 1 123 ? -4.824 -11.883 -7.199 1 69.5 123 GLN B CA 1
ATOM 2582 C C . GLN B 1 123 ? -4.871 -12.039 -8.719 1 69.5 123 GLN B C 1
ATOM 2584 O O . GLN B 1 123 ? -3.963 -11.586 -9.414 1 69.5 123 GLN B O 1
ATOM 2589 N N . ARG B 1 124 ? -5.883 -12.828 -9.055 1 72.12 124 ARG B N 1
ATOM 2590 C CA . ARG B 1 124 ? -6.242 -12.781 -10.469 1 72.12 124 ARG B CA 1
ATOM 2591 C C . ARG B 1 124 ? -6.754 -11.406 -10.867 1 72.12 124 ARG B C 1
ATOM 2593 O O . ARG B 1 124 ? -7.086 -10.586 -10 1 72.12 124 ARG B O 1
ATOM 2600 N N . ALA B 1 125 ? -6.816 -11.203 -12.141 1 75.94 125 ALA B N 1
ATOM 2601 C CA . ALA B 1 125 ? -7.219 -9.906 -12.68 1 75.94 125 ALA B CA 1
ATOM 2602 C C . ALA B 1 125 ? -8.602 -9.508 -12.18 1 75.94 125 ALA B C 1
ATOM 2604 O O . ALA B 1 125 ? -8.844 -8.344 -11.844 1 75.94 125 ALA B O 1
ATOM 2605 N N . ASP B 1 126 ? -9.445 -10.469 -12.047 1 81.12 126 ASP B N 1
ATOM 2606 C CA . ASP B 1 126 ? -10.812 -10.18 -11.617 1 81.12 126 ASP B CA 1
ATOM 2607 C C . ASP B 1 126 ? -10.852 -9.781 -10.141 1 81.12 126 ASP B C 1
ATOM 2609 O O . ASP B 1 126 ? -11.633 -8.914 -9.75 1 81.12 126 ASP B O 1
ATOM 2613 N N . GLY B 1 127 ? -10.07 -10.43 -9.367 1 86.69 127 GLY B N 1
ATOM 2614 C CA . GLY B 1 127 ? -9.977 -10.062 -7.965 1 86.69 127 GLY B CA 1
ATOM 2615 C C . GLY B 1 127 ? -9.414 -8.664 -7.754 1 86.69 127 GLY B C 1
ATOM 2616 O O . GLY B 1 127 ? -9.922 -7.906 -6.926 1 86.69 127 GLY B O 1
ATOM 2617 N N . ARG B 1 128 ? -8.492 -8.359 -8.516 1 88.31 128 ARG B N 1
ATOM 2618 C CA . ARG B 1 128 ? -7.902 -7.023 -8.445 1 88.31 128 ARG B CA 1
ATOM 2619 C C . ARG B 1 128 ? -8.914 -5.957 -8.852 1 88.31 128 ARG B C 1
ATOM 2621 O O . ARG B 1 128 ? -9.047 -4.938 -8.18 1 88.31 128 ARG B O 1
ATOM 2628 N N . GLU B 1 129 ? -9.586 -6.23 -9.883 1 91.88 129 GLU B N 1
ATOM 2629 C CA . GLU B 1 129 ? -10.578 -5.281 -10.383 1 91.88 129 GLU B CA 1
ATOM 2630 C C . GLU B 1 129 ? -11.68 -5.039 -9.352 1 91.88 129 GLU B C 1
ATOM 2632 O O . GLU B 1 129 ? -12.062 -3.893 -9.102 1 91.88 129 GLU B O 1
ATOM 2637 N N . ARG B 1 130 ? -12.117 -6.102 -8.719 1 94.44 130 ARG B N 1
ATOM 2638 C CA . ARG B 1 130 ? -13.148 -5.961 -7.699 1 94.44 130 ARG B CA 1
ATOM 2639 C C . ARG B 1 130 ? -12.641 -5.152 -6.512 1 94.44 130 ARG B C 1
ATOM 2641 O O . ARG B 1 130 ? -13.383 -4.344 -5.945 1 94.44 130 ARG B O 1
ATOM 2648 N N . GLY B 1 131 ? -11.469 -5.387 -6.129 1 95.38 131 GLY B N 1
ATOM 2649 C CA . GLY B 1 131 ? -10.852 -4.617 -5.062 1 95.38 131 GLY B CA 1
ATOM 2650 C C . GLY B 1 131 ? -10.773 -3.133 -5.367 1 95.38 131 GLY B C 1
ATOM 2651 O O . GLY B 1 131 ? -11.125 -2.301 -4.531 1 95.38 131 GLY B O 1
ATOM 2652 N N . LEU B 1 132 ? -10.375 -2.82 -6.582 1 95.56 132 LEU B N 1
ATOM 2653 C CA . LEU B 1 132 ? -10.234 -1.426 -6.984 1 95.56 132 LEU B CA 1
ATOM 2654 C C . LEU B 1 132 ? -11.602 -0.745 -7.066 1 95.56 132 LEU B C 1
ATOM 2656 O O . LEU B 1 132 ? -11.734 0.432 -6.723 1 95.56 132 LEU B O 1
ATOM 2660 N N . GLN B 1 133 ? -12.562 -1.492 -7.461 1 97.06 133 GLN B N 1
ATOM 2661 C CA . GLN B 1 133 ? -13.922 -0.96 -7.484 1 97.06 133 GLN B CA 1
ATOM 2662 C C . GLN B 1 133 ? -14.398 -0.601 -6.078 1 97.06 133 GLN B C 1
ATOM 2664 O O . GLN B 1 133 ? -15.023 0.44 -5.875 1 97.06 133 GLN B O 1
ATOM 2669 N N . ALA B 1 134 ? -14.109 -1.441 -5.16 1 97.62 134 ALA B N 1
ATOM 2670 C CA . ALA B 1 134 ? -14.5 -1.19 -3.775 1 97.62 134 ALA B CA 1
ATOM 2671 C C . ALA B 1 134 ? -13.781 0.035 -3.215 1 97.62 134 ALA B C 1
ATOM 2673 O O . ALA B 1 134 ? -14.398 0.863 -2.535 1 97.62 134 ALA B O 1
ATOM 2674 N N . LEU B 1 135 ? -12.539 0.177 -3.504 1 98.06 135 LEU B N 1
ATOM 2675 C CA . LEU B 1 135 ? -11.758 1.31 -3.014 1 98.06 135 LEU B CA 1
ATOM 2676 C C . LEU B 1 135 ? -12.258 2.615 -3.627 1 98.06 135 LEU B C 1
ATOM 2678 O O . LEU B 1 135 ? -12.367 3.629 -2.934 1 98.06 135 LEU B O 1
ATOM 2682 N N . ALA B 1 136 ? -12.547 2.541 -4.898 1 98.19 136 ALA B N 1
ATOM 2683 C CA . ALA B 1 136 ? -13.102 3.715 -5.566 1 98.19 136 ALA B CA 1
ATOM 2684 C C . ALA B 1 136 ? -14.445 4.109 -4.957 1 98.19 136 ALA B C 1
ATOM 2686 O O . ALA B 1 136 ? -14.734 5.297 -4.789 1 98.19 136 ALA B O 1
ATOM 2687 N N . ALA B 1 137 ? -15.219 3.117 -4.637 1 98.62 137 ALA B N 1
ATOM 2688 C CA . ALA B 1 137 ? -16.531 3.371 -4.07 1 98.62 137 ALA B CA 1
ATOM 2689 C C . ALA B 1 137 ? -16.438 4.047 -2.709 1 98.62 137 ALA B C 1
ATOM 2691 O O . ALA B 1 137 ? -17.141 5.012 -2.428 1 98.62 137 ALA B O 1
ATOM 2692 N N . ILE B 1 138 ? -15.539 3.602 -1.895 1 98.69 138 ILE B N 1
ATOM 2693 C CA . ILE B 1 138 ? -15.453 4.188 -0.562 1 98.69 138 ILE B CA 1
ATOM 2694 C C . ILE B 1 138 ? -14.789 5.559 -0.641 1 98.69 138 ILE B C 1
ATOM 2696 O O . ILE B 1 138 ? -15.109 6.457 0.14 1 98.69 138 ILE B O 1
ATOM 2700 N N . GLN B 1 139 ? -13.891 5.719 -1.568 1 98.5 139 GLN B N 1
ATOM 2701 C CA . GLN B 1 139 ? -13.336 7.047 -1.807 1 98.5 139 GLN B CA 1
ATOM 2702 C C . GLN B 1 139 ? -14.438 8.039 -2.186 1 98.5 139 GLN B C 1
ATOM 2704 O O . GLN B 1 139 ? -14.5 9.141 -1.641 1 98.5 139 GLN B O 1
ATOM 2709 N N . THR B 1 140 ? -15.258 7.621 -3.104 1 98.38 140 THR B N 1
ATOM 2710 C CA . THR B 1 140 ? -16.344 8.477 -3.559 1 98.38 140 THR B CA 1
ATOM 2711 C C . THR B 1 140 ? -17.297 8.805 -2.404 1 98.38 140 THR B C 1
ATOM 2713 O O . THR B 1 140 ? -17.688 9.961 -2.236 1 98.38 140 THR B O 1
ATOM 2716 N N . ALA B 1 141 ? -17.594 7.828 -1.611 1 98.75 141 ALA B N 1
ATOM 2717 C CA . ALA B 1 141 ? -18.469 8.031 -0.462 1 98.75 141 ALA B CA 1
ATOM 2718 C C . ALA B 1 141 ? -17.875 9.039 0.512 1 98.75 141 ALA B C 1
ATOM 2720 O O . ALA B 1 141 ? -18.578 9.922 1.02 1 98.75 141 ALA B O 1
ATOM 2721 N N . PHE B 1 142 ? -16.625 8.969 0.774 1 98.88 142 PHE B N 1
ATOM 2722 C CA . PHE B 1 142 ? -15.953 9.875 1.696 1 98.88 142 PHE B CA 1
ATOM 2723 C C . PHE B 1 142 ? -15.961 11.305 1.155 1 98.88 142 PHE B C 1
ATOM 2725 O O . PHE B 1 142 ? -16.281 12.242 1.882 1 98.88 142 PHE B O 1
ATOM 2732 N N . VAL B 1 143 ? -15.555 11.453 -0.123 1 98.25 143 VAL B N 1
ATOM 2733 C CA . VAL B 1 143 ? -15.469 12.7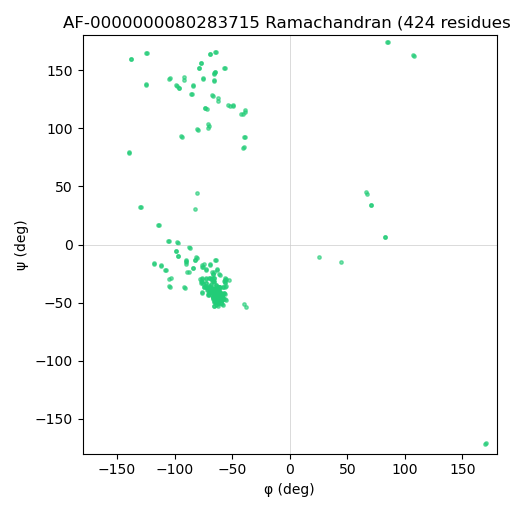81 -0.734 1 98.25 143 VAL B CA 1
ATOM 2734 C C . VAL B 1 143 ? -16.844 13.453 -0.709 1 98.25 143 VAL B C 1
ATOM 2736 O O . VAL B 1 143 ? -16.953 14.633 -0.38 1 98.25 143 VAL B O 1
ATOM 2739 N N . GLU B 1 144 ? -17.844 12.672 -1.025 1 97.94 144 GLU B N 1
ATOM 2740 C CA . GLU B 1 144 ? -19.203 13.203 -1.009 1 97.94 144 GLU B CA 1
ATOM 2741 C C . GLU B 1 144 ? -19.609 13.617 0.401 1 97.94 144 GLU B C 1
ATOM 2743 O O . GLU B 1 144 ? -20.234 14.672 0.588 1 97.94 144 GLU B O 1
ATOM 2748 N N . ALA B 1 145 ? -19.25 12.836 1.354 1 98.38 145 ALA B N 1
ATOM 2749 C CA . ALA B 1 145 ? -19.594 13.133 2.744 1 98.38 145 ALA B CA 1
ATOM 2750 C C . ALA B 1 145 ? -18.828 14.344 3.25 1 98.38 145 ALA B C 1
ATOM 2752 O O . ALA B 1 145 ? -19.312 15.078 4.117 1 98.38 145 ALA B O 1
ATOM 2753 N N . ALA B 1 146 ? -17.641 14.586 2.715 1 98.31 146 ALA B N 1
ATOM 2754 C CA . ALA B 1 146 ? -16.766 15.672 3.176 1 98.31 146 ALA B CA 1
ATOM 2755 C C . ALA B 1 146 ? -17.141 17 2.516 1 98.31 146 ALA B C 1
ATOM 2757 O O . ALA B 1 146 ? -16.797 18.062 3.021 1 98.31 146 ALA B O 1
ATOM 2758 N N . ARG B 1 147 ? -17.828 16.953 1.421 1 97.44 147 ARG B N 1
ATOM 2759 C CA . ARG B 1 147 ? -18.062 18.094 0.555 1 97.44 147 ARG B CA 1
ATOM 2760 C C . ARG B 1 147 ? -18.719 19.234 1.326 1 97.44 147 ARG B C 1
ATOM 2762 O O . ARG B 1 147 ? -18.328 20.391 1.189 1 97.44 147 ARG B O 1
ATOM 2769 N N . PRO B 1 148 ? -19.734 19 2.207 1 97.75 148 PRO B N 1
ATOM 2770 C CA . PRO B 1 148 ? -20.391 20.094 2.939 1 97.75 148 PRO B CA 1
ATOM 2771 C C . PRO B 1 148 ? -19.438 20.812 3.891 1 97.75 148 PRO B C 1
ATOM 2773 O O . PRO B 1 148 ? -19.75 21.906 4.363 1 97.75 148 PRO B O 1
ATOM 2776 N N . TRP B 1 149 ? -18.297 20.25 4.141 1 97.69 149 TRP B N 1
ATOM 2777 C CA . TRP B 1 149 ? -17.406 20.797 5.164 1 97.69 149 TRP B CA 1
ATOM 2778 C C . TRP B 1 149 ? -16.125 21.328 4.535 1 97.69 149 TRP B C 1
ATOM 2780 O O . TRP B 1 149 ? -15.133 21.562 5.234 1 97.69 149 TRP B O 1
ATOM 2790 N N . PHE B 1 150 ? -16.094 21.562 3.219 1 97 150 PHE B N 1
ATOM 2791 C CA . PHE B 1 150 ? -14.898 21.984 2.49 1 97 150 PHE B CA 1
ATOM 2792 C C . PHE B 1 150 ? -14.398 23.328 3.012 1 97 150 PHE B C 1
ATOM 2794 O O . PHE B 1 150 ? -13.195 23.609 2.957 1 97 150 PHE B O 1
ATOM 2801 N N . GLU B 1 151 ? -15.266 24.109 3.578 1 96.5 151 GLU B N 1
ATOM 2802 C CA . GLU B 1 151 ? -14.875 25.438 4.082 1 96.5 151 GLU B CA 1
ATOM 2803 C C . GLU B 1 151 ? -13.969 25.312 5.305 1 96.5 151 GLU B C 1
ATOM 2805 O O . GLU B 1 151 ? -13.258 26.25 5.652 1 96.5 151 GLU B O 1
ATOM 2810 N N . GLU B 1 152 ? -13.953 24.125 5.938 1 97 152 GLU B N 1
ATOM 2811 C CA . GLU B 1 152 ? -13.109 23.891 7.102 1 97 152 GLU B CA 1
ATOM 2812 C C . GLU B 1 152 ? -11.68 23.562 6.684 1 97 152 GLU B C 1
ATOM 2814 O O . GLU B 1 152 ? -10.766 23.562 7.52 1 97 152 GLU B O 1
ATOM 2819 N N . ILE B 1 153 ? -11.523 23.328 5.398 1 97.31 153 ILE B N 1
ATOM 2820 C CA . ILE B 1 153 ? -10.211 22.953 4.887 1 97.31 153 ILE B CA 1
ATOM 2821 C C . ILE B 1 153 ? -9.398 24.219 4.598 1 97.31 153 ILE B C 1
ATOM 2823 O O . ILE B 1 153 ? -9.859 25.109 3.895 1 97.31 153 ILE B O 1
ATOM 2827 N N . ARG B 1 154 ? -8.18 24.266 5.102 1 96.62 154 ARG B N 1
ATOM 2828 C CA . ARG B 1 154 ? -7.363 25.469 4.988 1 96.62 154 ARG B CA 1
ATOM 2829 C C . ARG B 1 154 ? -6.406 25.375 3.801 1 96.62 154 ARG B C 1
ATOM 2831 O O . ARG B 1 154 ? -5.824 26.375 3.381 1 96.62 154 ARG B O 1
ATOM 2838 N N . ARG B 1 155 ? -6.34 24.188 3.227 1 95.62 155 ARG B N 1
ATOM 2839 C CA . ARG B 1 155 ? -5.535 24.016 2.02 1 95.62 155 ARG B CA 1
ATOM 2840 C C . ARG B 1 155 ? -6.117 24.812 0.858 1 95.62 155 ARG B C 1
ATOM 2842 O O . ARG B 1 155 ? -7.34 24.938 0.727 1 95.62 155 ARG B O 1
ATOM 2849 N N . THR B 1 156 ? -5.238 25.281 0.011 1 92.81 156 THR B N 1
ATOM 2850 C CA . THR B 1 156 ? -5.68 26.109 -1.099 1 92.81 156 THR B CA 1
ATOM 2851 C C . THR B 1 156 ? -6.547 25.312 -2.066 1 92.81 156 THR B C 1
ATOM 2853 O O . THR B 1 156 ? -7.656 25.734 -2.406 1 92.81 156 THR B O 1
ATOM 2856 N N . ASP B 1 157 ? -6.039 24.203 -2.514 1 94.62 157 ASP B N 1
ATOM 2857 C CA . ASP B 1 157 ? -6.812 23.297 -3.367 1 94.62 157 ASP B CA 1
ATOM 2858 C C . ASP B 1 157 ? -7.504 22.219 -2.541 1 94.62 157 ASP B C 1
ATOM 2860 O O . ASP B 1 157 ? -6.934 21.156 -2.303 1 94.62 157 ASP B O 1
ATOM 2864 N N . ARG B 1 158 ? -8.727 22.531 -2.186 1 96.5 158 ARG B N 1
ATOM 2865 C CA . ARG B 1 158 ? -9.469 21.688 -1.251 1 96.5 158 ARG B CA 1
ATOM 2866 C C . ARG B 1 158 ? -9.773 20.328 -1.868 1 96.5 158 ARG B C 1
ATOM 2868 O O . ARG B 1 158 ? -9.695 19.297 -1.189 1 96.5 158 ARG B O 1
ATOM 2875 N N . GLU B 1 159 ? -10.094 20.281 -3.143 1 95.5 159 GLU B N 1
ATOM 2876 C CA . GLU B 1 159 ? -10.391 19.016 -3.83 1 95.5 159 GLU B CA 1
ATOM 2877 C C . GLU B 1 159 ? -9.148 18.141 -3.9 1 95.5 159 GLU B C 1
ATOM 2879 O O . GLU B 1 159 ? -9.227 16.938 -3.641 1 95.5 159 GLU B O 1
ATOM 2884 N N . GLN B 1 160 ? -8.062 18.734 -4.195 1 95.44 160 GLN B N 1
ATOM 2885 C CA . GLN B 1 160 ? -6.812 17.969 -4.234 1 95.44 160 GLN B CA 1
ATOM 2886 C C . GLN B 1 160 ? -6.434 17.469 -2.846 1 95.44 160 GLN B C 1
ATOM 2888 O O . GLN B 1 160 ? -5.961 16.328 -2.701 1 95.44 160 GLN B O 1
ATOM 2893 N N . ALA B 1 161 ? -6.629 18.328 -1.852 1 96.75 161 ALA B N 1
ATOM 2894 C CA . ALA B 1 161 ? -6.289 17.938 -0.482 1 96.75 161 ALA B CA 1
ATOM 2895 C C . ALA B 1 161 ? -7.113 16.734 -0.026 1 96.75 161 ALA B C 1
ATOM 2897 O O . ALA B 1 161 ? -6.574 15.797 0.557 1 96.75 161 ALA B O 1
ATOM 2898 N N . ILE B 1 162 ? -8.375 16.734 -0.349 1 97.38 162 ILE B N 1
ATOM 2899 C CA . ILE B 1 162 ? -9.258 15.648 0.047 1 97.38 162 ILE B CA 1
ATOM 2900 C C . ILE B 1 162 ? -8.891 14.375 -0.716 1 97.38 162 ILE B C 1
ATOM 2902 O O . ILE B 1 162 ? -8.891 13.281 -0.147 1 97.38 162 ILE B O 1
ATOM 2906 N N . GLY B 1 163 ? -8.586 14.516 -1.96 1 96.5 163 GLY B N 1
ATOM 2907 C CA . GLY B 1 163 ? -8.141 13.375 -2.748 1 96.5 163 GLY B CA 1
ATOM 2908 C C . GLY B 1 163 ? -6.859 12.758 -2.229 1 96.5 163 GLY B C 1
ATOM 2909 O O . GLY B 1 163 ? -6.766 11.539 -2.076 1 96.5 163 GLY B O 1
ATOM 2910 N N . MET B 1 164 ? -5.914 13.617 -1.938 1 96.62 164 MET B N 1
ATOM 2911 C CA . MET B 1 164 ? -4.633 13.172 -1.399 1 96.62 164 MET B CA 1
ATOM 2912 C C . MET B 1 164 ? -4.824 12.438 -0.078 1 96.62 164 MET B C 1
ATOM 2914 O O . MET B 1 164 ? -4.254 11.359 0.128 1 96.62 164 MET B O 1
ATOM 2918 N N . LEU B 1 165 ? -5.57 13.008 0.735 1 97.81 165 LEU B N 1
ATOM 2919 C CA . LEU B 1 165 ? -5.816 12.445 2.057 1 97.81 165 LEU B CA 1
ATOM 2920 C C . LEU B 1 165 ? -6.496 11.078 1.944 1 97.81 165 LEU B C 1
ATOM 2922 O O . LEU B 1 165 ? -6.086 10.117 2.6 1 97.81 165 LEU B O 1
ATOM 2926 N N . THR B 1 166 ? -7.551 11.023 1.188 1 98.19 166 THR B N 1
ATOM 2927 C CA . THR B 1 166 ? -8.336 9.805 1.093 1 98.19 166 THR B CA 1
ATOM 2928 C C . THR B 1 166 ? -7.504 8.664 0.51 1 98.19 166 THR B C 1
ATOM 2930 O O . THR B 1 166 ? -7.543 7.539 1.01 1 98.19 166 THR B O 1
ATOM 2933 N N . ARG B 1 167 ? -6.711 8.961 -0.508 1 97.94 167 ARG B N 1
ATOM 2934 C CA . ARG B 1 167 ? -5.844 7.957 -1.117 1 97.94 167 ARG B CA 1
ATOM 2935 C C . ARG B 1 167 ? -4.762 7.508 -0.143 1 97.94 167 ARG B C 1
ATOM 2937 O O . ARG B 1 167 ? -4.426 6.32 -0.083 1 97.94 167 ARG B O 1
ATOM 2944 N N . THR B 1 168 ? -4.23 8.461 0.579 1 98.5 168 THR B N 1
ATOM 2945 C CA . THR B 1 168 ? -3.211 8.141 1.571 1 98.5 168 THR B CA 1
ATOM 2946 C C . THR B 1 168 ? -3.775 7.223 2.65 1 98.5 168 THR B C 1
ATOM 2948 O O . THR B 1 168 ? -3.164 6.207 2.99 1 98.5 168 THR B O 1
ATOM 2951 N N . VAL B 1 169 ? -4.945 7.539 3.152 1 98.81 169 VAL B N 1
ATOM 2952 C CA . VAL B 1 169 ? -5.586 6.754 4.203 1 98.81 169 VAL B CA 1
ATOM 2953 C C . VAL B 1 169 ? -5.891 5.352 3.686 1 98.81 169 VAL B C 1
ATOM 2955 O O . VAL B 1 169 ? -5.543 4.355 4.324 1 98.81 169 VAL B O 1
ATOM 2958 N N . ILE B 1 170 ? -6.496 5.273 2.521 1 98.62 170 ILE B N 1
ATOM 2959 C CA . ILE B 1 170 ? -6.883 3.996 1.936 1 98.62 170 ILE B CA 1
ATOM 2960 C C . ILE B 1 170 ? -5.633 3.168 1.638 1 98.62 170 ILE B C 1
ATOM 2962 O O . ILE B 1 170 ? -5.547 2.004 2.035 1 98.62 170 ILE B O 1
ATOM 2966 N N . GLY B 1 171 ? -4.684 3.797 0.994 1 97.88 171 GLY B N 1
ATOM 2967 C CA . GLY B 1 171 ? -3.465 3.088 0.635 1 97.88 171 GLY B CA 1
ATOM 2968 C C . GLY B 1 171 ? -2.695 2.578 1.839 1 97.88 171 GLY B C 1
ATOM 2969 O O . GLY B 1 171 ? -2.225 1.438 1.843 1 97.88 171 GLY B O 1
ATOM 2970 N N . SER B 1 172 ? -2.533 3.398 2.846 1 98.19 172 SER B N 1
ATOM 2971 C CA . SER B 1 172 ? -1.846 2.994 4.066 1 98.19 172 SER B CA 1
ATOM 2972 C C . SER B 1 172 ? -2.588 1.861 4.77 1 98.19 172 SER B C 1
ATOM 2974 O O . SER B 1 172 ? -1.966 0.927 5.281 1 98.19 172 SER B O 1
ATOM 2976 N N . CYS B 1 173 ? -3.855 1.935 4.77 1 97.94 173 CYS B N 1
ATOM 2977 C CA . CYS B 1 173 ? -4.684 0.924 5.418 1 97.94 173 CYS B CA 1
ATOM 2978 C C . CYS B 1 173 ? -4.539 -0.426 4.723 1 97.94 173 CYS B C 1
ATOM 2980 O O . CYS B 1 173 ? -4.285 -1.439 5.379 1 97.94 173 CYS B O 1
ATOM 2982 N N . VAL B 1 174 ? -4.66 -0.404 3.434 1 96.44 174 VAL B N 1
ATOM 2983 C CA . VAL B 1 174 ? -4.609 -1.642 2.662 1 96.44 174 VAL B CA 1
ATOM 2984 C C . VAL B 1 174 ? -3.219 -2.262 2.768 1 96.44 174 VAL B C 1
ATOM 2986 O O . VAL B 1 174 ? -3.084 -3.473 2.955 1 96.44 174 VAL B O 1
ATOM 2989 N N . HIS B 1 175 ? -2.229 -1.46 2.668 1 95.69 175 HIS B N 1
ATOM 2990 C CA . HIS B 1 175 ? -0.867 -1.967 2.791 1 95.69 175 HIS B CA 1
ATOM 2991 C C . HIS B 1 175 ? -0.615 -2.539 4.184 1 95.69 175 HIS B C 1
ATOM 2993 O O . HIS B 1 175 ? 0.018 -3.586 4.32 1 95.69 175 HIS B O 1
ATOM 2999 N N . ARG B 1 176 ? -1.094 -1.893 5.191 1 96.19 176 ARG B N 1
ATOM 3000 C CA . ARG B 1 176 ? -0.967 -2.395 6.559 1 96.19 176 ARG B CA 1
ATOM 3001 C C . ARG B 1 176 ? -1.687 -3.729 6.719 1 96.19 176 ARG B C 1
ATOM 3003 O O . ARG B 1 176 ? -1.166 -4.648 7.355 1 96.19 176 ARG B O 1
ATOM 3010 N N . ALA B 1 177 ? -2.824 -3.791 6.16 1 94.31 177 ALA B N 1
ATOM 3011 C CA . ALA B 1 177 ? -3.584 -5.035 6.227 1 94.31 177 ALA B CA 1
ATOM 3012 C C . ALA B 1 177 ? -2.838 -6.172 5.531 1 94.31 177 ALA B C 1
ATOM 3014 O O . ALA B 1 177 ? -2.848 -7.312 6.004 1 94.31 177 ALA B O 1
ATOM 3015 N N . ALA B 1 178 ? -2.246 -5.852 4.477 1 91.31 178 ALA B N 1
ATOM 3016 C CA . ALA B 1 178 ? -1.56 -6.848 3.66 1 91.31 178 ALA B CA 1
ATOM 3017 C C . ALA B 1 178 ? -0.271 -7.312 4.332 1 91.31 178 ALA B C 1
ATOM 3019 O O . ALA B 1 178 ? 0.147 -8.461 4.16 1 91.31 178 ALA B O 1
ATOM 3020 N N . THR B 1 179 ? 0.353 -6.461 5.121 1 92.19 179 THR B N 1
ATOM 3021 C CA . THR B 1 179 ? 1.721 -6.75 5.539 1 92.19 179 THR B CA 1
ATOM 3022 C C . THR B 1 179 ? 1.805 -6.895 7.055 1 92.19 179 THR B C 1
ATOM 3024 O O . THR B 1 179 ? 2.805 -7.391 7.582 1 92.19 179 THR B O 1
ATOM 3027 N N . GLY B 1 180 ? 0.84 -6.457 7.754 1 91 180 GLY B N 1
ATOM 3028 C CA . GLY B 1 180 ? 0.901 -6.301 9.195 1 91 180 GLY B CA 1
ATOM 3029 C C . GLY B 1 180 ? 1.251 -7.59 9.922 1 91 180 GLY B C 1
ATOM 3030 O O . GLY B 1 180 ? 1.856 -7.559 10.992 1 91 180 GLY B O 1
ATOM 3031 N N . ARG B 1 181 ? 0.886 -8.688 9.391 1 87.38 181 ARG B N 1
ATOM 3032 C CA . ARG B 1 181 ? 1.195 -9.984 9.984 1 87.38 181 ARG B CA 1
ATOM 3033 C C . ARG B 1 181 ? 2.693 -10.266 9.938 1 87.38 181 ARG B C 1
ATOM 3035 O O . ARG B 1 181 ? 3.238 -10.922 10.828 1 87.38 181 ARG B O 1
ATOM 3042 N N . TYR B 1 182 ? 3.363 -9.75 8.945 1 88.62 182 TYR B N 1
ATOM 3043 C CA . TYR B 1 182 ? 4.762 -10.078 8.695 1 88.62 182 TYR B CA 1
ATOM 3044 C C . TYR B 1 182 ? 5.672 -8.914 9.062 1 88.62 182 TYR B C 1
ATOM 3046 O O . TYR B 1 182 ? 6.879 -9.094 9.242 1 88.62 182 TYR B O 1
ATOM 3054 N N . TRP B 1 183 ? 5.113 -7.793 9.086 1 93.62 183 TRP B N 1
ATOM 3055 C CA . TRP B 1 183 ? 5.816 -6.555 9.398 1 93.62 183 TRP B CA 1
ATOM 3056 C C . TRP B 1 183 ? 4.969 -5.656 10.289 1 93.62 183 TRP B C 1
ATOM 3058 O O . TRP B 1 183 ? 4.414 -4.656 9.828 1 93.62 183 TRP B O 1
ATOM 3068 N N . SER B 1 184 ? 4.973 -5.988 11.539 1 94.12 184 SER B N 1
ATOM 3069 C CA . SER B 1 184 ? 4.102 -5.328 12.508 1 94.12 184 SER B CA 1
ATOM 3070 C C . SER B 1 184 ? 4.621 -3.938 12.859 1 94.12 184 SER B C 1
ATOM 3072 O O . SER B 1 184 ? 5.832 -3.727 12.953 1 94.12 184 SER B O 1
ATOM 3074 N N . ASP B 1 185 ? 3.738 -3 13.031 1 94.44 185 ASP B N 1
ATOM 3075 C CA . ASP B 1 185 ? 4.102 -1.672 13.516 1 94.44 185 ASP B CA 1
ATOM 3076 C C . ASP B 1 185 ? 3.84 -1.546 15.016 1 94.44 185 ASP B C 1
ATOM 3078 O O . ASP B 1 185 ? 4.098 -0.498 15.609 1 94.44 185 ASP B O 1
ATOM 3082 N N . GLY B 1 186 ? 3.25 -2.553 15.594 1 94.44 186 GLY B N 1
ATOM 3083 C CA . GLY B 1 186 ? 3.016 -2.598 17.031 1 94.44 186 GLY B CA 1
ATOM 3084 C C . GLY B 1 186 ? 1.765 -1.851 17.453 1 94.44 186 GLY B C 1
ATOM 3085 O O . GLY B 1 186 ? 1.489 -1.717 18.656 1 94.44 186 GLY B O 1
ATOM 3086 N N . LEU B 1 187 ? 0.94 -1.347 16.562 1 95.69 187 LEU B N 1
ATOM 3087 C CA . LEU B 1 187 ? -0.268 -0.592 16.875 1 95.69 187 LEU B CA 1
ATOM 3088 C C . LEU B 1 187 ? -1.514 -1.445 16.656 1 95.69 187 LEU B C 1
ATOM 3090 O O . LEU B 1 187 ? -1.573 -2.236 15.711 1 95.69 187 LEU B O 1
ATOM 3094 N N . SER B 1 188 ? -2.484 -1.27 17.516 1 96.38 188 SER B N 1
ATOM 3095 C CA . SER B 1 188 ? -3.809 -1.79 17.203 1 96.38 188 SER B CA 1
ATOM 3096 C C . SER B 1 188 ? -4.445 -1.007 16.047 1 96.38 188 SER B C 1
ATOM 3098 O O . SER B 1 188 ? -4.016 0.103 15.734 1 96.38 188 SER B O 1
ATOM 3100 N N . TRP B 1 189 ? -5.469 -1.595 15.484 1 97.25 189 TRP B N 1
ATOM 3101 C CA . TRP B 1 189 ? -6.184 -0.891 14.43 1 97.25 189 TRP B CA 1
ATOM 3102 C C . TRP B 1 189 ? -6.891 0.344 14.977 1 97.25 189 TRP B C 1
ATOM 3104 O O . TRP B 1 189 ? -7.02 1.354 14.281 1 97.25 189 TRP B O 1
ATOM 3114 N N . GLU B 1 190 ? -7.305 0.296 16.188 1 97.19 190 GLU B N 1
ATOM 3115 C CA . GLU B 1 190 ? -7.949 1.437 16.844 1 97.19 190 GLU B CA 1
ATOM 3116 C C . GLU B 1 190 ? -6.984 2.609 16.969 1 97.19 190 GLU B C 1
ATOM 3118 O O . GLU B 1 190 ? -7.336 3.752 16.672 1 97.19 190 GLU B O 1
ATOM 3123 N N . VAL B 1 191 ? -5.824 2.299 17.438 1 96.81 191 VAL B N 1
ATOM 3124 C CA . VAL B 1 191 ? -4.816 3.342 17.594 1 96.81 191 VAL B CA 1
ATOM 3125 C C . VAL B 1 191 ? -4.41 3.879 16.219 1 96.81 191 VAL B C 1
ATOM 3127 O O . VAL B 1 191 ? -4.254 5.09 16.047 1 96.81 191 VAL B O 1
ATOM 3130 N N . TRP B 1 192 ? -4.262 3.006 15.266 1 97.75 192 TRP B N 1
ATOM 3131 C CA . TRP B 1 192 ? -3.957 3.428 13.906 1 97.75 192 TRP B CA 1
ATOM 3132 C C . TRP B 1 192 ? -4.996 4.418 13.398 1 97.75 192 TRP B C 1
ATOM 3134 O O . TRP B 1 192 ? -4.648 5.469 12.844 1 97.75 192 TRP B O 1
ATOM 3144 N N . ALA B 1 193 ? -6.273 4.066 13.594 1 98.5 193 ALA B N 1
ATOM 3145 C CA . ALA B 1 193 ? -7.359 4.91 13.109 1 98.5 193 ALA B CA 1
ATOM 3146 C C . ALA B 1 193 ? -7.32 6.289 13.766 1 98.5 193 ALA B C 1
ATOM 3148 O O . ALA B 1 193 ? -7.527 7.309 13.102 1 98.5 193 ALA B O 1
ATOM 3149 N N . SER B 1 194 ? -7.059 6.309 15.047 1 97.31 194 SER B N 1
ATOM 3150 C CA . SER B 1 194 ? -6.992 7.57 15.773 1 97.31 194 SER B CA 1
ATOM 3151 C C . SER B 1 194 ? -5.844 8.438 15.273 1 97.31 194 SER B C 1
ATOM 3153 O O . SER B 1 194 ? -6.031 9.625 15 1 97.31 194 SER B O 1
ATOM 3155 N N . GLU B 1 195 ? -4.691 7.82 15.094 1 96.88 195 GLU B N 1
ATOM 3156 C CA . GLU B 1 195 ? -3.527 8.562 14.625 1 96.88 195 GLU B CA 1
ATOM 3157 C C . GLU B 1 195 ? -3.705 9.023 13.18 1 96.88 195 GLU B C 1
ATOM 3159 O O . GLU B 1 195 ? -3.297 10.125 12.82 1 96.88 195 GLU B O 1
ATOM 3164 N N . MET B 1 196 ? -4.262 8.156 12.375 1 98.25 196 MET B N 1
ATOM 3165 C CA . MET B 1 196 ? -4.52 8.516 10.984 1 98.25 196 MET B CA 1
ATOM 3166 C C . MET B 1 196 ? -5.492 9.688 10.891 1 98.25 196 MET B C 1
ATOM 3168 O O . MET B 1 196 ? -5.324 10.57 10.055 1 98.25 196 MET B O 1
ATOM 3172 N N . THR B 1 197 ? -6.496 9.68 11.766 1 98.31 197 THR B N 1
ATOM 3173 C CA . THR B 1 197 ? -7.441 10.789 11.828 1 98.31 197 THR B CA 1
ATOM 3174 C C . THR B 1 197 ? -6.73 12.094 12.188 1 98.31 197 THR B C 1
ATOM 3176 O O . THR B 1 197 ? -6.938 13.117 11.531 1 98.31 197 THR B O 1
ATOM 3179 N N . GLU B 1 198 ? -5.867 12.055 13.188 1 97.44 198 GLU B N 1
ATOM 3180 C CA . GLU B 1 198 ? -5.125 13.242 13.602 1 97.44 198 GLU B CA 1
ATOM 3181 C C . GLU B 1 198 ? -4.215 13.742 12.492 1 97.44 198 GLU B C 1
ATOM 3183 O O . GLU B 1 198 ? -4.109 14.945 12.258 1 97.44 198 GLU B O 1
ATOM 3188 N N . MET B 1 199 ? -3.586 12.844 11.797 1 97.75 199 MET B N 1
ATOM 3189 C CA . MET B 1 199 ? -2.713 13.211 10.688 1 97.75 199 MET B CA 1
ATOM 3190 C C . MET B 1 199 ? -3.508 13.883 9.57 1 97.75 199 MET B C 1
ATOM 3192 O O . MET B 1 199 ? -3.092 14.914 9.047 1 97.75 199 MET B O 1
ATOM 3196 N N . ALA B 1 200 ? -4.625 13.258 9.227 1 98 200 ALA B N 1
ATOM 3197 C CA . ALA B 1 200 ? -5.488 13.789 8.18 1 98 200 ALA B CA 1
ATOM 3198 C C . ALA B 1 200 ? -5.965 15.203 8.531 1 98 200 ALA B C 1
ATOM 3200 O O . ALA B 1 200 ? -5.891 16.109 7.707 1 98 200 ALA B O 1
ATOM 3201 N N . LEU B 1 201 ? -6.371 15.406 9.789 1 97.56 201 LEU B N 1
ATOM 3202 C CA . LEU B 1 201 ? -6.926 16.688 10.203 1 97.56 201 LEU B CA 1
ATOM 3203 C C . LEU B 1 201 ? -5.832 17.75 10.312 1 97.56 201 LEU B C 1
ATOM 3205 O O . LEU B 1 201 ? -6.059 18.922 10 1 97.56 201 LEU B O 1
ATOM 3209 N N . ALA B 1 202 ? -4.656 17.297 10.758 1 97.25 202 ALA B N 1
ATOM 3210 C CA . ALA B 1 202 ? -3.527 18.234 10.773 1 97.25 202 ALA B CA 1
ATOM 3211 C C . ALA B 1 202 ? -3.215 18.734 9.367 1 97.25 202 ALA B C 1
ATOM 3213 O O . ALA B 1 202 ? -2.986 19.938 9.172 1 97.25 202 ALA B O 1
ATOM 3214 N N . TYR B 1 203 ? -3.211 17.875 8.383 1 97.56 203 TYR B N 1
ATOM 3215 C CA . TYR B 1 203 ? -2.939 18.219 6.992 1 97.56 203 TYR B CA 1
ATOM 3216 C C . TYR B 1 203 ? -4.004 19.172 6.445 1 97.56 203 TYR B C 1
ATOM 3218 O O . TYR B 1 203 ? -3.684 20.234 5.906 1 97.56 203 TYR B O 1
ATOM 3226 N N . LEU B 1 204 ? -5.285 18.812 6.656 1 97.31 204 LEU B N 1
ATOM 3227 C CA . LEU B 1 204 ? -6.387 19.609 6.117 1 97.31 204 LEU B CA 1
ATOM 3228 C C . LEU B 1 204 ? -6.469 20.969 6.797 1 97.31 204 LEU B C 1
ATOM 3230 O O . LEU B 1 204 ? -6.926 21.938 6.195 1 97.31 204 LEU B O 1
ATOM 3234 N N . GLY B 1 205 ? -6.031 20.984 8.031 1 95.69 205 GLY B N 1
ATOM 3235 C CA . GLY B 1 205 ? -6.094 22.219 8.805 1 95.69 205 GLY B CA 1
ATOM 3236 C C . GLY B 1 205 ? -4.871 23.094 8.617 1 95.69 205 GLY B C 1
ATOM 3237 O O . GLY B 1 205 ? -4.801 24.203 9.172 1 95.69 205 GLY B O 1
ATOM 3238 N N . SER B 1 206 ? -3.924 22.625 7.852 1 91.75 206 SER B N 1
ATOM 3239 C CA . SER B 1 206 ? -2.691 23.375 7.66 1 91.75 206 SER B CA 1
ATOM 3240 C C . SER B 1 206 ? -2.746 24.203 6.383 1 91.75 206 SER B C 1
ATOM 3242 O O . SER B 1 206 ? -3.314 23.766 5.379 1 91.75 206 SER B O 1
ATOM 3244 N N . GLY B 1 207 ? -2.342 25.422 6.43 1 83.56 207 GLY B N 1
ATOM 3245 C CA . GLY B 1 207 ? -2.186 26.219 5.227 1 83.56 207 GLY B CA 1
ATOM 3246 C C . GLY B 1 207 ? -0.925 25.891 4.449 1 83.56 207 GLY B C 1
ATOM 3247 O O . GLY B 1 207 ? -0.074 25.141 4.922 1 83.56 207 GLY B O 1
ATOM 3248 N N . GLU B 1 208 ? -0.859 26.156 3.15 1 73.81 208 GLU B N 1
ATOM 3249 C CA . GLU B 1 208 ? 0.324 25.922 2.33 1 73.81 208 GLU B CA 1
ATOM 3250 C C . GLU B 1 208 ? 1.467 26.844 2.725 1 73.81 208 GLU B C 1
ATOM 3252 O O . GLU B 1 208 ? 1.238 28.016 3.078 1 73.81 208 GLU B O 1
ATOM 3257 N N . PRO B 1 209 ? 2.662 26.188 2.992 1 65.75 209 PRO B N 1
ATOM 3258 C CA . PRO B 1 209 ? 3.779 27.078 3.311 1 65.75 209 PRO B CA 1
ATOM 3259 C C . PRO B 1 209 ? 3.93 28.219 2.305 1 65.75 209 PRO B C 1
ATOM 3261 O O . PRO B 1 209 ? 3.619 28.062 1.123 1 65.75 209 PRO B O 1
ATOM 3264 N N . ALA B 1 210 ? 3.832 29.531 2.74 1 53.28 210 ALA B N 1
ATOM 3265 C CA . ALA B 1 210 ? 4 30.719 1.896 1 53.28 210 ALA B CA 1
ATOM 3266 C C . ALA B 1 210 ? 5.176 30.547 0.936 1 53.28 210 ALA B C 1
ATOM 3268 O O . ALA B 1 210 ? 6.207 29.984 1.306 1 53.28 210 ALA B O 1
ATOM 3269 N N . ALA B 1 211 ? 4.902 30.453 -0.306 1 50.78 211 ALA B N 1
ATOM 3270 C CA . ALA B 1 211 ? 5.961 30.516 -1.308 1 50.78 211 ALA B CA 1
ATOM 3271 C C . ALA B 1 211 ? 7.016 31.547 -0.929 1 50.78 211 ALA B C 1
ATOM 3273 O O . ALA B 1 211 ? 6.684 32.688 -0.576 1 50.78 211 ALA B O 1
ATOM 3274 N N . VAL B 1 212 ? 8.094 31.062 -0.208 1 36.75 212 VAL B N 1
ATOM 3275 C CA . VAL B 1 212 ? 9.156 32.062 -0.063 1 36.75 212 VAL B CA 1
ATOM 3276 C C . VAL B 1 212 ? 9.305 32.844 -1.362 1 36.75 212 VAL B C 1
ATOM 3278 O O . VAL B 1 212 ? 9.609 32.25 -2.412 1 36.75 212 VAL B O 1
ATOM 3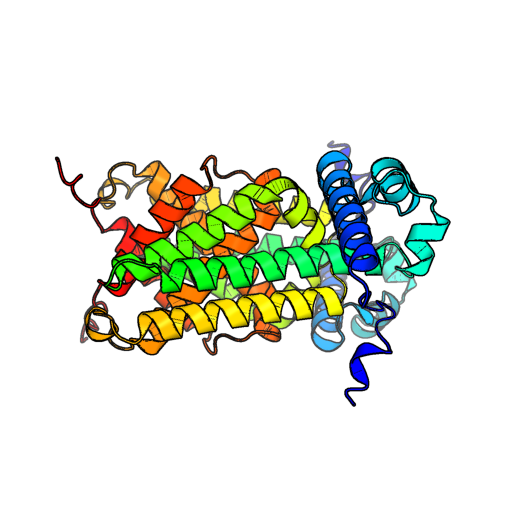281 N N . VAL B 1 213 ? 8.492 33.844 -1.511 1 35.16 213 VAL B N 1
ATOM 3282 C CA . VAL B 1 213 ? 8.883 34.812 -2.549 1 35.16 213 VAL B CA 1
ATOM 3283 C C . VAL B 1 213 ? 10.398 35 -2.52 1 35.16 213 VAL B C 1
ATOM 3285 O O . VAL B 1 213 ? 10.969 35.312 -1.47 1 35.16 213 VAL B O 1
ATOM 3288 N N . PRO B 1 214 ? 10.953 34.531 -3.672 1 38.34 214 PRO B N 1
ATOM 3289 C CA . PRO B 1 214 ? 12.328 35.031 -3.703 1 38.34 214 PRO B CA 1
ATOM 3290 C C . PRO B 1 214 ? 12.414 36.531 -3.385 1 38.34 214 PRO B C 1
ATOM 3292 O O . PRO B 1 214 ? 11.469 37.281 -3.639 1 38.34 214 PRO B O 1
#

Secondary structure (DSSP, 8-state):
--GGGTTT------SHHHHHHHHHHHHHHHHHHHHH-STT--HHHHHHHHT--HHHHHHH-SSHHHHHHHHHHHHHHHHHHHHHHHHHTPPSSHHHHHHHHHHHHHHHHHHTTTTHHHHHSS--HHHHHHHHHHHHHHHHHHHHHHGGGGGG--SSSHHHHHHHHHHHHHHHHHHHHHHTTTS--S--HHHHHHHHHHHHHHHHTPPPP-----/--GGGTTT------SHHHHHHHHHHHHHHHHHHHHH-STT--HHHHHHHHT--HHHHHHH-SSHHHHHHHHHHHHHHHHHHHHHHHHHTPPSSHHHHHHHHHHHHHHHHHHTTTTHHHHHSS--HHHHHHHHHHHHHHHHHHHHHHGGGGGG--SSSHHHHHHHHHHHHHHHHHHHHHHTTTS--S--HHHHHHHHHHHHHHHHTPPPP-----

Foldseek 3Di:
DDPPQVPLQQDQDPDPVSVVLLVLLLVLQLVCCLPPNPVPRFLCSSCVSSVHDSVVVCNRPVTDQSSLLVNLLVLLVQLLVLLLVLLVPFPDAPLRLLLSNLVSLLVSLLVRLRRLLRQVPPDDPVSVVSNVVSLVSSLVSSCVSCVVHLVQFQEPPSSVLSVVLSCVSSVVSSVCSNCCVPPNPPDRSNVVSVVSSVVSSVSRNDYDDPPPPD/DDPVVVPLQQDQDPDPVSVVLLVLLLVLQLVCCLPPNPVPRFLCSSCVSSVHDSVVVCNRPVTDQSSLLVNLLVLLVQLLVLLLVLLVVFPDAPLRLLLSNLVSLLVSLLVRLRRLLRQVPPDDPVSVVSNVVSLVSSLVSSCVSCVVHLVQFQEPPSSVLSVVLSCVSSVVSSVCSNCCVPPNPPDRSNVVSVVSSVVSSVSRNDYDDPPPPD

pLDDT: mean 88.68, std 16.56, range [27.64, 98.94]

Organism: Amycolatopsis orientalis (NCBI:txid31958)

Radius of gyration: 23.54 Å; Cα contacts (8 Å, |Δi|>4): 459; chains: 2; bounding box: 69×68×59 Å